Protein AF-A0A8H3AK31-F1 (afdb_monomer)

pLDDT: mean 82.18, std 13.0, range [32.72, 97.12]

Foldseek 3Di:
DDPPPPPLDPVQLADFLVPVLVVLLPCVPPLDDQPDPVLLLVLLVVLLCQLPVVDQDDSPHGCVSLVSVLSCLFAPVCLVSLLDLSNLSSLLNVQLVLVVVVPGALLRTDSSVSSVLSNLSNLLSVLQVLCVVVVLDDDDQPDRGPVSSLLVSLVSLLSLLPPDDLVPNCVSQQADADPVRHRDHGSYYLVSLVSLLCSCLVCVQSNLSSLLRNPRGRLLSNLSSLLNSLVVCVVPPDPPVSVVSLLSSLSSLLSCCLSYFPSNNSSSVSSCVSPVSSLDDDLVCLPVDADAQSSLLSSLVSLLCQLVVPPPDCVGRPHDDLVSLLSVLVVCQRHRQLRHLDLPSVLSSLLSVLLSLLLLVLDPPRDLLSSLLSLLSSLQSLLSNLVNNLVRDDLVSLVSSLVSCLVSVVVLSLLLSLVSQAQQDDPCNVSSVVSLVSSLVSLLSNLVSNPVSDDLVVLQVSLLVCQLLLLVSLVVLVCCLVDPPDPPVVSSPSSNVSSVSVNVSSVSNCSRNVDDHDPFAFAAFPQSSRSDRHDDFGKWKAQPQQRDTTHRDPVSLVDLQLDDSVHDRVLRVSQVRCVVVVHDRDDSPDRRIDIDHDDD

Nearest PDB structures (foldseek):
  8cwy-assembly1_A  TM=3.053E-01  e=1.109E-04  synthetic construct
  8cws-assembly1_A  TM=2.327E-01  e=4.998E-05  synthetic construct
  2xwu-assembly1_B  TM=1.332E-01  e=2.934E-02  Homo sapiens
  8qah-assembly2_B  TM=1.890E-01  e=5.083E-01  synthetic construct
  5cwq-assembly1_A  TM=2.063E-01  e=3.218E+00  synthetic construct

Mean predicted aligned error: 9.59 Å

Organism: NCBI:txid456999

Radius of gyration: 28.67 Å; Cα contacts (8 Å, |Δi|>4): 812; chains: 1; bounding box: 71×56×85 Å

Sequence (600 aa):
MDRSENVFSFSRLGMPLKQYILIYQTKLNEALDPPNTESIKACIAKVSELGRAGRRISNEISISTIRPILLYSYSPLSYQDLSSPALISGCLKIMSSLELLDVVSPFSHELGYACFRIILLSLGLCLARRAHFLGFIDSNFDGDDPDTVWRSIAHLIKSVVLRTGDQLDDCALGWFNCPNHKLCSAIISLAEAKTLLRLIFNDRKRFIRAIRSTYVPGLPTLVYFMWKYVPTQRFSNDRALAKELDTSLKEVFWRSWIVSTDDDRVALEAMANRDQRLLQINKEDKGDCPIDNEDGNELIEILIDRLTQQTLDPVRYKSFSLGDFSVFIDFMAYRIFPTLCHARRSARCFGAIIEWLWGVLSNPDTCDAQFNMVLGRATTWFSEAISENSKQTGQELDMRIIDEIINTDYFNLVGRSMLRLVPPFGDSHTSDRKINAMVFMGTRRVVRRISKLAPVEALRQRFQIYVGDWWKVYVRLAFLSSEPLSTIPALAMAQKELYEVCCNVWVLVADVIQEPPDDREYPDCHNLRCSNPTISSGVYYSCSSCHRGEYCSVRCQVKDWLNDYGSISHCVLCTAILIKYGAEMPTQFGARVAVVSKGW

InterPro domains:
  IPR002893 Zinc finger, MYND-type [PS50865] (527-574)

Structure (mmCIF, N/CA/C/O backbone):
data_AF-A0A8H3AK31-F1
#
_entry.id   AF-A0A8H3AK31-F1
#
loop_
_atom_site.group_PDB
_atom_site.id
_atom_site.type_symbol
_atom_site.label_atom_id
_atom_site.label_alt_id
_atom_site.label_comp_id
_atom_site.label_asym_id
_atom_site.label_entity_id
_atom_site.label_seq_id
_atom_site.pdbx_PDB_ins_code
_atom_site.Cartn_x
_atom_site.Cartn_y
_atom_site.Cartn_z
_atom_site.occupancy
_atom_site.B_iso_or_equiv
_atom_site.auth_seq_id
_atom_site.auth_comp_id
_atom_site.auth_asym_id
_atom_site.auth_atom_id
_atom_site.pdbx_PDB_model_num
ATOM 1 N N . MET A 1 1 ? -25.987 -32.286 37.078 1.00 35.25 1 MET A N 1
ATOM 2 C CA . MET A 1 1 ? -25.241 -31.135 36.526 1.00 35.25 1 MET A CA 1
ATOM 3 C C . MET A 1 1 ? -25.637 -31.016 35.068 1.00 35.25 1 MET A C 1
ATOM 5 O O . MET A 1 1 ? -25.065 -31.703 34.232 1.00 35.25 1 MET A O 1
ATOM 9 N N . ASP A 1 2 ? -26.679 -30.231 34.803 1.00 32.72 2 ASP A N 1
ATOM 10 C CA . ASP A 1 2 ? -27.191 -29.982 33.456 1.00 32.72 2 ASP A CA 1
ATOM 11 C C . ASP A 1 2 ? -26.219 -29.098 32.675 1.00 32.72 2 ASP A C 1
ATOM 13 O O . ASP A 1 2 ? -25.975 -27.945 33.035 1.00 32.72 2 ASP A O 1
ATOM 17 N N . ARG A 1 3 ? -25.675 -29.642 31.584 1.00 36.12 3 ARG A N 1
ATOM 18 C CA . ARG A 1 3 ? -25.155 -28.843 30.476 1.00 36.12 3 ARG A CA 1
ATOM 19 C C . ARG A 1 3 ? -26.363 -28.384 29.665 1.00 36.12 3 ARG A C 1
ATOM 21 O O . ARG A 1 3 ? -26.735 -29.035 28.697 1.00 36.12 3 ARG A O 1
ATOM 28 N N . SER A 1 4 ? -26.993 -27.286 30.075 1.00 34.59 4 SER A N 1
ATOM 29 C CA . SER A 1 4 ? -27.858 -26.556 29.156 1.00 34.59 4 SER A CA 1
ATOM 30 C C . SER A 1 4 ? -26.977 -26.006 28.035 1.00 34.59 4 SER A C 1
ATOM 32 O O . SER A 1 4 ? -26.111 -25.153 28.241 1.00 34.59 4 SER A O 1
ATOM 34 N N . GLU A 1 5 ? -27.146 -26.569 26.844 1.00 39.59 5 GLU A N 1
ATOM 35 C CA . GLU A 1 5 ? -26.567 -26.058 25.613 1.00 39.59 5 GLU A CA 1
ATOM 36 C C . GLU A 1 5 ? -27.065 -24.621 25.412 1.00 39.59 5 GLU A C 1
ATOM 38 O O . GLU A 1 5 ? -28.212 -24.375 25.042 1.00 39.59 5 GLU A O 1
ATOM 43 N N . ASN A 1 6 ? -26.200 -23.642 25.689 1.00 44.16 6 ASN A N 1
ATOM 44 C CA . ASN A 1 6 ? -26.363 -22.276 25.206 1.00 44.16 6 ASN A CA 1
ATOM 45 C C . ASN A 1 6 ? -26.212 -22.314 23.678 1.00 44.16 6 ASN A C 1
ATOM 47 O O . ASN A 1 6 ? -25.136 -22.051 23.144 1.00 44.16 6 ASN A O 1
ATOM 51 N N . VAL A 1 7 ? -27.282 -22.678 22.970 1.00 49.59 7 VAL A N 1
ATOM 52 C CA . VAL A 1 7 ? -27.345 -22.585 21.511 1.00 49.59 7 VAL A CA 1
ATOM 53 C C . VAL A 1 7 ? -27.301 -21.100 21.151 1.00 49.59 7 VAL A C 1
ATOM 55 O O . VAL A 1 7 ? -28.295 -20.375 21.226 1.00 49.59 7 VAL A O 1
ATOM 58 N N . PHE A 1 8 ? -26.108 -20.613 20.818 1.00 56.75 8 PHE A N 1
ATOM 59 C CA . PHE A 1 8 ? -25.905 -19.257 20.330 1.00 56.75 8 PHE A CA 1
ATOM 60 C C . PHE A 1 8 ? -26.581 -19.143 18.955 1.00 56.75 8 PHE A C 1
ATOM 62 O O . PHE A 1 8 ? -26.110 -19.708 17.972 1.00 56.75 8 PHE A O 1
ATOM 69 N N . SER A 1 9 ? -27.721 -18.452 18.873 1.00 70.06 9 SER A N 1
ATOM 70 C CA . SER A 1 9 ? -28.422 -18.279 17.594 1.00 70.06 9 SER A CA 1
ATOM 71 C C . SER A 1 9 ? -27.613 -17.383 16.650 1.00 70.06 9 SER A C 1
ATOM 73 O O . SER A 1 9 ? -27.419 -16.199 16.940 1.00 70.06 9 SER A O 1
ATOM 75 N N . PHE A 1 10 ? -27.205 -17.914 15.490 1.00 75.50 10 PHE A N 1
ATOM 76 C CA . PHE A 1 10 ? -26.475 -17.177 14.445 1.00 75.50 10 PHE A CA 1
ATOM 77 C C . PHE A 1 10 ? -27.195 -15.899 13.986 1.00 75.50 10 PHE A C 1
ATOM 79 O O . PHE A 1 10 ? -26.540 -14.926 13.620 1.00 75.50 10 PHE A O 1
ATOM 86 N N . SER A 1 11 ? -28.528 -15.838 14.097 1.00 79.25 11 SER A N 1
ATOM 87 C CA . SER A 1 11 ? -29.307 -14.632 13.780 1.00 79.25 11 SER A CA 1
ATOM 88 C C . SER A 1 11 ? -28.902 -13.400 14.603 1.00 79.25 11 SER A C 1
ATOM 90 O O . SER A 1 11 ? -29.067 -12.271 14.144 1.00 79.25 11 SER A O 1
ATOM 92 N N . ARG A 1 12 ? -28.326 -13.590 15.800 1.00 86.62 12 ARG A N 1
ATOM 93 C CA . ARG A 1 12 ? -27.869 -12.498 16.676 1.00 86.62 12 ARG A CA 1
ATOM 94 C C . ARG A 1 12 ? -26.541 -11.884 16.240 1.00 86.62 12 ARG A C 1
ATOM 96 O O . ARG A 1 12 ? -26.272 -10.735 16.589 1.00 86.62 12 ARG A O 1
ATOM 103 N N . LEU A 1 13 ? -25.722 -12.637 15.509 1.00 88.06 13 LEU A N 1
ATOM 104 C CA . LEU A 1 13 ? -24.394 -12.216 15.053 1.00 88.06 13 LEU A CA 1
ATOM 105 C C . LEU A 1 13 ? -24.463 -11.332 13.801 1.00 88.06 13 LEU A C 1
ATOM 107 O O . LEU A 1 13 ? -23.484 -10.672 13.456 1.00 88.06 13 LEU A O 1
ATOM 111 N N . GLY A 1 14 ? -25.626 -11.297 13.149 1.00 90.62 14 GLY A N 1
ATOM 112 C CA . GLY A 1 14 ? -25.810 -10.632 11.870 1.00 90.62 14 GLY A CA 1
ATOM 113 C C . GLY A 1 14 ? -25.218 -11.439 10.726 1.00 90.62 14 GLY A C 1
ATOM 114 O O . GLY A 1 14 ? -25.134 -12.666 10.776 1.00 90.62 14 GLY A O 1
ATOM 115 N N . MET A 1 15 ? -24.857 -10.740 9.660 1.00 93.62 15 MET A N 1
ATOM 116 C CA . MET A 1 15 ? -24.450 -11.380 8.413 1.00 93.62 15 MET A CA 1
ATOM 117 C C . MET A 1 15 ? -23.010 -11.912 8.484 1.00 93.62 15 MET A C 1
ATOM 119 O O . MET A 1 15 ? -22.177 -11.317 9.170 1.00 93.62 15 MET A O 1
ATOM 123 N N . PRO A 1 16 ? -22.673 -13.000 7.771 1.00 94.12 16 PRO A N 1
ATOM 124 C CA . PRO A 1 16 ? -21.294 -13.459 7.631 1.00 94.12 16 PRO A CA 1
ATOM 125 C C . PRO A 1 16 ? -20.464 -12.500 6.762 1.00 94.12 16 PRO A C 1
ATOM 127 O O . PRO A 1 16 ? -21.011 -11.760 5.942 1.00 94.12 16 PRO A O 1
ATOM 130 N N . LEU A 1 17 ? -19.132 -12.578 6.880 1.00 93.12 17 LEU A N 1
ATOM 131 C CA . LEU A 1 17 ? -18.153 -11.732 6.176 1.00 93.12 17 LEU A CA 1
ATOM 132 C C . LEU A 1 17 ? -18.478 -11.489 4.702 1.00 93.12 17 LEU A C 1
ATOM 134 O O . LEU A 1 17 ? -18.576 -10.344 4.278 1.00 93.12 17 LEU A O 1
ATOM 138 N N . LYS A 1 18 ? -18.715 -12.551 3.925 1.00 92.38 18 LYS A N 1
ATOM 139 C CA . LYS A 1 18 ? -18.995 -12.439 2.482 1.00 92.38 18 LYS A CA 1
ATOM 140 C C . LYS A 1 18 ? -20.247 -11.615 2.158 1.00 92.38 18 LYS A C 1
ATOM 142 O O . LYS A 1 18 ? -20.334 -11.080 1.063 1.00 92.38 18 LYS A O 1
ATOM 147 N N . GLN A 1 19 ? -21.210 -11.547 3.075 1.00 92.44 19 GLN A N 1
ATOM 148 C CA . GLN A 1 19 ? -22.465 -10.824 2.878 1.00 92.44 19 GLN A CA 1
ATOM 149 C C . GLN A 1 19 ? -22.373 -9.394 3.403 1.00 92.44 19 GLN A C 1
ATOM 151 O O . GLN A 1 19 ? -22.764 -8.466 2.697 1.00 92.44 19 GLN A O 1
ATOM 156 N N . TYR A 1 20 ? -21.831 -9.189 4.611 1.00 92.75 20 TYR A N 1
ATOM 157 C CA . TYR A 1 20 ? -21.805 -7.838 5.169 1.00 92.75 20 TYR A CA 1
ATOM 158 C C . TYR A 1 20 ? -20.875 -6.915 4.382 1.00 92.75 20 TYR A C 1
ATOM 160 O O . TYR A 1 20 ? -21.204 -5.742 4.235 1.00 92.75 20 TYR A O 1
ATOM 168 N N . ILE A 1 21 ? -19.757 -7.413 3.834 1.00 90.62 21 ILE A N 1
ATOM 169 C CA . ILE A 1 21 ? -18.842 -6.555 3.066 1.00 90.62 21 ILE A CA 1
ATOM 170 C C . ILE A 1 21 ? -19.542 -5.917 1.865 1.00 90.62 21 ILE A C 1
ATOM 172 O O . ILE A 1 21 ? -19.393 -4.722 1.652 1.00 90.62 21 ILE A O 1
ATOM 176 N N . LEU A 1 22 ? -20.395 -6.672 1.165 1.00 87.81 22 LEU A N 1
ATOM 177 C CA . LEU A 1 22 ? -21.162 -6.180 0.018 1.00 87.81 22 LEU A CA 1
ATOM 178 C C . LEU A 1 22 ? -22.149 -5.080 0.427 1.00 87.81 22 LEU A C 1
ATOM 180 O O . LEU A 1 22 ? -22.362 -4.113 -0.301 1.00 87.81 22 LEU A O 1
ATOM 184 N N . ILE A 1 23 ? -22.744 -5.215 1.612 1.00 85.44 23 ILE A N 1
ATOM 185 C CA . ILE A 1 23 ? -23.732 -4.264 2.124 1.00 85.44 23 ILE A CA 1
ATOM 186 C C . ILE A 1 23 ? -23.067 -2.979 2.602 1.00 85.44 23 ILE A C 1
ATOM 188 O O . ILE A 1 23 ? -23.537 -1.900 2.265 1.00 85.44 23 ILE A O 1
ATOM 192 N N . TYR A 1 24 ? -21.967 -3.063 3.350 1.00 84.25 24 TYR A N 1
ATOM 193 C CA . TYR A 1 24 ? -21.259 -1.859 3.794 1.00 84.25 24 TYR A CA 1
ATOM 194 C C . TYR A 1 24 ? -20.517 -1.158 2.649 1.00 84.25 24 TYR A C 1
ATOM 196 O O . TYR A 1 24 ? -20.341 0.052 2.715 1.00 84.25 24 TYR A O 1
ATOM 204 N N . GLN A 1 25 ? -20.147 -1.878 1.585 1.00 76.06 25 GLN A N 1
ATOM 205 C CA . GLN A 1 25 ? -19.599 -1.282 0.365 1.00 76.06 25 GLN A CA 1
ATOM 206 C C . GLN A 1 25 ? -20.642 -0.446 -0.397 1.00 76.06 25 GLN A C 1
ATOM 208 O O . GLN A 1 25 ? -20.310 0.604 -0.935 1.00 76.06 25 GLN A O 1
ATOM 213 N N . THR A 1 26 ? -21.902 -0.894 -0.435 1.00 60.66 26 THR A N 1
ATOM 214 C CA . THR A 1 26 ? -22.990 -0.249 -1.199 1.00 60.66 26 THR A CA 1
ATOM 215 C C . THR A 1 26 ? -23.742 0.819 -0.403 1.00 60.66 26 THR A C 1
ATOM 217 O O . THR A 1 26 ? -24.049 1.881 -0.934 1.00 60.66 26 THR A O 1
ATOM 220 N N . LYS A 1 27 ? -24.010 0.571 0.885 1.00 58.97 27 LYS A N 1
ATOM 221 C CA . LYS A 1 27 ? -24.875 1.420 1.724 1.00 58.97 27 LYS A CA 1
ATOM 222 C C . LYS A 1 27 ? -24.187 2.610 2.386 1.00 58.97 27 LYS A C 1
ATOM 224 O O . LYS A 1 27 ? -24.863 3.390 3.041 1.00 58.97 27 LYS A O 1
ATOM 229 N N . LEU A 1 28 ? -22.874 2.785 2.229 1.00 54.28 28 LEU A N 1
ATOM 230 C CA . LEU A 1 28 ? -22.187 3.968 2.766 1.00 54.28 28 LEU A CA 1
ATOM 231 C C . LEU A 1 28 ? -22.610 5.275 2.059 1.00 54.28 28 LEU A C 1
ATOM 233 O O . LEU A 1 28 ? -22.366 6.350 2.594 1.00 54.28 28 LEU A O 1
ATOM 237 N N . ASN A 1 29 ? -23.244 5.173 0.883 1.00 46.12 29 ASN A N 1
ATOM 238 C CA . ASN A 1 29 ? -23.675 6.311 0.064 1.00 46.12 29 ASN A CA 1
ATOM 239 C C . ASN A 1 29 ? -25.161 6.670 0.231 1.00 46.12 29 ASN A C 1
ATOM 241 O O . ASN A 1 29 ? -25.577 7.754 -0.167 1.00 46.12 29 ASN A O 1
ATOM 245 N N . GLU A 1 30 ? -25.963 5.786 0.822 1.00 49.97 30 GLU A N 1
ATOM 246 C CA . GLU A 1 30 ? -27.368 6.053 1.116 1.00 49.97 30 GLU A CA 1
ATOM 247 C C . GLU A 1 30 ? -27.461 6.401 2.599 1.00 49.97 30 GLU A C 1
ATOM 249 O O . GLU A 1 30 ? -27.486 5.517 3.456 1.00 49.97 30 GLU A O 1
ATOM 254 N N . ALA A 1 31 ? -27.446 7.699 2.908 1.00 51.41 31 ALA A N 1
ATOM 255 C CA . ALA A 1 31 ? -27.724 8.194 4.249 1.00 51.41 31 ALA A CA 1
ATOM 256 C C . ALA A 1 31 ? -29.121 7.709 4.664 1.00 51.41 31 ALA A C 1
ATOM 258 O O . ALA A 1 31 ? -30.138 8.265 4.261 1.00 51.41 31 ALA A O 1
ATOM 259 N N . LEU A 1 32 ? -29.171 6.613 5.419 1.00 55.25 32 LEU A N 1
ATOM 260 C CA . LEU A 1 32 ? -30.394 6.166 6.065 1.00 55.25 32 LEU A CA 1
ATOM 261 C C . LEU A 1 32 ? -30.734 7.196 7.139 1.00 55.25 32 LEU A C 1
ATOM 263 O O . LEU A 1 32 ? -29.867 7.524 7.953 1.00 55.25 32 LEU A O 1
ATOM 267 N N . ASP A 1 33 ? -31.979 7.676 7.147 1.00 57.00 33 ASP A N 1
ATOM 268 C CA . ASP A 1 33 ? -32.480 8.536 8.216 1.00 57.00 33 ASP A CA 1
ATOM 269 C C . ASP A 1 33 ? -32.107 7.917 9.571 1.00 57.00 33 ASP A C 1
ATOM 271 O O . ASP A 1 33 ? -32.409 6.735 9.811 1.00 57.00 33 ASP A O 1
ATOM 275 N N . PRO A 1 34 ? -31.407 8.658 10.451 1.00 56.16 34 PRO A N 1
ATOM 276 C CA . PRO A 1 34 ? -31.009 8.111 11.729 1.00 56.16 34 PRO A CA 1
ATOM 277 C C . PRO A 1 34 ? -32.278 7.700 12.491 1.00 56.16 34 PRO A C 1
ATOM 279 O O . PRO A 1 34 ? -33.229 8.483 12.580 1.00 56.16 34 PRO A O 1
ATOM 282 N N . PRO A 1 35 ? -32.333 6.472 13.039 1.00 63.09 35 PRO A N 1
ATOM 283 C CA . PRO A 1 35 ? -33.460 6.061 13.862 1.00 63.09 35 PRO A CA 1
ATOM 284 C C . PRO A 1 35 ? -33.617 7.004 15.064 1.00 63.09 35 PRO A C 1
ATOM 286 O O . PRO A 1 35 ? -32.695 7.732 15.421 1.00 63.09 35 PRO A O 1
ATOM 289 N N . ASN A 1 36 ? -34.784 6.976 15.713 1.00 82.25 36 ASN A N 1
ATOM 290 C CA . ASN A 1 36 ? -35.089 7.784 16.900 1.00 82.25 36 ASN A CA 1
ATOM 291 C C . ASN A 1 36 ? -33.892 7.858 17.880 1.00 82.25 36 ASN A C 1
ATOM 293 O O . ASN A 1 36 ? -33.539 6.854 18.506 1.00 82.25 36 ASN A O 1
ATOM 297 N N . THR A 1 37 ? -33.300 9.051 18.023 1.00 85.62 37 THR A N 1
ATOM 298 C CA . THR A 1 37 ? -32.069 9.317 18.787 1.00 85.62 37 THR A CA 1
ATOM 299 C C . THR A 1 37 ? -32.118 8.777 20.216 1.00 85.62 37 THR A C 1
ATOM 301 O O . THR A 1 37 ? -31.127 8.240 20.709 1.00 85.62 37 THR A O 1
ATOM 304 N N . GLU A 1 38 ? -33.275 8.840 20.880 1.00 88.62 38 GLU A N 1
ATOM 305 C CA . GLU A 1 38 ? -33.434 8.336 22.250 1.00 88.62 38 GLU A CA 1
ATOM 306 C C . GLU A 1 38 ? -33.298 6.808 22.327 1.00 88.62 38 GLU A C 1
ATOM 308 O O . GLU A 1 38 ? -32.672 6.269 23.243 1.00 88.62 38 GLU A O 1
ATOM 313 N N . SER A 1 39 ? -33.795 6.090 21.317 1.00 91.06 39 SER A N 1
ATOM 314 C CA . SER A 1 39 ? -33.619 4.637 21.218 1.00 91.06 39 SER A CA 1
ATOM 315 C C . SER A 1 39 ? -32.145 4.260 21.024 1.00 91.06 39 SER A C 1
ATOM 317 O O . SER A 1 39 ? -31.660 3.291 21.618 1.00 91.06 39 SER A O 1
ATOM 319 N N . ILE A 1 40 ? -31.402 5.054 20.249 1.00 91.81 40 ILE A N 1
ATOM 320 C CA . ILE A 1 40 ? -29.968 4.837 20.026 1.00 91.81 40 ILE A CA 1
ATOM 321 C C . ILE A 1 40 ? -29.176 5.111 21.304 1.00 91.81 40 ILE A C 1
ATOM 323 O O . ILE A 1 40 ? -28.334 4.296 21.684 1.00 91.81 40 ILE A O 1
ATOM 327 N N . LYS A 1 41 ? -29.474 6.203 22.017 1.00 93.31 41 LYS A N 1
ATOM 328 C CA . LYS A 1 41 ? -28.854 6.507 23.316 1.00 93.31 41 LYS A CA 1
ATOM 329 C C . LYS A 1 41 ? -29.088 5.391 24.332 1.00 93.31 41 LYS A C 1
ATOM 331 O O . LYS A 1 41 ? -28.155 5.017 25.043 1.00 93.31 41 LYS A O 1
ATOM 336 N N . ALA A 1 42 ? -30.277 4.785 24.348 1.00 93.94 42 ALA A N 1
ATOM 337 C CA . ALA A 1 42 ? -30.546 3.604 25.168 1.00 93.94 42 ALA A CA 1
ATOM 338 C C . ALA A 1 42 ? -29.668 2.400 24.767 1.00 93.94 42 ALA A C 1
ATOM 340 O O . ALA A 1 42 ? -29.135 1.704 25.635 1.00 93.94 42 ALA A O 1
ATOM 341 N N . CYS A 1 43 ? -29.444 2.180 23.466 1.00 94.81 43 CYS A N 1
ATOM 342 C CA . CYS A 1 43 ? -28.516 1.152 22.983 1.00 94.81 43 CYS A CA 1
ATOM 343 C C . CYS A 1 43 ? -27.066 1.438 23.419 1.00 94.81 43 CYS A C 1
ATOM 345 O O . CYS A 1 43 ? -26.395 0.537 23.927 1.00 94.81 43 CYS A O 1
ATOM 347 N N . ILE A 1 44 ? -26.596 2.686 23.294 1.00 95.62 44 ILE A N 1
ATOM 348 C CA . ILE A 1 44 ? -25.263 3.119 23.753 1.00 95.62 44 ILE A CA 1
ATOM 349 C C . ILE A 1 44 ? -25.111 2.894 25.260 1.00 95.62 44 ILE A C 1
ATOM 351 O O . ILE A 1 44 ? -24.088 2.361 25.703 1.00 95.62 44 ILE A O 1
ATOM 355 N N . ALA A 1 45 ? -26.122 3.260 26.050 1.00 94.81 45 ALA A N 1
ATOM 356 C CA . ALA A 1 45 ? -26.127 3.068 27.496 1.00 94.81 45 ALA A CA 1
ATOM 357 C C . ALA A 1 45 ? -26.016 1.583 27.861 1.00 94.81 45 ALA A C 1
ATOM 359 O O . ALA A 1 45 ? -25.176 1.224 28.686 1.00 94.81 45 ALA A O 1
ATOM 360 N N . LYS A 1 46 ? -26.779 0.717 27.182 1.00 94.06 46 LYS A N 1
ATOM 361 C CA . LYS A 1 46 ? -26.749 -0.738 27.383 1.00 94.06 46 LYS A CA 1
ATOM 362 C C . LYS A 1 46 ? -25.366 -1.338 27.113 1.00 94.06 46 LYS A C 1
ATOM 364 O O . LYS A 1 46 ? -24.857 -2.118 27.917 1.00 94.06 46 LYS A O 1
ATOM 369 N N . VAL A 1 47 ? -24.723 -0.962 26.004 1.00 94.94 47 VAL A N 1
ATOM 370 C CA . VAL A 1 47 ? -23.362 -1.435 25.681 1.00 94.94 47 VAL A CA 1
ATOM 371 C C . VAL A 1 47 ? -22.335 -0.858 26.661 1.00 94.94 47 VAL A C 1
ATOM 373 O O . VAL A 1 47 ? -21.444 -1.569 27.123 1.00 94.94 47 VAL A O 1
ATOM 376 N N . SER A 1 48 ? -22.481 0.410 27.044 1.00 95.19 48 SER A N 1
ATOM 377 C CA . SER A 1 48 ? -21.597 1.060 28.017 1.00 95.19 48 SER A CA 1
ATOM 378 C C . SER A 1 48 ? -21.688 0.424 29.408 1.00 95.19 48 SER A C 1
ATOM 380 O O . SER A 1 48 ? -20.680 0.309 30.104 1.00 95.19 48 SER A O 1
ATOM 382 N N . GLU A 1 49 ? -22.875 -0.018 29.826 1.00 93.06 49 GLU A N 1
ATOM 383 C CA . GLU A 1 49 ? -23.069 -0.727 31.092 1.00 93.06 49 GLU A CA 1
ATOM 384 C C . GLU A 1 49 ? -22.305 -2.056 31.114 1.00 93.06 49 GLU A C 1
ATOM 386 O O . GLU A 1 49 ? -21.630 -2.346 32.103 1.00 93.06 49 GLU A O 1
ATOM 391 N N . LEU A 1 50 ? -22.298 -2.812 30.007 1.00 91.12 50 LEU A N 1
ATOM 392 C CA . LEU A 1 50 ? -21.451 -4.004 29.869 1.00 91.12 50 LEU A CA 1
ATOM 393 C C . LEU A 1 50 ? -19.961 -3.663 30.064 1.00 91.12 50 LEU A C 1
ATOM 395 O O . LEU A 1 50 ? -19.224 -4.407 30.724 1.00 91.12 50 LEU A O 1
ATOM 399 N N . GLY A 1 51 ? -19.525 -2.520 29.530 1.00 88.06 51 GLY A N 1
ATOM 400 C CA . GLY A 1 51 ? -18.186 -1.970 29.740 1.00 88.06 51 GLY A CA 1
ATOM 401 C C . GLY A 1 51 ? -17.865 -1.741 31.220 1.00 88.06 51 GLY A C 1
ATOM 402 O O . GLY A 1 51 ? -16.821 -2.186 31.695 1.00 88.06 51 GLY A O 1
ATOM 403 N N . ARG A 1 52 ? -18.794 -1.160 31.989 1.00 86.62 52 ARG A N 1
ATOM 404 C CA . ARG A 1 52 ? -18.599 -0.850 33.421 1.00 86.62 52 ARG A CA 1
ATOM 405 C C . ARG A 1 52 ? -18.728 -2.061 34.345 1.00 86.62 52 ARG A C 1
ATOM 407 O O . ARG A 1 52 ? -17.952 -2.200 35.282 1.00 86.62 52 ARG A O 1
ATOM 414 N N . ALA A 1 53 ? -19.708 -2.931 34.109 1.00 76.50 53 ALA A N 1
ATOM 415 C CA . ALA A 1 53 ? -20.217 -3.839 35.139 1.00 76.50 53 ALA A CA 1
ATOM 416 C C . ALA A 1 53 ? -19.325 -5.054 35.456 1.00 76.50 53 ALA A C 1
ATOM 418 O O . ALA A 1 53 ? -19.674 -5.839 36.331 1.00 76.50 53 ALA A O 1
ATOM 419 N N . GLY A 1 54 ? -18.217 -5.284 34.742 1.00 63.34 54 GLY A N 1
ATOM 420 C CA . GLY A 1 54 ? -17.383 -6.492 34.911 1.00 63.34 54 GLY A CA 1
ATOM 421 C C . GLY A 1 54 ? -18.120 -7.835 34.717 1.00 63.34 54 GLY A C 1
ATOM 422 O O . GLY A 1 54 ? -17.531 -8.892 34.930 1.00 63.34 54 GLY A O 1
ATOM 423 N N . ARG A 1 55 ? -19.405 -7.815 34.335 1.00 61.03 55 ARG A N 1
ATOM 424 C CA . ARG A 1 55 ? -20.278 -8.991 34.218 1.00 61.03 55 ARG A CA 1
ATOM 425 C C . ARG A 1 55 ? -19.953 -9.808 32.965 1.00 61.03 55 ARG A C 1
ATOM 427 O O . ARG A 1 55 ? -19.455 -9.275 31.973 1.00 61.03 55 ARG A O 1
ATOM 434 N N . ARG A 1 56 ? -20.298 -11.104 33.006 1.00 63.22 56 ARG A N 1
ATOM 435 C CA . ARG A 1 56 ? -20.346 -11.968 31.814 1.00 63.22 56 ARG A CA 1
ATOM 436 C C . ARG A 1 56 ? -21.350 -11.401 30.812 1.00 63.22 56 ARG A C 1
ATOM 438 O O . ARG A 1 56 ? -22.360 -10.819 31.199 1.00 63.22 56 ARG A O 1
ATOM 445 N N . ILE A 1 57 ? -21.049 -11.576 29.533 1.00 63.44 57 ILE A N 1
ATOM 446 C CA . ILE A 1 57 ? -21.847 -11.031 28.436 1.00 63.44 57 ILE A CA 1
ATOM 447 C C . ILE A 1 57 ? -23.244 -11.620 28.484 1.00 63.44 57 ILE A C 1
ATOM 449 O O . ILE A 1 57 ? -23.423 -12.835 28.428 1.00 63.44 57 ILE A O 1
ATOM 453 N N . SER A 1 58 ? -24.226 -10.734 28.633 1.00 59.75 58 SER A N 1
ATOM 454 C CA . SER A 1 58 ? -25.623 -11.124 28.552 1.00 59.75 58 SER A CA 1
ATOM 455 C C . SER A 1 58 ? -25.947 -11.505 27.107 1.00 59.75 58 SER A C 1
ATOM 457 O O . SER A 1 58 ? -25.537 -10.825 26.161 1.00 59.75 58 SER A O 1
ATOM 459 N N . ASN A 1 59 ? -26.757 -12.552 26.935 1.00 67.19 59 ASN A N 1
ATOM 460 C CA . ASN A 1 59 ? -27.371 -12.936 25.660 1.00 67.19 59 ASN A CA 1
ATOM 461 C C . ASN A 1 59 ? -28.326 -11.861 25.088 1.00 67.19 59 ASN A C 1
ATOM 463 O O . ASN A 1 59 ? -29.036 -12.085 24.113 1.00 67.19 59 ASN A O 1
ATOM 467 N N . GLU A 1 60 ? -28.346 -10.677 25.679 1.00 75.06 60 GLU A N 1
ATOM 468 C CA . GLU A 1 60 ? -29.212 -9.577 25.305 1.00 75.06 60 GLU A CA 1
ATOM 469 C C . GLU A 1 60 ? -28.628 -8.607 24.276 1.00 75.06 60 GLU A C 1
ATOM 471 O O . GLU A 1 60 ? -29.395 -7.849 23.682 1.00 75.06 60 GLU A O 1
ATOM 476 N N . ILE A 1 61 ? -27.304 -8.570 24.077 1.00 88.75 61 ILE A N 1
ATOM 477 C CA . ILE A 1 61 ? -26.705 -7.704 23.050 1.00 88.75 61 ILE A CA 1
ATOM 478 C C . ILE A 1 61 ? -26.570 -8.505 21.757 1.00 88.75 61 ILE A C 1
ATOM 480 O O . ILE A 1 61 ? -26.027 -9.611 21.741 1.00 88.75 61 ILE A O 1
ATOM 484 N N . SER A 1 62 ? -27.113 -7.967 20.672 1.00 92.06 62 SER A N 1
ATOM 485 C CA . SER A 1 62 ? -27.060 -8.572 19.341 1.00 92.06 62 SER A CA 1
ATOM 486 C C . SER A 1 62 ? -26.824 -7.500 18.283 1.00 92.06 62 SER A C 1
ATOM 488 O O . SER A 1 62 ? -26.768 -6.307 18.595 1.00 92.06 62 SER A O 1
ATOM 490 N N . ILE A 1 63 ? -26.723 -7.906 17.018 1.00 92.75 63 ILE A N 1
ATOM 491 C CA . ILE A 1 63 ? -26.556 -6.967 15.910 1.00 92.75 63 ILE A CA 1
ATOM 492 C C . ILE A 1 63 ? -27.676 -5.916 15.839 1.00 92.75 63 ILE A C 1
ATOM 494 O O . ILE A 1 63 ? -27.416 -4.790 15.428 1.00 92.75 63 ILE A O 1
ATOM 498 N N . SER A 1 64 ? -28.896 -6.220 16.304 1.00 91.88 64 SER A N 1
ATOM 499 C CA . SER A 1 64 ? -29.991 -5.238 16.347 1.00 91.88 64 SER A CA 1
ATOM 500 C C . SER A 1 64 ? -29.741 -4.094 17.333 1.00 91.88 64 SER A C 1
ATOM 502 O O . SER A 1 64 ? -30.306 -3.021 17.163 1.00 91.88 64 SER A O 1
ATOM 504 N N . THR A 1 65 ? -28.878 -4.296 18.334 1.00 94.19 65 THR A N 1
ATOM 505 C CA . THR A 1 65 ? -28.439 -3.254 19.274 1.00 94.19 65 THR A CA 1
ATOM 506 C C . THR A 1 65 ? -27.272 -2.447 18.712 1.00 94.19 65 THR A C 1
ATOM 508 O O . THR A 1 65 ? -27.218 -1.236 18.893 1.00 94.19 65 THR A O 1
ATOM 511 N N . ILE A 1 66 ? -26.328 -3.109 18.035 1.00 94.94 66 ILE A N 1
ATOM 512 C CA . ILE A 1 66 ? -25.079 -2.484 17.575 1.00 94.94 66 ILE A CA 1
ATOM 513 C C . ILE A 1 66 ? -25.258 -1.730 16.253 1.00 94.94 66 ILE A C 1
ATOM 515 O O . ILE A 1 66 ? -24.703 -0.646 16.088 1.00 94.94 66 ILE A O 1
ATOM 519 N N . ARG A 1 67 ? -26.059 -2.255 15.318 1.00 92.81 67 ARG A N 1
ATOM 520 C CA . ARG A 1 67 ? -26.255 -1.640 13.997 1.00 92.81 67 ARG A CA 1
ATOM 521 C C . ARG A 1 67 ? -26.819 -0.210 14.071 1.00 92.81 67 ARG A C 1
ATOM 523 O O . ARG A 1 67 ? -26.276 0.639 13.370 1.00 92.81 67 ARG A O 1
ATOM 530 N N . PRO A 1 68 ? -27.817 0.114 14.922 1.00 92.00 68 PRO A N 1
ATOM 531 C CA . PRO A 1 68 ? -28.273 1.496 15.088 1.00 92.00 68 PRO A CA 1
ATOM 532 C C . PRO A 1 68 ? -27.176 2.444 15.586 1.00 92.00 68 PRO A C 1
ATOM 534 O O . PRO A 1 68 ? -27.106 3.574 15.122 1.00 92.00 68 PRO A O 1
ATOM 537 N N . ILE A 1 69 ? -26.293 1.983 16.482 1.00 94.25 69 ILE A N 1
ATOM 538 C CA . ILE A 1 69 ? -25.163 2.784 16.986 1.00 94.25 69 ILE A CA 1
ATOM 539 C C . ILE A 1 69 ? -24.165 3.063 15.857 1.00 94.25 69 ILE A C 1
ATOM 541 O O . ILE A 1 69 ? -23.708 4.192 15.706 1.00 94.25 69 ILE A O 1
ATOM 545 N N . LEU A 1 70 ? -23.852 2.052 15.040 1.00 91.50 70 LEU A N 1
ATOM 546 C CA . LEU A 1 70 ? -22.975 2.226 13.882 1.00 91.50 70 LEU A CA 1
ATOM 547 C C . LEU A 1 70 ? -23.574 3.197 12.854 1.00 91.50 70 LEU A C 1
ATOM 549 O O . LEU A 1 70 ? -22.856 4.031 12.327 1.00 91.50 70 LEU A O 1
ATOM 553 N N . LEU A 1 71 ? -24.880 3.127 12.584 1.00 88.50 71 LEU A N 1
ATOM 554 C CA . LEU A 1 71 ? -25.544 4.079 11.683 1.00 88.50 71 LEU A CA 1
ATOM 555 C C . LEU A 1 71 ? -25.557 5.502 12.260 1.00 88.50 71 LEU A C 1
ATOM 557 O O . LEU A 1 71 ? -25.314 6.462 11.536 1.00 88.50 71 LEU A O 1
ATOM 561 N N . TYR A 1 72 ? -25.763 5.641 13.571 1.00 88.62 72 TYR A N 1
ATOM 562 C CA . TYR A 1 72 ? -25.684 6.931 14.259 1.00 88.62 72 TYR A CA 1
ATOM 563 C C . TYR A 1 72 ? -24.307 7.578 14.119 1.00 88.62 72 TYR A C 1
ATOM 565 O O . TYR A 1 72 ? -24.214 8.794 14.010 1.00 88.62 72 TYR A O 1
ATOM 573 N N . SER A 1 73 ? -23.255 6.760 14.037 1.00 87.56 73 SER A N 1
ATOM 574 C CA . SER A 1 73 ? -21.861 7.185 13.916 1.00 87.56 73 SER A CA 1
ATOM 575 C C . SER A 1 73 ? -21.534 7.975 12.645 1.00 87.56 73 SER A C 1
ATOM 577 O O . SER A 1 73 ? -20.428 8.497 12.537 1.00 87.56 73 SER A O 1
ATOM 579 N N . TYR A 1 74 ? -22.448 8.028 11.675 1.00 83.56 74 TYR A N 1
ATOM 580 C CA . TYR A 1 74 ? -22.320 8.849 10.470 1.00 83.56 74 TYR A CA 1
ATOM 581 C C . TYR A 1 74 ? -22.912 10.255 10.641 1.00 83.56 74 TYR A C 1
ATOM 583 O O . TYR A 1 74 ? -22.738 11.099 9.769 1.00 83.56 74 TYR A O 1
ATOM 591 N N . SER A 1 75 ? -23.605 10.521 11.751 1.00 83.62 75 SER A N 1
ATOM 592 C CA . SER A 1 75 ? -24.131 11.843 12.079 1.00 83.62 75 SER A CA 1
ATOM 593 C C . SER A 1 75 ? -23.155 12.597 12.986 1.00 83.62 75 SER A C 1
ATOM 595 O O . SER A 1 75 ? -22.786 12.057 14.034 1.00 83.62 75 SER A O 1
ATOM 597 N N . PRO A 1 76 ? -22.804 13.860 12.684 1.00 81.31 76 PRO A N 1
ATOM 598 C CA . PRO A 1 76 ? -21.976 14.678 13.571 1.00 81.31 76 PRO A CA 1
ATOM 599 C C . PRO A 1 76 ? -22.538 14.843 14.988 1.00 81.31 76 PRO A C 1
ATOM 601 O O . PRO A 1 76 ? -21.788 14.888 15.964 1.00 81.31 76 PRO A O 1
ATOM 604 N N . LEU A 1 77 ? -23.869 14.830 15.128 1.00 82.50 77 LEU A N 1
ATOM 605 C CA . LEU A 1 77 ? -24.556 14.916 16.422 1.00 82.50 77 LEU A CA 1
ATOM 606 C C . LEU A 1 77 ? -24.220 13.739 17.352 1.00 82.50 77 LEU A C 1
ATOM 608 O O . LEU A 1 77 ? -24.326 13.859 18.571 1.00 82.50 77 LEU A O 1
ATOM 612 N N . SER A 1 78 ? -23.785 12.607 16.793 1.00 84.75 78 SER A N 1
ATOM 613 C CA . SER A 1 78 ? -23.452 11.409 17.562 1.00 84.75 78 SER A CA 1
ATOM 614 C C . SER A 1 78 ? -22.122 11.491 18.302 1.00 84.75 78 SER A C 1
ATOM 616 O O . SER A 1 78 ? -21.915 10.757 19.269 1.00 84.75 78 SER A O 1
ATOM 618 N N . TYR A 1 79 ? -21.200 12.358 17.880 1.00 88.44 79 TYR A N 1
ATOM 619 C CA . TYR A 1 79 ? -19.807 12.282 18.325 1.00 88.44 79 TYR A CA 1
ATOM 620 C C . TYR A 1 79 ? -19.643 12.535 19.825 1.00 88.44 79 TYR A C 1
ATOM 622 O O . TYR A 1 79 ? -18.796 11.918 20.478 1.00 88.44 79 TYR A O 1
ATOM 630 N N . GLN A 1 80 ? -20.500 13.374 20.407 1.00 88.69 80 GLN A N 1
ATOM 631 C CA . GLN A 1 80 ? -20.516 13.586 21.850 1.00 88.69 80 GLN A CA 1
ATOM 632 C C . GLN A 1 80 ? -20.933 12.318 22.611 1.00 88.69 80 GLN A C 1
ATOM 634 O O . GLN A 1 80 ? -20.301 11.979 23.615 1.00 88.69 80 GLN A O 1
ATOM 639 N N . ASP A 1 81 ? -21.949 11.608 22.117 1.00 90.00 81 ASP A N 1
ATOM 640 C CA . ASP A 1 81 ? -22.467 10.375 22.720 1.00 90.00 81 ASP A CA 1
ATOM 641 C C . ASP A 1 81 ? -21.493 9.195 22.532 1.00 90.00 81 ASP A C 1
ATOM 643 O O . ASP A 1 81 ? -21.363 8.332 23.405 1.00 90.00 81 ASP A O 1
ATOM 647 N N . LEU A 1 82 ? -20.779 9.164 21.401 1.00 92.88 82 LEU A N 1
ATOM 648 C CA . LEU A 1 82 ? -19.844 8.094 21.041 1.00 92.88 82 LEU A CA 1
ATOM 649 C C . LEU A 1 82 ? -18.445 8.270 21.645 1.00 92.88 82 LEU A C 1
ATOM 651 O O . LEU A 1 82 ? -17.699 7.293 21.728 1.00 92.88 82 LEU A O 1
ATOM 655 N N . SER A 1 83 ? -18.085 9.460 22.133 1.00 92.38 83 SER A N 1
ATOM 656 C CA . SER A 1 83 ? -16.830 9.728 22.855 1.00 92.38 83 SER A CA 1
ATOM 657 C C . SER A 1 83 ? -16.852 9.169 24.296 1.00 92.38 83 SER A C 1
ATOM 659 O O . SER A 1 83 ? -16.640 9.903 25.269 1.00 92.38 83 SER A O 1
ATOM 661 N N . SER A 1 84 ? -17.098 7.865 24.455 1.00 94.06 84 SER A N 1
ATOM 662 C CA . SER A 1 84 ? -17.256 7.188 25.749 1.00 94.06 84 SER A CA 1
ATOM 663 C C . SER A 1 84 ? -16.283 6.006 25.919 1.00 94.06 84 SER A C 1
ATOM 665 O O . SER A 1 84 ? -16.441 4.985 25.245 1.00 94.06 84 SER A O 1
ATOM 667 N N . PRO A 1 85 ? -15.347 6.059 26.893 1.00 95.19 85 PRO A N 1
ATOM 668 C CA . PRO A 1 85 ? -14.504 4.915 27.269 1.00 95.19 85 PRO A CA 1
ATOM 669 C C . PRO A 1 85 ? -15.298 3.649 27.620 1.00 95.19 85 PRO A C 1
ATOM 671 O O . PRO A 1 85 ? -14.910 2.531 27.283 1.00 95.19 85 PRO A O 1
ATOM 674 N N . ALA A 1 86 ? -16.462 3.814 28.257 1.00 95.44 86 ALA A N 1
ATOM 675 C CA . ALA A 1 86 ? -17.321 2.693 28.627 1.00 95.44 86 ALA A CA 1
ATOM 676 C C . ALA A 1 86 ? -17.913 1.986 27.395 1.00 95.44 86 ALA A C 1
ATOM 678 O O . ALA A 1 86 ? -18.048 0.762 27.406 1.00 95.44 86 ALA A O 1
ATOM 679 N N . LEU A 1 87 ? -18.225 2.735 26.331 1.00 96.75 87 LEU A N 1
ATOM 680 C CA . LEU A 1 87 ? -18.704 2.172 25.068 1.00 96.75 87 LEU A CA 1
ATOM 681 C C . LEU A 1 87 ? -17.607 1.345 24.386 1.00 96.75 87 LEU A C 1
ATOM 683 O O . LEU A 1 87 ? -17.882 0.229 23.942 1.00 96.75 87 LEU A O 1
ATOM 687 N N . ILE A 1 88 ? -16.366 1.852 24.372 1.00 97.12 88 ILE A N 1
ATOM 688 C CA . ILE A 1 88 ? -15.194 1.133 23.846 1.00 97.12 88 ILE A CA 1
ATOM 689 C C . ILE A 1 88 ? -15.018 -0.194 24.589 1.00 97.12 88 ILE A C 1
ATOM 691 O O . ILE A 1 88 ? -14.967 -1.253 23.962 1.00 97.12 88 ILE A O 1
ATOM 695 N N . SER A 1 89 ? -15.005 -0.148 25.925 1.00 96.06 89 SER A N 1
ATOM 696 C CA . SER A 1 89 ? -14.876 -1.336 26.777 1.00 96.06 89 SER A CA 1
ATOM 697 C C . SER A 1 89 ? -15.995 -2.356 26.529 1.00 96.06 89 SER A C 1
ATOM 699 O O . SER A 1 89 ? -15.744 -3.557 26.410 1.00 96.06 89 SER A O 1
ATOM 701 N N . GLY A 1 90 ? -17.241 -1.889 26.391 1.00 95.56 90 GLY A N 1
ATOM 702 C CA . GLY A 1 90 ? -18.393 -2.734 26.076 1.00 95.56 90 GLY A CA 1
ATOM 703 C C . GLY A 1 90 ? -18.262 -3.435 24.723 1.00 95.56 90 GLY A C 1
ATOM 704 O O . GLY A 1 90 ? -18.421 -4.653 24.641 1.00 95.56 90 GLY A O 1
ATOM 705 N N . CYS A 1 91 ? -17.903 -2.692 23.673 1.00 96.50 91 CYS A N 1
ATOM 706 C CA . CYS A 1 91 ? -17.678 -3.245 22.336 1.00 96.50 91 CYS A CA 1
ATOM 707 C C . CYS A 1 91 ? -16.518 -4.251 22.321 1.00 96.50 91 CYS A C 1
ATOM 709 O O . CYS A 1 91 ? -16.632 -5.320 21.717 1.00 96.50 91 CYS A O 1
ATOM 711 N N . LEU A 1 92 ? -15.427 -3.950 23.031 1.00 95.31 92 LEU A N 1
ATOM 712 C CA . LEU A 1 92 ? -14.262 -4.826 23.114 1.00 95.31 92 LEU A CA 1
ATOM 713 C C . LEU A 1 92 ? -14.589 -6.140 23.832 1.00 95.31 92 LEU A C 1
ATOM 715 O O . LEU A 1 92 ? -14.155 -7.205 23.392 1.00 95.31 92 LEU A O 1
ATOM 719 N N . LYS A 1 93 ? -15.400 -6.093 24.896 1.00 93.50 93 LYS A N 1
ATOM 720 C CA . LYS A 1 93 ? -15.913 -7.295 25.571 1.00 93.50 93 LYS A CA 1
ATOM 721 C C . LYS A 1 93 ? -16.747 -8.155 24.629 1.00 93.50 93 LYS A C 1
ATOM 723 O O . LYS A 1 93 ? -16.532 -9.364 24.577 1.00 93.50 93 LYS A O 1
ATOM 728 N N . ILE A 1 94 ? -17.647 -7.544 23.853 1.00 92.75 94 ILE A N 1
ATOM 729 C CA . ILE A 1 94 ? -18.448 -8.261 22.848 1.00 92.75 94 ILE A CA 1
ATOM 730 C C . ILE A 1 94 ? -17.522 -8.965 21.852 1.00 92.75 94 ILE A C 1
ATOM 732 O O . ILE A 1 94 ? -17.632 -10.178 21.691 1.00 92.75 94 ILE A O 1
ATOM 736 N N . MET A 1 95 ? -16.562 -8.253 21.252 1.00 93.25 95 MET A N 1
ATOM 737 C CA . MET A 1 95 ? -15.599 -8.855 20.318 1.00 93.25 95 MET A CA 1
ATOM 738 C C . MET A 1 95 ? -14.791 -9.992 20.956 1.00 93.25 95 MET A C 1
ATOM 740 O O . MET A 1 95 ? -14.654 -11.055 20.358 1.00 93.25 95 MET A O 1
ATOM 744 N N . SER A 1 96 ? -14.313 -9.798 22.187 1.00 91.62 96 SER A N 1
ATOM 745 C CA . SER A 1 96 ? -13.541 -10.808 22.927 1.00 91.62 96 SER A CA 1
ATOM 746 C C . SER A 1 96 ? -14.344 -12.082 23.189 1.00 91.62 96 SER A C 1
ATOM 748 O O . SER A 1 96 ? -13.788 -13.173 23.228 1.00 91.62 96 SER A O 1
ATOM 750 N N . SER A 1 97 ? -15.661 -11.972 23.361 1.00 88.81 97 SER A N 1
ATOM 751 C CA . SER A 1 97 ? -16.511 -13.148 23.570 1.00 88.81 97 SER A CA 1
ATOM 752 C C . SER A 1 97 ? -16.786 -13.963 22.332 1.00 88.81 97 SER A C 1
ATOM 754 O O . SER A 1 97 ? -17.066 -15.148 22.462 1.00 88.81 97 SER A O 1
ATOM 756 N N . LEU A 1 98 ? -16.692 -13.347 21.154 1.00 86.62 98 LEU A N 1
ATOM 757 C CA . LEU A 1 98 ? -16.775 -14.085 19.903 1.00 86.62 98 LEU A CA 1
ATOM 758 C C . LEU A 1 98 ? -15.567 -15.024 19.800 1.00 86.62 98 LEU A C 1
ATOM 760 O O . LEU A 1 98 ? -15.753 -16.213 19.567 1.00 86.62 98 LEU A O 1
ATOM 764 N N . GLU A 1 99 ? -14.366 -14.524 20.124 1.00 80.62 99 GLU A N 1
ATOM 765 C CA . GLU A 1 99 ? -13.132 -15.325 20.166 1.00 80.62 99 GLU A CA 1
ATOM 766 C C . GLU A 1 99 ? -13.255 -16.535 21.114 1.00 80.62 99 GLU A C 1
ATOM 768 O O . GLU A 1 99 ? -12.897 -17.642 20.734 1.00 80.62 99 GLU A O 1
ATOM 773 N N . LEU A 1 100 ? -13.830 -16.357 22.312 1.00 74.38 100 LEU A N 1
ATOM 774 C CA . LEU A 1 100 ? -13.978 -17.429 23.314 1.00 74.38 100 LEU A CA 1
ATOM 775 C C . LEU A 1 100 ? -14.938 -18.559 22.918 1.00 74.38 100 LEU A C 1
ATOM 777 O O . LEU A 1 100 ? -14.931 -19.607 23.562 1.00 74.38 100 LEU A O 1
ATOM 781 N N . LEU A 1 101 ? -15.801 -18.346 21.925 1.00 68.88 101 LEU A N 1
ATOM 782 C CA . LEU A 1 101 ? -16.749 -19.367 21.486 1.00 68.88 101 LEU A CA 1
ATOM 783 C C . LEU A 1 101 ? -16.117 -20.384 20.525 1.00 68.88 101 LEU A C 1
ATOM 785 O O . LEU A 1 101 ? -16.838 -21.281 20.103 1.00 68.88 101 LEU A O 1
ATOM 789 N N . ASP A 1 102 ? -14.835 -20.239 20.149 1.00 62.81 102 ASP A N 1
ATOM 790 C CA . ASP A 1 102 ? -14.048 -21.089 19.222 1.00 62.81 102 ASP A CA 1
ATOM 791 C C . ASP A 1 102 ? -14.680 -21.353 17.834 1.00 62.81 102 ASP A C 1
ATOM 793 O O . ASP A 1 102 ? -14.085 -21.990 16.967 1.00 62.81 102 ASP A O 1
ATOM 797 N N . VAL A 1 103 ? -15.876 -20.819 17.580 1.00 62.91 103 VAL A N 1
ATOM 798 C CA . VAL A 1 103 ? -16.665 -21.015 16.356 1.00 62.91 103 VAL A CA 1
ATOM 799 C C . VAL A 1 103 ? -16.724 -19.731 15.520 1.00 62.91 103 VAL A C 1
ATOM 801 O O . VAL A 1 103 ? -16.924 -19.786 14.307 1.00 62.91 103 VAL A O 1
ATOM 804 N N . VAL A 1 104 ? -16.544 -18.557 16.140 1.00 77.38 104 VAL A N 1
ATOM 805 C CA . VAL A 1 104 ? -16.827 -17.252 15.520 1.00 77.38 104 VAL A CA 1
ATOM 806 C C . VAL A 1 104 ? -15.684 -16.273 15.770 1.00 77.38 104 VAL A C 1
ATOM 808 O O . VAL A 1 104 ? -15.545 -15.728 16.854 1.00 77.38 104 VAL A O 1
ATOM 811 N N . SER A 1 105 ? -14.880 -15.970 14.754 1.00 86.62 105 SER A N 1
ATOM 812 C CA . SER A 1 105 ? -13.862 -14.920 14.890 1.00 86.62 105 SER A CA 1
ATOM 813 C C . SER A 1 105 ? -14.497 -13.511 14.869 1.00 86.62 105 SER A C 1
ATOM 815 O O . SER A 1 105 ? -15.566 -13.345 14.265 1.00 86.62 105 SER A O 1
ATOM 817 N N . PRO A 1 106 ? -13.870 -12.475 15.460 1.00 89.12 106 PRO A N 1
ATOM 818 C CA . PRO A 1 106 ? -14.439 -11.123 15.521 1.00 89.12 106 PRO A CA 1
ATOM 819 C C . PRO A 1 106 ? -14.870 -10.536 14.165 1.00 89.12 106 PRO A C 1
ATOM 821 O O . PRO A 1 106 ? -15.901 -9.877 14.089 1.00 89.12 106 PRO A O 1
ATOM 824 N N . PHE A 1 107 ? -14.139 -10.807 13.083 1.00 94.31 107 PHE A N 1
ATOM 825 C CA . PHE A 1 107 ? -14.459 -10.326 11.731 1.00 94.31 107 PHE A CA 1
ATOM 826 C C . PHE A 1 107 ? -15.155 -11.379 10.858 1.00 94.31 107 PHE A C 1
ATOM 828 O O . PHE A 1 107 ? -15.356 -11.175 9.664 1.00 94.31 107 PHE A O 1
ATOM 835 N N . SER A 1 108 ? -15.530 -12.534 11.411 1.00 93.25 108 SER A N 1
ATOM 836 C CA . SER A 1 108 ? -16.300 -13.531 10.655 1.00 93.25 108 SER A CA 1
ATOM 837 C C . SER A 1 108 ? -17.760 -13.119 10.449 1.00 93.25 108 SER A C 1
ATOM 839 O O . SER A 1 108 ? -18.378 -13.561 9.478 1.00 93.25 108 SER A O 1
ATOM 841 N N . HIS A 1 109 ? -18.295 -12.271 11.334 1.00 93.25 109 HIS A N 1
ATOM 842 C CA . HIS A 1 109 ? -19.687 -11.830 11.336 1.00 93.25 109 HIS A CA 1
ATOM 843 C C . HIS A 1 109 ? -19.810 -10.331 11.622 1.00 93.25 109 HIS A C 1
ATOM 845 O O . HIS A 1 109 ? -18.938 -9.704 12.224 1.00 93.25 109 HIS A O 1
ATOM 851 N N . GLU A 1 110 ? -20.943 -9.776 11.210 1.00 94.00 110 GLU A N 1
ATOM 852 C CA . GLU A 1 110 ? -21.247 -8.352 11.255 1.00 94.00 110 GLU A CA 1
ATOM 853 C C . GLU A 1 110 ? -21.147 -7.747 12.660 1.00 94.00 110 GLU A C 1
ATOM 855 O O . GLU A 1 110 ? -20.668 -6.627 12.797 1.00 94.00 110 GLU A O 1
ATOM 860 N N . LEU A 1 111 ? -21.564 -8.471 13.705 1.00 94.44 111 LEU A N 1
ATOM 861 C CA . LEU A 1 111 ? -21.556 -7.968 15.081 1.00 94.44 111 LEU A CA 1
ATOM 862 C C . LEU A 1 111 ? -20.162 -7.515 15.531 1.00 94.44 111 LEU A C 1
ATOM 864 O O . LEU A 1 111 ? -20.016 -6.407 16.044 1.00 94.44 111 LEU A O 1
ATOM 868 N N . GLY A 1 112 ? -19.142 -8.353 15.340 1.00 94.75 112 GLY A N 1
ATOM 869 C CA . GLY A 1 112 ? -17.786 -8.010 15.764 1.00 94.75 112 GLY A CA 1
ATOM 870 C C . GLY A 1 112 ? -17.160 -6.929 14.881 1.00 94.75 112 GLY A C 1
ATOM 871 O O . GLY A 1 112 ? -16.523 -6.018 15.407 1.00 94.75 112 GLY A O 1
ATOM 872 N N . TYR A 1 113 ? -17.433 -6.944 13.573 1.00 95.31 113 TYR A N 1
ATOM 873 C CA . TYR A 1 113 ? -17.029 -5.870 12.661 1.00 95.31 113 TYR A CA 1
ATOM 874 C C . TYR A 1 113 ? -17.662 -4.512 13.024 1.00 95.31 113 TYR A C 1
ATOM 876 O O . TYR A 1 113 ? -16.975 -3.491 13.051 1.00 95.31 113 TYR A O 1
ATOM 884 N N . ALA A 1 114 ? -18.953 -4.481 13.358 1.00 95.00 114 ALA A N 1
ATOM 885 C CA . ALA A 1 114 ? -19.645 -3.257 13.748 1.00 95.00 114 ALA A CA 1
ATOM 886 C C . ALA A 1 114 ? -19.138 -2.722 15.099 1.00 95.00 114 ALA A C 1
ATOM 888 O O . ALA A 1 114 ? -18.889 -1.523 15.227 1.00 95.00 114 ALA A O 1
ATOM 889 N N . CYS A 1 115 ? -18.892 -3.605 16.076 1.00 96.31 115 CYS A N 1
ATOM 890 C CA . CYS A 1 115 ? -18.210 -3.240 17.321 1.00 96.31 115 CYS A CA 1
ATOM 891 C C . CYS A 1 115 ? -16.824 -2.642 17.050 1.00 96.31 115 CYS A C 1
ATOM 893 O O . CYS A 1 115 ? -16.484 -1.617 17.633 1.00 96.31 115 CYS A O 1
ATOM 895 N N . PHE A 1 116 ? -16.042 -3.234 16.144 1.00 96.50 116 PHE A N 1
ATOM 896 C CA . PHE A 1 116 ? -14.730 -2.715 15.760 1.00 96.50 116 PHE A CA 1
ATOM 897 C C . PHE A 1 116 ? -14.811 -1.295 15.177 1.00 96.50 116 PHE A C 1
ATOM 899 O O . PHE A 1 116 ? -14.058 -0.417 15.593 1.00 96.50 116 PHE A O 1
ATOM 906 N N . ARG A 1 117 ? -15.759 -1.043 14.265 1.00 94.19 117 ARG A N 1
ATOM 907 C CA . ARG A 1 117 ? -15.999 0.292 13.687 1.00 94.19 117 ARG A CA 1
ATOM 908 C C . ARG A 1 117 ? -16.327 1.333 14.762 1.00 94.19 117 ARG A C 1
ATOM 910 O O . ARG A 1 117 ? -15.769 2.427 14.736 1.00 94.19 117 ARG A O 1
ATOM 917 N N . ILE A 1 118 ? -17.188 0.980 15.718 1.00 95.81 118 ILE A N 1
ATOM 918 C CA . ILE A 1 118 ? -17.539 1.858 16.844 1.00 95.81 118 ILE A CA 1
ATOM 919 C C . ILE A 1 118 ? -16.312 2.112 17.727 1.00 95.81 118 ILE A C 1
ATOM 921 O O . ILE A 1 118 ? -16.057 3.256 18.082 1.00 95.81 118 ILE A O 1
ATOM 925 N N . ILE A 1 119 ? -15.515 1.079 18.032 1.00 96.94 119 ILE A N 1
ATOM 926 C CA . ILE A 1 119 ? -14.271 1.220 18.807 1.00 96.94 119 ILE A CA 1
ATOM 927 C C . ILE A 1 119 ? -13.323 2.218 18.142 1.00 96.94 119 ILE A C 1
ATOM 929 O O . ILE A 1 119 ? -12.834 3.109 18.830 1.00 96.94 119 ILE A O 1
ATOM 933 N N . LEU A 1 120 ? -13.076 2.098 16.832 1.00 95.12 120 LEU A N 1
ATOM 934 C CA . LEU A 1 120 ? -12.201 3.025 16.109 1.00 95.12 120 LEU A CA 1
ATOM 935 C C . LEU A 1 120 ? -12.653 4.476 16.276 1.00 95.12 120 LEU A C 1
ATOM 937 O O . LEU A 1 120 ? -11.848 5.336 16.636 1.00 95.12 120 LEU A O 1
ATOM 941 N N . LEU A 1 121 ? -13.944 4.737 16.051 1.00 93.12 121 LEU A N 1
ATOM 942 C CA . LEU A 1 121 ? -14.487 6.091 16.122 1.00 93.12 121 LEU A CA 1
ATOM 943 C C . LEU A 1 121 ? -14.439 6.627 17.543 1.00 93.12 121 LEU A C 1
ATOM 945 O O . LEU A 1 121 ? -13.918 7.713 17.776 1.00 93.12 121 LEU A O 1
ATOM 949 N N . SER A 1 122 ? -14.919 5.848 18.507 1.00 95.44 122 SER A N 1
ATOM 950 C CA . SER A 1 122 ? -14.896 6.234 19.912 1.00 95.44 122 SER A CA 1
ATOM 951 C C . SER A 1 122 ? -13.473 6.495 20.414 1.00 95.44 122 SER A C 1
ATOM 953 O O . SER A 1 122 ? -13.268 7.468 21.136 1.00 95.44 122 SER A O 1
ATOM 955 N N . LEU A 1 123 ? -12.479 5.690 20.014 1.00 95.69 123 LEU A N 1
ATOM 956 C CA . LEU A 1 123 ? -11.070 5.933 20.347 1.00 95.69 123 LEU A CA 1
ATOM 957 C C . LEU A 1 123 ? -10.589 7.272 19.780 1.00 95.69 123 LEU A C 1
ATOM 959 O O . LEU A 1 123 ? -9.967 8.052 20.504 1.00 95.69 123 LEU A O 1
ATOM 963 N N . GLY A 1 124 ? -10.892 7.542 18.508 1.00 93.50 124 GLY A N 1
ATOM 964 C CA . GLY A 1 124 ? -10.475 8.762 17.822 1.00 93.50 124 GLY A CA 1
ATOM 965 C C . GLY A 1 124 ? -11.098 10.005 18.450 1.00 93.50 124 GLY A C 1
ATOM 966 O O . GLY A 1 124 ? -10.387 10.954 18.771 1.00 93.50 124 GLY A O 1
ATOM 967 N N . LEU A 1 125 ? -12.403 9.955 18.731 1.00 92.25 125 LEU A N 1
ATOM 968 C CA . LEU A 1 125 ? -13.152 11.030 19.384 1.00 92.25 125 LEU A CA 1
ATOM 969 C C . LEU A 1 125 ? -12.704 11.270 20.834 1.00 92.25 125 LEU A C 1
ATOM 971 O O . LEU A 1 125 ? -12.549 12.418 21.253 1.00 92.25 125 LEU A O 1
ATOM 975 N N . CYS A 1 126 ? -12.445 10.210 21.608 1.00 92.81 126 CYS A N 1
ATOM 976 C CA . CYS A 1 126 ? -11.906 10.353 22.961 1.00 92.81 126 CYS A CA 1
ATOM 977 C C . CYS A 1 126 ? -10.514 10.997 22.954 1.00 92.81 126 CYS A C 1
ATOM 979 O O . CYS A 1 126 ? -10.241 11.864 23.789 1.00 92.81 126 CYS A O 1
ATOM 981 N N . LEU A 1 127 ? -9.646 10.597 22.018 1.00 90.81 127 LEU A N 1
ATOM 982 C CA . LEU A 1 127 ? -8.314 11.179 21.864 1.00 90.81 127 LEU A CA 1
ATOM 983 C C . LEU A 1 127 ? -8.405 12.655 21.461 1.00 90.81 127 LEU A C 1
ATOM 985 O O . LEU A 1 127 ? -7.761 13.496 22.079 1.00 90.81 127 LEU A O 1
ATOM 989 N N . ALA A 1 128 ? -9.260 12.967 20.491 1.00 88.62 128 ALA A N 1
ATOM 990 C CA . ALA A 1 128 ? -9.591 14.314 20.045 1.00 88.62 128 ALA A CA 1
ATOM 991 C C . ALA A 1 128 ? -10.027 15.241 21.177 1.00 88.62 128 ALA A C 1
ATOM 993 O O . ALA A 1 128 ? -9.399 16.271 21.431 1.00 88.62 128 ALA A O 1
ATOM 994 N N . ARG A 1 129 ? -11.067 14.841 21.911 1.00 87.50 129 ARG A N 1
ATOM 995 C CA . ARG A 1 129 ? -11.601 15.615 23.032 1.00 87.50 129 ARG A CA 1
ATOM 996 C C . ARG A 1 129 ? -10.545 15.865 24.101 1.00 87.50 129 ARG A C 1
ATOM 998 O O . ARG A 1 129 ? -10.493 16.942 24.695 1.00 87.50 129 ARG A O 1
ATOM 1005 N N . ARG A 1 130 ? -9.699 14.869 24.357 1.00 86.00 130 ARG A N 1
ATOM 1006 C CA . ARG A 1 130 ? -8.625 15.000 25.335 1.00 86.00 130 ARG A CA 1
ATOM 1007 C C . ARG A 1 130 ? -7.500 15.892 24.843 1.00 86.00 130 ARG A C 1
ATOM 1009 O O . ARG A 1 130 ? -7.014 16.701 25.619 1.00 86.00 130 ARG A O 1
ATOM 1016 N N . ALA A 1 131 ? -7.119 15.787 23.579 1.00 83.00 131 ALA A N 1
ATOM 1017 C CA . ALA A 1 131 ? -6.114 16.658 22.998 1.00 83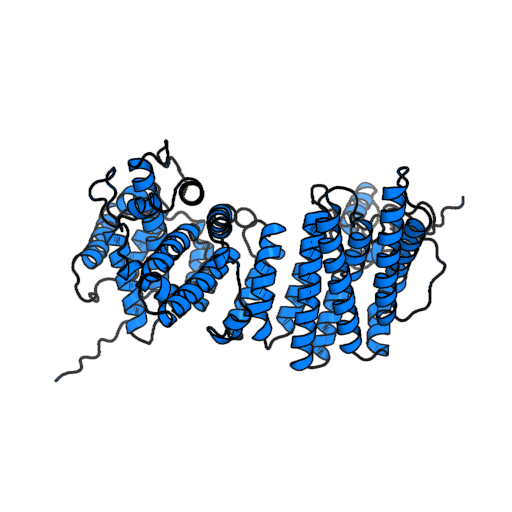.00 131 ALA A CA 1
ATOM 1018 C C . ALA A 1 131 ? -6.541 18.129 23.043 1.00 83.00 131 ALA A C 1
ATOM 1020 O O . ALA A 1 131 ? -5.731 18.976 23.406 1.00 83.00 131 ALA A O 1
ATOM 1021 N N . HIS A 1 132 ? -7.817 18.416 22.776 1.00 82.06 132 HIS A N 1
ATOM 1022 C CA . HIS A 1 132 ? -8.384 19.752 22.952 1.00 82.06 132 HIS A CA 1
ATOM 1023 C C . HIS A 1 132 ? -8.318 20.212 24.416 1.00 82.06 132 HIS A C 1
ATOM 1025 O O . HIS A 1 132 ? -7.832 21.299 24.706 1.00 82.06 132 HIS A O 1
ATOM 1031 N N . PHE A 1 133 ? -8.744 19.368 25.365 1.00 79.12 133 PHE A N 1
ATOM 1032 C CA . PHE A 1 133 ? -8.672 19.695 26.797 1.00 79.12 133 PHE A CA 1
ATOM 1033 C C . PHE A 1 133 ? -7.239 19.982 27.277 1.00 79.12 133 PHE A C 1
ATOM 1035 O O . PHE A 1 133 ? -7.037 20.829 28.141 1.00 79.12 133 PHE A O 1
ATOM 1042 N N . LEU A 1 134 ? -6.251 19.286 26.712 1.00 73.50 134 LEU A N 1
ATOM 1043 C CA . LEU A 1 134 ? -4.832 19.469 27.018 1.00 73.50 134 LEU A CA 1
ATOM 1044 C C . LEU A 1 134 ? -4.182 20.619 26.221 1.00 73.50 134 LEU A C 1
ATOM 1046 O O . LEU A 1 134 ? -2.982 20.839 26.361 1.00 73.50 134 LEU A O 1
ATOM 1050 N N . GLY A 1 135 ? -4.943 21.344 25.392 1.00 73.75 135 GLY A N 1
ATOM 1051 C CA . GLY A 1 135 ? -4.442 22.468 24.595 1.00 73.75 135 GLY A CA 1
ATOM 1052 C C . GLY A 1 135 ? -3.515 22.061 23.446 1.00 73.75 135 GLY A C 1
ATOM 1053 O O . GLY A 1 135 ? -2.705 22.862 22.993 1.00 73.75 135 GLY A O 1
ATOM 1054 N N . PHE A 1 136 ? -3.588 20.813 22.971 1.00 68.62 136 PHE A N 1
ATOM 1055 C CA . PHE A 1 136 ? -2.809 20.365 21.809 1.00 68.62 136 PHE A CA 1
ATOM 1056 C C . PHE A 1 136 ? -3.410 20.821 20.471 1.00 68.62 136 PHE A C 1
ATOM 1058 O O . PHE A 1 136 ? -2.717 20.785 19.449 1.00 68.62 136 PHE A O 1
ATOM 1065 N N . ILE A 1 137 ? -4.684 21.226 20.473 1.00 68.44 137 ILE A N 1
ATOM 1066 C CA . ILE A 1 137 ? -5.417 21.756 19.319 1.00 68.44 137 ILE A CA 1
ATOM 1067 C C . ILE A 1 137 ? -6.292 22.940 19.748 1.00 68.44 137 ILE A C 1
ATOM 1069 O O . ILE A 1 137 ? -6.912 22.888 20.807 1.00 68.44 137 ILE A O 1
ATOM 1073 N N . ASP A 1 138 ? -6.343 23.974 18.904 1.00 57.03 138 ASP A N 1
ATOM 1074 C CA . ASP A 1 138 ? -7.040 25.241 19.185 1.00 57.03 138 ASP A CA 1
ATOM 1075 C C . ASP A 1 138 ? -8.503 25.268 18.700 1.00 57.03 138 ASP A C 1
ATOM 1077 O O . ASP A 1 138 ? -9.238 26.203 19.008 1.00 57.03 138 ASP A O 1
ATOM 1081 N N . SER A 1 139 ? -8.938 24.272 17.920 1.00 57.91 139 SER A N 1
ATOM 1082 C CA . SER A 1 139 ? -10.276 24.225 17.309 1.00 57.91 139 SER A CA 1
ATOM 1083 C C . SER A 1 139 ? -11.062 22.978 17.712 1.00 57.91 139 SER A C 1
ATOM 1085 O O . SER A 1 139 ? -10.508 21.885 17.862 1.00 57.91 139 SER A O 1
ATOM 1087 N N . ASN A 1 140 ? -12.377 23.157 17.868 1.00 60.81 140 ASN A N 1
ATOM 1088 C CA . ASN A 1 140 ? -13.331 22.055 17.914 1.00 60.81 140 ASN A CA 1
ATOM 1089 C C . ASN A 1 140 ? -13.448 21.407 16.525 1.00 60.81 140 ASN A C 1
ATOM 1091 O O . ASN A 1 140 ? -13.163 22.028 15.502 1.00 60.81 140 ASN A O 1
ATOM 1095 N N . PHE A 1 141 ? -13.859 20.139 16.496 1.00 64.38 141 PHE A N 1
ATOM 1096 C CA . PHE A 1 141 ? -14.125 19.412 15.257 1.00 64.38 141 PHE A CA 1
ATOM 1097 C C . PHE A 1 141 ? -15.404 19.954 14.599 1.00 64.38 141 PHE A C 1
ATOM 1099 O O . PHE A 1 141 ? -16.479 19.409 14.825 1.00 64.38 141 PHE A O 1
ATOM 1106 N N . ASP A 1 142 ? -15.284 20.997 13.780 1.00 58.56 142 ASP A N 1
ATOM 1107 C CA . ASP A 1 142 ? -16.393 21.559 12.990 1.00 58.56 142 ASP A CA 1
ATOM 1108 C C . ASP A 1 142 ? -16.506 20.856 11.624 1.00 58.56 142 ASP A C 1
ATOM 1110 O O . ASP A 1 142 ? -16.416 21.469 10.562 1.00 58.56 142 ASP A O 1
ATOM 1114 N N . GLY A 1 143 ? -16.625 19.526 11.651 1.00 63.03 143 GLY A N 1
ATOM 1115 C CA . GLY A 1 143 ? -16.844 18.716 10.453 1.00 63.03 143 GLY A CA 1
ATOM 1116 C C . GLY A 1 143 ? -18.314 18.338 10.302 1.00 63.03 143 GLY A C 1
ATOM 1117 O O . GLY A 1 143 ? -18.815 17.535 11.091 1.00 63.03 143 GLY A O 1
ATOM 1118 N N . ASP A 1 144 ? -18.971 18.855 9.263 1.00 68.88 144 ASP A N 1
ATOM 1119 C CA . ASP A 1 144 ? -20.351 18.482 8.913 1.00 68.88 144 ASP A CA 1
ATOM 1120 C C . ASP A 1 144 ? -20.445 17.068 8.306 1.00 68.88 144 ASP A C 1
ATOM 1122 O O . ASP A 1 144 ? -21.529 16.486 8.246 1.00 68.88 144 ASP A O 1
ATOM 1126 N N . ASP A 1 145 ? -19.312 16.483 7.896 1.00 79.31 145 ASP A N 1
ATOM 1127 C CA . ASP A 1 145 ? -19.233 15.143 7.318 1.00 79.31 145 ASP A CA 1
ATOM 1128 C C . ASP A 1 145 ? -18.231 14.215 8.053 1.00 79.31 145 ASP A C 1
ATOM 1130 O O . ASP A 1 145 ? -17.225 14.676 8.611 1.00 79.31 145 ASP A O 1
ATOM 1134 N N . PRO A 1 146 ? -18.468 12.887 8.055 1.00 78.81 146 PRO A N 1
ATOM 1135 C CA . PRO A 1 146 ? -17.575 11.918 8.693 1.00 78.81 146 PRO A CA 1
ATOM 1136 C C . PRO A 1 146 ? -16.141 11.894 8.152 1.00 78.81 146 PRO A C 1
ATOM 1138 O O . PRO A 1 146 ? -15.212 11.693 8.936 1.00 78.81 146 PRO A O 1
ATOM 1141 N N . ASP A 1 147 ? -15.931 12.094 6.848 1.00 81.81 147 ASP A N 1
ATOM 1142 C CA . ASP A 1 147 ? -14.597 12.015 6.239 1.00 81.81 147 ASP A CA 1
ATOM 1143 C C . ASP A 1 147 ? -13.704 13.167 6.746 1.00 81.81 147 ASP A C 1
ATOM 1145 O O . ASP A 1 147 ? -12.531 12.957 7.071 1.00 81.81 147 ASP A O 1
ATOM 1149 N N . THR A 1 148 ? -14.266 14.366 6.927 1.00 84.56 148 THR A N 1
ATOM 1150 C CA . THR A 1 148 ? -13.571 15.516 7.531 1.00 84.56 148 THR A CA 1
ATOM 1151 C C . THR A 1 148 ? -13.186 15.278 8.992 1.00 84.56 148 THR A C 1
ATOM 1153 O O . THR A 1 148 ? -12.082 15.652 9.413 1.00 84.56 148 THR A O 1
ATOM 1156 N N . VAL A 1 149 ? -14.041 14.610 9.770 1.00 85.19 149 VAL A N 1
ATOM 1157 C CA . VAL A 1 149 ? -13.718 14.254 11.162 1.00 85.19 149 VAL A CA 1
ATOM 1158 C C . VAL A 1 149 ? -12.561 13.266 11.222 1.00 85.19 149 VAL A C 1
ATOM 1160 O O . VAL A 1 149 ? -11.623 13.468 11.996 1.00 85.19 149 VAL A O 1
ATOM 1163 N N . TRP A 1 150 ? -12.563 12.245 10.367 1.00 87.69 150 TRP A N 1
ATOM 1164 C CA . TRP A 1 150 ? -11.472 11.275 10.323 1.00 87.69 150 TRP A CA 1
ATOM 1165 C C . TRP A 1 150 ? -10.143 11.882 9.897 1.00 87.69 150 TRP A C 1
ATOM 1167 O O . TRP A 1 150 ? -9.128 11.648 10.556 1.00 87.69 150 TRP A O 1
ATOM 1177 N N . ARG A 1 151 ? -10.152 12.731 8.865 1.00 88.44 151 ARG A N 1
ATOM 1178 C CA . ARG A 1 151 ? -8.971 13.496 8.446 1.00 88.44 151 ARG A CA 1
ATOM 1179 C C . ARG A 1 151 ? -8.411 14.337 9.592 1.00 88.44 151 ARG A C 1
ATOM 1181 O O . ARG A 1 151 ? -7.205 14.341 9.840 1.00 88.44 151 ARG A O 1
ATOM 1188 N N . SER A 1 152 ? -9.289 14.997 10.343 1.00 88.25 152 SER A N 1
ATOM 1189 C CA . SER A 1 152 ? -8.905 15.793 11.511 1.00 88.25 152 SER A CA 1
ATOM 1190 C C . SER A 1 152 ? -8.301 14.927 12.627 1.00 88.25 152 SER A C 1
ATOM 1192 O O . SER A 1 152 ? -7.288 15.305 13.216 1.00 88.25 152 SER A O 1
ATOM 1194 N N . ILE A 1 153 ? -8.844 13.727 12.879 1.00 89.81 153 ILE A N 1
ATOM 1195 C CA . ILE A 1 153 ? -8.278 12.765 13.842 1.00 89.81 153 ILE A CA 1
ATOM 1196 C C . ILE A 1 153 ? -6.890 12.288 13.387 1.00 89.81 153 ILE A C 1
ATOM 1198 O O . ILE A 1 153 ? -5.966 12.228 14.201 1.00 89.81 153 ILE A O 1
ATOM 1202 N N . ALA A 1 154 ? -6.704 11.982 12.102 1.00 91.94 154 ALA A N 1
ATOM 1203 C CA . ALA A 1 154 ? -5.407 11.573 11.568 1.00 91.94 154 ALA A CA 1
ATOM 1204 C C . ALA A 1 154 ? -4.356 12.693 11.713 1.00 91.94 154 ALA A C 1
ATOM 1206 O O . ALA A 1 154 ? -3.260 12.464 12.233 1.00 91.94 154 ALA A O 1
ATOM 1207 N N . HIS A 1 155 ? -4.698 13.936 11.358 1.00 90.00 155 HIS A N 1
ATOM 1208 C CA . HIS A 1 155 ? -3.811 15.088 11.556 1.00 90.00 155 HIS A CA 1
ATOM 1209 C C . HIS A 1 155 ? -3.512 15.378 13.025 1.00 90.00 155 HIS A C 1
ATOM 1211 O O . HIS A 1 155 ? -2.385 15.768 13.358 1.00 90.00 155 HIS A O 1
ATOM 1217 N N . LEU A 1 156 ? -4.485 15.165 13.910 1.00 88.94 156 LEU A N 1
ATOM 1218 C CA . LEU A 1 156 ? -4.261 15.235 15.343 1.00 88.94 156 LEU A CA 1
ATOM 1219 C C . LEU A 1 156 ? -3.222 14.199 15.774 1.00 88.94 156 LEU A C 1
ATOM 1221 O O . LEU A 1 156 ? -2.262 14.565 16.444 1.00 88.94 156 LEU A O 1
ATOM 1225 N N . ILE A 1 157 ? -3.371 12.935 15.375 1.00 90.81 157 ILE A N 1
ATOM 1226 C CA . ILE A 1 157 ? -2.414 11.877 15.729 1.00 90.81 157 ILE A CA 1
ATOM 1227 C C . ILE A 1 157 ? -1.025 12.234 15.218 1.00 90.81 157 ILE A C 1
ATOM 1229 O O . ILE A 1 157 ? -0.078 12.213 15.997 1.00 90.81 157 ILE A O 1
ATOM 1233 N N . LYS A 1 158 ? -0.903 12.649 13.951 1.00 91.19 158 LYS A N 1
ATOM 1234 C CA . LYS A 1 158 ? 0.361 13.149 13.393 1.00 91.19 158 LYS A CA 1
ATOM 1235 C C . LYS A 1 158 ? 0.962 14.236 14.286 1.00 91.19 158 LYS A C 1
ATOM 1237 O O . LYS A 1 158 ? 2.135 14.186 14.635 1.00 91.19 158 LYS A O 1
ATOM 1242 N N . SER A 1 159 ? 0.149 15.215 14.671 1.00 87.19 159 SER A N 1
ATOM 1243 C CA . SER A 1 159 ? 0.577 16.337 15.501 1.00 87.19 159 SER A CA 1
ATOM 1244 C C . SER A 1 159 ? 1.027 15.906 16.891 1.00 87.19 159 SER A C 1
ATOM 1246 O O . SER A 1 159 ? 2.039 16.405 17.370 1.00 87.19 159 SER A O 1
ATOM 1248 N N . VAL A 1 160 ? 0.292 14.998 17.535 1.00 85.25 160 VAL A N 1
ATOM 1249 C CA . VAL A 1 160 ? 0.651 14.437 18.842 1.00 85.25 160 VAL A CA 1
ATOM 1250 C C . VAL A 1 160 ? 1.977 13.692 18.717 1.00 85.25 160 VAL A C 1
ATOM 1252 O O . VAL A 1 160 ? 2.920 14.025 19.420 1.00 85.25 160 VAL A O 1
ATOM 1255 N N . VAL A 1 161 ? 2.101 12.798 17.733 1.00 88.31 161 VAL A N 1
ATOM 1256 C CA . VAL A 1 161 ? 3.322 12.027 17.453 1.00 88.31 161 VAL A CA 1
ATOM 1257 C C . VAL A 1 161 ? 4.532 12.922 17.164 1.00 88.31 161 VAL A C 1
ATOM 1259 O O . VAL A 1 161 ? 5.649 12.534 17.490 1.00 88.31 161 VAL A O 1
ATOM 1262 N N . LEU A 1 162 ? 4.357 14.105 16.570 1.00 85.25 162 LEU A N 1
ATOM 1263 C CA . LEU A 1 162 ? 5.470 15.012 16.263 1.00 85.25 162 LEU A CA 1
ATOM 1264 C C . LEU A 1 162 ? 5.813 15.993 17.397 1.00 85.25 162 LEU A C 1
ATOM 1266 O O . LEU A 1 162 ? 6.964 16.409 17.493 1.00 85.25 162 LEU A O 1
ATOM 1270 N N . ARG A 1 163 ? 4.844 16.402 18.230 1.00 77.06 163 ARG A N 1
ATOM 1271 C CA . ARG A 1 163 ? 5.031 17.484 19.220 1.00 77.06 163 ARG A CA 1
ATOM 1272 C C . ARG A 1 163 ? 5.507 17.021 20.593 1.00 77.06 163 ARG A C 1
ATOM 1274 O O . ARG A 1 163 ? 6.075 17.815 21.339 1.00 77.06 163 ARG A O 1
ATOM 1281 N N . THR A 1 164 ? 5.248 15.783 20.976 1.00 61.91 164 THR A N 1
ATOM 1282 C CA . THR A 1 164 ? 5.479 15.323 22.349 1.00 61.91 164 THR A CA 1
ATOM 1283 C C . THR A 1 164 ? 6.881 14.742 22.535 1.00 61.91 164 THR A C 1
ATOM 1285 O O . THR A 1 164 ? 7.304 13.853 21.805 1.00 61.91 164 THR A O 1
ATOM 1288 N N . GLY A 1 165 ? 7.600 15.157 23.582 1.00 60.72 165 GLY A N 1
ATOM 1289 C CA . GLY A 1 165 ? 8.599 14.271 24.197 1.00 60.72 165 GLY A CA 1
ATOM 1290 C C . GLY A 1 165 ? 7.897 13.053 24.819 1.00 60.72 165 GLY A C 1
ATOM 1291 O O . GLY A 1 165 ? 6.715 13.148 25.149 1.00 60.72 165 GLY A O 1
ATOM 1292 N N . ASP A 1 166 ? 8.590 11.921 24.991 1.00 58.84 166 ASP A N 1
ATOM 1293 C CA . ASP A 1 166 ? 7.989 10.620 25.367 1.00 58.84 166 ASP A CA 1
ATOM 1294 C C . ASP A 1 166 ? 7.033 10.656 26.584 1.00 58.84 166 ASP A C 1
ATOM 1296 O O . ASP A 1 166 ? 6.122 9.837 26.670 1.00 58.84 166 ASP A O 1
ATOM 1300 N N . GLN A 1 167 ? 7.181 11.629 27.492 1.00 54.59 167 GLN A N 1
ATOM 1301 C CA . GLN A 1 167 ? 6.363 11.779 28.706 1.00 54.59 167 GLN A CA 1
ATOM 1302 C C . GLN A 1 167 ? 5.002 12.485 28.508 1.00 54.59 167 GLN A C 1
ATOM 1304 O O . GLN A 1 167 ? 4.130 12.362 29.367 1.00 54.59 167 GLN A O 1
ATOM 1309 N N . LEU A 1 168 ? 4.791 13.234 27.417 1.00 55.25 168 LEU A N 1
ATOM 1310 C CA . LEU A 1 168 ? 3.553 14.010 27.202 1.00 55.25 168 LEU A CA 1
ATOM 1311 C C . LEU A 1 168 ? 2.430 13.189 26.539 1.00 55.25 168 LEU A C 1
ATOM 1313 O O . LEU A 1 168 ? 1.255 13.437 26.809 1.00 55.25 168 LEU A O 1
ATOM 1317 N N . ASP A 1 169 ? 2.777 12.178 25.737 1.00 65.88 169 ASP A N 1
ATOM 1318 C CA . ASP A 1 169 ? 1.815 11.285 25.062 1.00 65.88 169 ASP A CA 1
ATOM 1319 C C . ASP A 1 169 ? 0.997 10.437 26.039 1.00 65.88 169 ASP A C 1
ATOM 1321 O O . ASP A 1 169 ? -0.212 10.252 25.919 1.00 65.88 169 ASP A O 1
ATOM 1325 N N . ASP A 1 170 ? 1.694 9.902 27.029 1.00 71.81 170 ASP A N 1
ATOM 1326 C CA . ASP A 1 170 ? 1.209 8.862 27.926 1.00 71.81 170 ASP A CA 1
ATOM 1327 C C . ASP A 1 170 ? 0.133 9.392 28.891 1.00 71.81 170 ASP A C 1
ATOM 1329 O O . ASP A 1 170 ? -0.788 8.677 29.307 1.00 71.81 170 ASP A O 1
ATOM 1333 N N . CYS A 1 171 ? 0.196 10.695 29.169 1.00 76.06 171 CYS A N 1
ATOM 1334 C CA . CYS A 1 171 ? -0.831 11.431 29.887 1.00 76.06 171 CYS A CA 1
ATOM 1335 C C . CYS A 1 171 ? -2.108 11.619 29.054 1.00 76.06 171 CYS A C 1
ATOM 1337 O O . CYS A 1 171 ? -3.211 11.523 29.597 1.00 76.06 171 CYS A O 1
ATOM 1339 N N . ALA A 1 172 ? -1.986 11.865 27.744 1.00 77.31 172 ALA A N 1
ATOM 1340 C CA . ALA A 1 172 ? -3.145 11.974 26.858 1.00 77.31 172 ALA A CA 1
ATOM 1341 C C . ALA A 1 172 ? -3.901 10.639 26.771 1.00 77.31 172 ALA A C 1
ATOM 1343 O O . ALA A 1 172 ? -5.120 10.608 26.654 1.00 77.31 172 ALA A O 1
ATOM 1344 N N . LEU A 1 173 ? -3.219 9.509 26.934 1.00 86.12 173 LEU A N 1
ATOM 1345 C CA . LEU A 1 173 ? -3.883 8.206 27.015 1.00 86.12 173 LEU A CA 1
ATOM 1346 C C . LEU A 1 173 ? -4.534 7.942 28.382 1.00 86.12 173 LEU A C 1
ATOM 1348 O O . LEU A 1 173 ? -5.479 7.155 28.472 1.00 86.12 173 LEU A O 1
ATOM 1352 N N . GLY A 1 174 ? -4.083 8.640 29.430 1.00 85.38 174 GLY A N 1
ATOM 1353 C CA . GLY A 1 174 ? -4.484 8.420 30.822 1.00 85.38 174 GLY A CA 1
ATOM 1354 C C . GLY A 1 174 ? -3.857 7.164 31.436 1.00 85.38 174 GLY A C 1
ATOM 1355 O O . GLY A 1 174 ? -4.419 6.590 32.365 1.00 85.38 174 GLY A O 1
ATOM 1356 N N . TRP A 1 175 ? -2.722 6.701 30.900 1.00 86.62 175 TRP A N 1
ATOM 1357 C CA . TRP A 1 175 ? -1.979 5.554 31.443 1.00 86.62 175 TRP A CA 1
ATOM 1358 C C . TRP A 1 175 ? -0.999 5.950 32.543 1.00 86.62 175 TRP A C 1
ATOM 1360 O O . TRP A 1 175 ? -0.675 5.129 33.397 1.00 86.62 175 TRP A O 1
ATOM 1370 N N . PHE A 1 176 ? -0.560 7.209 32.544 1.00 81.31 176 PHE A N 1
ATOM 1371 C CA . PHE A 1 176 ? 0.397 7.732 33.507 1.00 81.31 176 PHE A CA 1
ATOM 1372 C C . PHE A 1 176 ? -0.064 9.079 34.055 1.00 81.31 176 PHE A C 1
ATOM 1374 O O . PHE A 1 176 ? -0.684 9.883 33.358 1.00 81.31 176 PHE A O 1
ATOM 1381 N N . ASN A 1 177 ? 0.263 9.327 35.322 1.00 75.62 177 ASN A N 1
ATOM 1382 C CA . ASN A 1 177 ? -0.007 10.605 35.966 1.00 75.62 177 ASN A CA 1
ATOM 1383 C C . ASN A 1 177 ? 1.039 11.634 35.526 1.00 75.62 177 ASN A C 1
ATOM 1385 O O . ASN A 1 177 ? 2.238 11.385 35.636 1.00 75.62 177 ASN A O 1
ATOM 1389 N N . CYS A 1 178 ? 0.588 12.807 35.086 1.00 73.69 178 CYS A N 1
ATOM 1390 C CA . CYS A 1 178 ? 1.454 13.946 34.796 1.00 73.69 178 CYS A CA 1
ATOM 1391 C C . CYS A 1 178 ? 1.254 15.030 35.869 1.00 73.69 178 CYS A C 1
ATOM 1393 O O . CYS A 1 178 ? 0.106 15.287 36.245 1.00 73.69 178 CYS A O 1
ATOM 1395 N N . PRO A 1 179 ? 2.319 15.715 36.335 1.00 73.25 179 PRO A N 1
ATOM 1396 C CA . PRO A 1 179 ? 2.198 16.816 37.296 1.00 73.25 179 PRO A CA 1
ATOM 1397 C C . PRO A 1 179 ? 1.220 17.915 36.856 1.00 73.25 179 PRO A C 1
ATOM 1399 O O . PRO A 1 179 ? 0.504 18.470 37.688 1.00 73.25 179 PRO A O 1
ATOM 1402 N N . ASN A 1 180 ? 1.156 18.176 35.546 1.00 73.19 180 ASN A N 1
ATOM 1403 C CA . ASN A 1 180 ? 0.335 19.234 34.952 1.00 73.19 180 ASN A CA 1
ATOM 1404 C C . ASN A 1 180 ? -1.115 18.802 34.686 1.00 73.19 180 ASN A C 1
ATOM 1406 O O . ASN A 1 180 ? -1.980 19.648 34.481 1.00 73.19 180 ASN A O 1
ATOM 1410 N N . HIS A 1 181 ? -1.405 17.499 34.714 1.00 72.44 181 HIS A N 1
ATOM 1411 C CA . HIS A 1 181 ? -2.707 16.949 34.341 1.00 72.44 181 HIS A CA 1
ATOM 1412 C C . HIS A 1 181 ? -3.132 15.903 35.378 1.00 72.44 181 HIS A C 1
ATOM 1414 O O . HIS A 1 181 ? -2.936 14.695 35.214 1.00 72.44 181 HIS A O 1
ATOM 1420 N N . LYS A 1 182 ? -3.692 16.373 36.496 1.00 60.69 182 LYS A N 1
ATOM 1421 C CA . LYS A 1 182 ? -4.168 15.491 37.567 1.00 60.69 182 LYS A CA 1
ATOM 1422 C C . LYS A 1 182 ? -5.336 14.627 37.061 1.00 60.69 182 LYS A C 1
ATOM 1424 O O . LYS A 1 182 ? -6.390 15.155 36.730 1.00 60.69 182 LYS A O 1
ATOM 1429 N N . LEU A 1 183 ? -5.134 13.303 37.062 1.00 59.91 183 LEU A N 1
ATOM 1430 C CA . LEU A 1 183 ? -6.153 12.248 36.915 1.00 59.91 183 LEU A CA 1
ATOM 1431 C C . LEU A 1 183 ? -7.008 12.312 35.633 1.00 59.91 183 LEU A C 1
ATOM 1433 O O . LEU A 1 183 ? -8.238 12.324 35.686 1.00 59.91 183 LEU A O 1
ATOM 1437 N N . CYS A 1 184 ? -6.373 12.257 34.460 1.00 70.31 184 CYS A N 1
ATOM 1438 C CA . CYS A 1 184 ? -7.100 11.848 33.256 1.00 70.31 184 CYS A CA 1
ATOM 1439 C C . CYS A 1 184 ? -7.428 10.350 33.349 1.00 70.31 184 CYS A C 1
ATOM 1441 O O . CYS A 1 184 ? -6.524 9.520 33.386 1.00 70.31 184 CYS A O 1
ATOM 1443 N N . SER A 1 185 ? -8.715 9.991 33.368 1.00 84.19 185 SER A N 1
ATOM 1444 C CA . SER A 1 185 ? -9.131 8.587 33.273 1.00 84.19 185 SER A CA 1
ATOM 1445 C C . SER A 1 185 ? -8.626 7.970 31.967 1.00 84.19 185 SER A C 1
ATOM 1447 O O . SER A 1 185 ? -8.689 8.610 30.917 1.00 84.19 185 SER A O 1
ATOM 1449 N N . ALA A 1 186 ? -8.126 6.737 31.996 1.00 90.25 186 ALA A N 1
ATOM 1450 C CA . ALA A 1 186 ? -7.638 6.081 30.786 1.00 90.25 186 ALA A CA 1
ATOM 1451 C C . ALA A 1 186 ? -8.739 6.001 29.706 1.00 90.25 186 ALA A C 1
ATOM 1453 O O . ALA A 1 186 ? -9.884 5.682 30.028 1.00 90.25 186 ALA A O 1
ATOM 1454 N N . ILE A 1 187 ? -8.409 6.299 28.439 1.00 93.38 187 ILE A N 1
ATOM 1455 C CA . ILE A 1 187 ? -9.365 6.110 27.321 1.00 93.38 187 ILE A CA 1
ATOM 1456 C C . ILE A 1 187 ? -9.697 4.620 27.186 1.00 93.38 187 ILE A C 1
ATOM 1458 O O . ILE A 1 187 ? -10.857 4.237 27.076 1.00 93.38 187 ILE A O 1
ATOM 1462 N N . ILE A 1 188 ? -8.653 3.797 27.239 1.00 94.69 188 ILE A N 1
ATOM 1463 C CA . ILE A 1 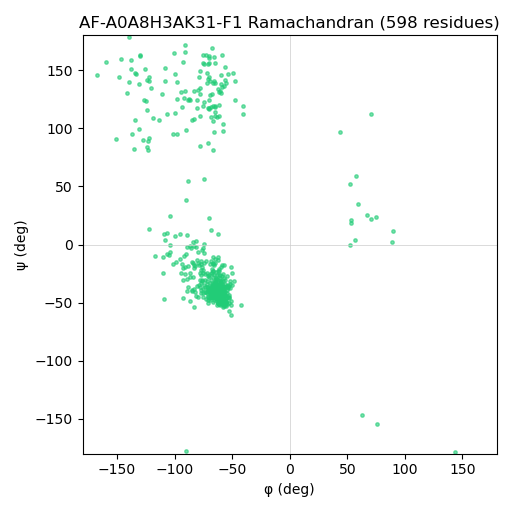188 ? -8.700 2.349 27.431 1.00 94.69 188 ILE A CA 1
ATOM 1464 C C . ILE A 1 188 ? -7.595 1.975 28.410 1.00 94.69 188 ILE A C 1
ATOM 1466 O O . ILE A 1 188 ? -6.564 2.642 28.463 1.00 94.69 188 ILE A O 1
ATOM 1470 N N . SER A 1 189 ? -7.771 0.911 29.176 1.00 93.62 189 SER A N 1
ATOM 1471 C CA . SER A 1 189 ? -6.719 0.360 30.032 1.00 93.62 189 SER A CA 1
ATOM 1472 C C . SER A 1 189 ? -5.625 -0.354 29.222 1.00 93.62 189 SER A C 1
ATOM 1474 O O . SER A 1 189 ? -5.831 -0.759 28.077 1.00 93.62 189 SER A O 1
ATOM 1476 N N . LEU A 1 190 ? -4.461 -0.591 29.840 1.00 92.38 190 LEU A N 1
ATOM 1477 C CA . LEU A 1 190 ? -3.390 -1.401 29.238 1.00 92.38 190 LEU A CA 1
ATOM 1478 C C . LEU A 1 190 ? -3.854 -2.836 28.917 1.00 92.38 190 LEU A C 1
ATOM 1480 O O . LEU A 1 190 ? -3.438 -3.416 27.916 1.00 92.38 190 LEU A O 1
ATOM 1484 N N . ALA A 1 191 ? -4.740 -3.408 29.739 1.00 93.19 191 ALA A N 1
ATOM 1485 C CA . ALA A 1 191 ? -5.313 -4.733 29.500 1.00 93.19 191 ALA A CA 1
ATOM 1486 C C . ALA A 1 191 ? -6.232 -4.749 28.266 1.00 93.19 191 ALA A C 1
ATOM 1488 O O . ALA A 1 191 ? -6.221 -5.703 27.485 1.00 93.19 191 ALA A O 1
ATOM 1489 N N . GLU A 1 192 ? -6.998 -3.680 28.057 1.00 95.50 192 GLU A N 1
ATOM 1490 C CA . GLU A 1 192 ? -7.842 -3.518 26.873 1.00 95.50 192 GLU A CA 1
ATOM 1491 C C . GLU A 1 192 ? -7.002 -3.282 25.615 1.00 95.50 192 GLU A C 1
ATOM 1493 O O . GLU A 1 192 ? -7.270 -3.911 24.596 1.00 95.50 192 GLU A O 1
ATOM 1498 N N . ALA A 1 193 ? -5.932 -2.482 25.693 1.00 95.50 193 ALA A N 1
ATOM 1499 C CA . ALA A 1 193 ? -4.987 -2.308 24.587 1.00 95.50 193 ALA A CA 1
ATOM 1500 C C . ALA A 1 193 ? -4.334 -3.641 24.173 1.00 95.50 193 ALA A C 1
ATOM 1502 O O . ALA A 1 193 ? -4.293 -3.966 22.984 1.00 95.50 193 ALA A O 1
ATOM 1503 N N . LYS A 1 194 ? -3.914 -4.461 25.151 1.00 94.69 194 LYS A N 1
ATOM 1504 C CA . LYS A 1 194 ? -3.425 -5.832 24.914 1.00 94.69 194 LYS A CA 1
ATOM 1505 C C . LYS A 1 194 ? -4.459 -6.688 24.191 1.00 94.69 194 LYS A C 1
ATOM 1507 O O . LYS A 1 194 ? -4.144 -7.365 23.217 1.00 94.69 194 LYS A O 1
ATOM 1512 N N . THR A 1 195 ? -5.690 -6.672 24.699 1.00 94.94 195 THR A N 1
ATOM 1513 C CA . THR A 1 195 ? -6.797 -7.477 24.170 1.00 94.94 195 THR A CA 1
ATOM 1514 C C . THR A 1 195 ? -7.113 -7.074 22.736 1.00 94.94 195 THR A C 1
ATOM 1516 O O . THR A 1 195 ? -7.263 -7.935 21.876 1.00 94.94 195 THR A O 1
ATOM 1519 N N . LEU A 1 196 ? -7.139 -5.772 22.457 1.00 96.00 196 LEU A N 1
ATOM 1520 C CA . LEU A 1 196 ? -7.375 -5.244 21.123 1.00 96.00 196 LEU A CA 1
ATOM 1521 C C . LEU A 1 196 ? -6.268 -5.668 20.150 1.00 96.00 196 LEU A C 1
ATOM 1523 O O . LEU A 1 196 ? -6.584 -6.214 19.099 1.00 96.00 196 LEU A O 1
ATOM 1527 N N . LEU A 1 197 ? -4.987 -5.508 20.510 1.00 96.06 197 LEU A N 1
ATOM 1528 C CA . LEU A 1 197 ? -3.866 -5.977 19.679 1.00 96.06 197 LEU A CA 1
ATOM 1529 C C . LEU A 1 197 ? -3.984 -7.471 19.367 1.00 96.06 197 LEU A C 1
ATOM 1531 O O . LEU A 1 197 ? -3.876 -7.865 18.207 1.00 96.06 197 LEU A O 1
ATOM 1535 N N . ARG A 1 198 ? -4.277 -8.287 20.384 1.00 95.12 198 ARG A N 1
ATOM 1536 C CA . ARG A 1 198 ? -4.451 -9.733 20.227 1.00 95.12 198 ARG A CA 1
ATOM 1537 C C . ARG A 1 198 ? -5.600 -10.074 19.278 1.00 95.12 198 ARG A C 1
ATOM 1539 O O . ARG A 1 198 ? -5.404 -10.877 18.375 1.00 95.12 198 ARG A O 1
ATOM 1546 N N . LEU A 1 199 ? -6.772 -9.459 19.447 1.00 94.75 199 LEU A N 1
ATOM 1547 C CA . LEU A 1 199 ? -7.945 -9.729 18.605 1.00 94.75 199 LEU A CA 1
ATOM 1548 C C . LEU A 1 199 ? -7.675 -9.413 17.131 1.00 94.75 199 LEU A C 1
ATOM 1550 O O . LEU A 1 199 ? -8.010 -10.215 16.259 1.00 94.75 199 LEU A O 1
ATOM 1554 N N . ILE A 1 200 ? -7.054 -8.262 16.853 1.00 95.69 200 ILE A N 1
ATOM 1555 C CA . ILE A 1 200 ? -6.734 -7.862 15.478 1.00 95.69 200 ILE A CA 1
ATOM 1556 C C . ILE A 1 200 ? -5.652 -8.768 14.890 1.00 95.69 200 ILE A C 1
ATOM 1558 O O . ILE A 1 200 ? -5.778 -9.202 13.749 1.00 95.69 200 ILE A O 1
ATOM 1562 N N . PHE A 1 201 ? -4.611 -9.095 15.657 1.00 93.81 201 PHE A N 1
ATOM 1563 C CA . PHE A 1 201 ? -3.535 -9.967 15.192 1.00 93.81 201 PHE A CA 1
ATOM 1564 C C . PHE A 1 201 ? -4.005 -11.408 14.927 1.00 93.81 201 PHE A C 1
ATOM 1566 O O . PHE A 1 201 ? -3.666 -11.994 13.892 1.00 93.81 201 PHE A O 1
ATOM 1573 N N . ASN A 1 202 ? -4.817 -11.974 15.822 1.00 92.06 202 ASN A N 1
ATOM 1574 C CA . ASN A 1 202 ? -5.332 -13.338 15.702 1.00 92.06 202 ASN A CA 1
ATOM 1575 C C . ASN A 1 202 ? -6.286 -13.488 14.512 1.00 92.06 202 ASN A C 1
ATOM 1577 O O . ASN A 1 202 ? -6.234 -14.496 13.809 1.00 92.06 202 ASN A O 1
ATOM 1581 N N . ASP A 1 203 ? -7.108 -12.473 14.234 1.00 92.88 203 ASP A N 1
ATOM 1582 C CA . ASP A 1 203 ? -8.051 -12.480 13.109 1.00 92.88 203 ASP A CA 1
ATOM 1583 C C . ASP A 1 203 ? -7.587 -11.608 11.927 1.00 92.88 203 ASP A C 1
ATOM 1585 O O . ASP A 1 203 ? -8.394 -11.169 11.103 1.00 92.88 203 ASP A O 1
ATOM 1589 N N . ARG A 1 204 ? -6.268 -11.379 11.809 1.00 92.06 204 ARG A N 1
ATOM 1590 C CA . ARG A 1 204 ? -5.639 -10.450 10.846 1.00 92.06 204 ARG A CA 1
ATOM 1591 C C . ARG A 1 204 ? -6.058 -10.650 9.388 1.00 92.06 204 ARG A C 1
ATOM 1593 O O . ARG A 1 204 ? -6.144 -9.677 8.643 1.00 92.06 204 ARG A O 1
ATOM 1600 N N . LYS A 1 205 ? -6.362 -11.889 8.987 1.00 91.12 205 LYS A N 1
ATOM 1601 C CA . LYS A 1 205 ? -6.791 -12.240 7.620 1.00 91.12 205 LYS A CA 1
ATOM 1602 C C . LYS A 1 205 ? -8.202 -11.745 7.310 1.00 91.12 205 LYS A C 1
ATOM 1604 O O . LYS A 1 205 ? -8.466 -11.176 6.255 1.00 91.12 205 LYS A O 1
ATOM 1609 N N . ARG A 1 206 ? -9.139 -11.954 8.238 1.00 92.75 206 ARG A N 1
ATOM 1610 C CA . ARG A 1 206 ? -10.514 -11.469 8.066 1.00 92.75 206 ARG A CA 1
ATOM 1611 C C . ARG A 1 206 ? -10.605 -9.981 8.339 1.00 92.75 206 ARG A C 1
ATOM 1613 O O . ARG A 1 206 ? -11.365 -9.311 7.650 1.00 92.75 206 ARG A O 1
ATOM 1620 N N . PHE A 1 207 ? -9.793 -9.476 9.268 1.00 94.50 207 PHE A N 1
ATOM 1621 C CA . PHE A 1 207 ? -9.576 -8.049 9.463 1.00 94.50 207 PHE A CA 1
ATOM 1622 C C . PHE A 1 207 ? -9.216 -7.384 8.133 1.00 94.50 207 PHE A C 1
ATOM 1624 O O . PHE A 1 207 ? -9.999 -6.574 7.646 1.00 94.50 207 PHE A O 1
ATOM 1631 N N . ILE A 1 208 ? -8.112 -7.778 7.485 1.00 92.88 208 ILE A N 1
ATOM 1632 C CA . ILE A 1 208 ? -7.667 -7.099 6.262 1.00 92.88 208 ILE A CA 1
ATOM 1633 C C . ILE A 1 208 ? -8.706 -7.184 5.136 1.00 92.88 208 ILE A C 1
ATOM 1635 O O . ILE A 1 208 ? -8.986 -6.184 4.477 1.00 92.88 208 ILE A O 1
ATOM 1639 N N . ARG A 1 209 ? -9.366 -8.338 4.985 1.00 92.19 209 ARG A N 1
ATOM 1640 C CA . ARG A 1 209 ? -10.435 -8.537 4.000 1.00 92.19 209 ARG A CA 1
ATOM 1641 C C . ARG A 1 209 ? -11.654 -7.653 4.261 1.00 92.19 209 ARG A C 1
ATOM 1643 O O . ARG A 1 209 ? -12.228 -7.108 3.318 1.00 92.19 209 ARG A O 1
ATOM 1650 N N . ALA A 1 210 ? -12.062 -7.518 5.523 1.00 92.62 210 ALA A N 1
ATOM 1651 C CA . ALA A 1 210 ? -13.158 -6.638 5.903 1.00 92.62 210 ALA A CA 1
ATOM 1652 C C . ALA A 1 210 ? -12.795 -5.183 5.588 1.00 92.62 210 ALA A C 1
ATOM 1654 O O . ALA A 1 210 ? -13.528 -4.532 4.854 1.00 92.62 210 ALA A O 1
ATOM 1655 N N . ILE A 1 211 ? -11.636 -4.712 6.058 1.00 91.12 211 ILE A N 1
ATOM 1656 C CA . ILE A 1 211 ? -11.217 -3.313 5.904 1.00 91.12 211 ILE A CA 1
ATOM 1657 C C . ILE A 1 211 ? -11.022 -2.915 4.440 1.00 91.12 211 ILE A C 1
ATOM 1659 O O . ILE A 1 211 ? -11.501 -1.856 4.041 1.00 91.12 211 ILE A O 1
ATOM 1663 N N . ARG A 1 212 ? -10.396 -3.779 3.628 1.00 88.31 212 ARG A N 1
ATOM 1664 C CA . ARG A 1 212 ? -10.263 -3.572 2.177 1.00 88.31 212 ARG A CA 1
ATOM 1665 C C . ARG A 1 212 ? -11.619 -3.324 1.511 1.00 88.31 212 ARG A C 1
ATOM 1667 O O . ARG A 1 212 ? -11.707 -2.530 0.584 1.00 88.31 212 ARG A O 1
ATOM 1674 N N . SER A 1 213 ? -12.664 -4.016 1.968 1.00 86.94 213 SER A N 1
ATOM 1675 C CA . SER A 1 213 ? -13.952 -4.063 1.270 1.00 86.94 213 SER A CA 1
ATOM 1676 C C . SER A 1 213 ? -14.955 -2.999 1.726 1.00 86.94 213 SER A C 1
ATOM 1678 O O . SER A 1 213 ? -15.917 -2.743 1.010 1.00 86.94 213 SER A O 1
ATOM 1680 N N . THR A 1 214 ? -14.799 -2.411 2.916 1.00 86.06 214 THR A N 1
ATOM 1681 C CA . THR A 1 214 ? -15.880 -1.637 3.561 1.00 86.06 214 THR A CA 1
ATOM 1682 C C . THR A 1 214 ? -15.549 -0.186 3.893 1.00 86.06 214 THR A C 1
ATOM 1684 O O . THR A 1 214 ? -16.313 0.423 4.642 1.00 86.06 214 THR A O 1
ATOM 1687 N N . TYR A 1 215 ? -14.447 0.358 3.360 1.00 82.69 215 TYR A N 1
ATOM 1688 C CA . TYR A 1 215 ? -13.924 1.705 3.643 1.00 82.69 215 TYR A CA 1
ATOM 1689 C C . TYR A 1 215 ? -13.952 2.056 5.141 1.00 82.69 215 TYR A C 1
ATOM 1691 O O . TYR A 1 215 ? -14.973 2.470 5.706 1.00 82.69 215 TYR A O 1
ATOM 1699 N N . VAL A 1 216 ? -12.816 1.870 5.813 1.00 82.94 216 VAL A N 1
ATOM 1700 C CA . VAL A 1 216 ? -12.695 2.116 7.256 1.00 82.94 216 VAL A CA 1
ATOM 1701 C C . VAL A 1 216 ? -11.600 3.145 7.529 1.00 82.94 216 VAL A C 1
ATOM 1703 O O . VAL A 1 216 ? -10.443 2.755 7.682 1.00 82.94 216 VAL A O 1
ATOM 1706 N N . PRO A 1 217 ? -11.940 4.441 7.590 1.00 84.75 217 PRO A N 1
ATOM 1707 C CA . PRO A 1 217 ? -10.996 5.462 8.029 1.00 84.75 217 PRO A CA 1
ATOM 1708 C C . PRO A 1 217 ? -10.712 5.350 9.538 1.00 84.75 217 PRO A C 1
ATOM 1710 O O . PRO A 1 217 ? -11.468 4.717 10.284 1.00 84.75 217 PRO A O 1
ATOM 1713 N N . GLY A 1 218 ? -9.616 5.962 9.996 1.00 88.94 218 GLY A N 1
ATOM 1714 C CA . GLY A 1 218 ? -9.270 6.027 11.420 1.00 88.94 218 GLY A CA 1
ATOM 1715 C C . GLY A 1 218 ? -8.417 4.866 11.935 1.00 88.94 218 GLY A C 1
ATOM 1716 O O . GLY A 1 218 ? -8.202 4.735 13.143 1.00 88.94 218 GLY A O 1
ATOM 1717 N N . LEU A 1 219 ? -7.869 4.035 11.044 1.00 94.56 219 LEU A N 1
ATOM 1718 C CA . LEU A 1 219 ? -6.895 3.000 11.415 1.00 94.56 219 LEU A CA 1
ATOM 1719 C C . LEU A 1 219 ? -5.656 3.538 12.156 1.00 94.56 219 LEU A C 1
ATOM 1721 O O . LEU A 1 219 ? -5.174 2.845 13.056 1.00 94.56 219 LEU A O 1
ATOM 1725 N N . PRO A 1 220 ? -5.139 4.754 11.878 1.00 95.31 220 PRO A N 1
ATOM 1726 C CA . PRO A 1 220 ? -4.006 5.284 12.624 1.00 95.31 220 PRO A CA 1
ATOM 1727 C C . PRO A 1 220 ? -4.292 5.437 14.110 1.00 95.31 220 PRO A C 1
ATOM 1729 O O . PRO A 1 220 ? -3.373 5.299 14.909 1.00 95.31 220 PRO A O 1
ATOM 1732 N N . THR A 1 221 ? -5.549 5.669 14.505 1.00 94.69 221 THR A N 1
ATOM 1733 C CA . THR A 1 221 ? -5.928 5.712 15.918 1.00 94.69 221 THR A CA 1
ATOM 1734 C C . THR A 1 221 ? -5.650 4.370 16.577 1.00 94.69 221 THR A C 1
ATOM 1736 O O . THR A 1 221 ? -4.948 4.313 17.581 1.00 94.69 221 THR A O 1
ATOM 1739 N N . LEU A 1 222 ? -6.133 3.278 15.985 1.00 95.62 222 LEU A N 1
ATOM 1740 C CA . LEU A 1 222 ? -5.893 1.923 16.480 1.00 95.62 222 LEU A CA 1
ATOM 1741 C C . LEU A 1 222 ? -4.400 1.636 16.638 1.00 95.62 222 LEU A C 1
ATOM 1743 O O . LEU A 1 222 ? -3.948 1.202 17.699 1.00 95.62 222 LEU A O 1
ATOM 1747 N N . VAL A 1 223 ? -3.647 1.910 15.572 1.00 96.50 223 VAL A N 1
ATOM 1748 C CA . VAL A 1 223 ? -2.206 1.674 15.514 1.00 96.50 223 VAL A CA 1
ATOM 1749 C C . VAL A 1 223 ? -1.476 2.524 16.548 1.00 96.50 223 VAL A C 1
ATOM 1751 O O . VAL A 1 223 ? -0.591 2.002 17.213 1.00 96.50 223 VAL A O 1
ATOM 1754 N N . TYR A 1 224 ? -1.876 3.780 16.757 1.00 95.00 224 TYR A N 1
ATOM 1755 C CA . TYR A 1 224 ? -1.286 4.666 17.761 1.00 95.00 224 TYR A CA 1
ATOM 1756 C C . TYR A 1 224 ? -1.413 4.098 19.179 1.00 95.00 224 TYR A C 1
ATOM 1758 O O . TYR A 1 224 ? -0.414 4.008 19.893 1.00 95.00 224 TYR A O 1
ATOM 1766 N N . PHE A 1 225 ? -2.601 3.626 19.576 1.00 94.44 225 PHE A N 1
ATOM 1767 C CA . PHE A 1 225 ? -2.780 2.995 20.891 1.00 94.44 225 PHE A CA 1
ATOM 1768 C C . PHE A 1 225 ? -1.911 1.737 21.046 1.00 94.44 225 PHE A C 1
ATOM 1770 O O . PHE A 1 225 ? -1.288 1.543 22.089 1.00 94.44 225 PHE A O 1
ATOM 1777 N N . MET A 1 226 ? -1.819 0.890 20.017 1.00 95.06 226 MET A N 1
ATOM 1778 C CA . MET A 1 226 ? -0.974 -0.312 20.062 1.00 95.06 226 MET A CA 1
ATOM 1779 C C . MET A 1 226 ? 0.519 0.036 20.090 1.00 95.06 226 MET A C 1
ATOM 1781 O O . MET A 1 226 ? 1.281 -0.551 20.858 1.00 95.06 226 MET A O 1
ATOM 1785 N N . TRP A 1 227 ? 0.929 1.017 19.287 1.00 93.94 227 TRP A N 1
ATOM 1786 C CA . TRP A 1 227 ? 2.300 1.501 19.201 1.00 93.94 227 TRP A CA 1
ATOM 1787 C C . TRP A 1 227 ? 2.773 2.100 20.521 1.00 93.94 227 TRP A C 1
ATOM 1789 O O . TRP A 1 227 ? 3.904 1.847 20.917 1.00 93.94 227 TRP A O 1
ATOM 1799 N N . LYS A 1 228 ? 1.906 2.808 21.253 1.00 91.25 228 LYS A N 1
ATOM 1800 C CA . LYS A 1 228 ? 2.216 3.291 22.604 1.00 91.25 228 LYS A CA 1
ATOM 1801 C C . LYS A 1 228 ? 2.200 2.166 23.643 1.00 91.25 228 LYS A C 1
ATOM 1803 O O . LYS A 1 228 ? 3.042 2.156 24.533 1.00 91.25 228 LYS A O 1
ATOM 1808 N N . TYR A 1 229 ? 1.296 1.192 23.515 1.00 91.56 229 TYR A N 1
ATOM 1809 C CA . TYR A 1 229 ? 1.182 0.067 24.451 1.00 91.56 229 TYR A CA 1
ATOM 1810 C C . TYR A 1 229 ? 2.430 -0.830 24.474 1.00 91.56 229 TYR A C 1
ATOM 1812 O O . TYR A 1 229 ? 2.907 -1.204 25.549 1.00 91.56 229 TYR A O 1
ATOM 1820 N N . VAL A 1 230 ? 2.960 -1.200 23.303 1.00 90.69 230 VAL A N 1
ATOM 1821 C CA . VAL A 1 230 ? 4.039 -2.198 23.205 1.00 90.69 230 VAL A CA 1
ATOM 1822 C C . VAL A 1 230 ? 5.313 -1.774 23.955 1.00 90.69 230 VAL A C 1
ATOM 1824 O O . VAL A 1 230 ? 5.801 -2.576 24.752 1.00 90.69 230 VAL A O 1
ATOM 1827 N N . PRO A 1 231 ? 5.856 -0.550 23.792 1.00 86.75 231 PRO A N 1
ATOM 1828 C CA . PRO A 1 231 ? 6.993 -0.069 24.573 1.00 86.75 231 PRO A CA 1
ATOM 1829 C C . PRO A 1 231 ? 6.748 -0.079 26.084 1.00 86.75 231 PRO A C 1
ATOM 1831 O O . PRO A 1 231 ? 7.645 -0.477 26.823 1.00 86.75 231 PRO A O 1
ATOM 1834 N N . THR A 1 232 ? 5.540 0.264 26.553 1.00 83.12 232 THR A N 1
ATOM 1835 C CA . THR A 1 232 ? 5.196 0.233 27.987 1.00 83.12 232 THR A CA 1
ATOM 1836 C C . THR A 1 232 ? 5.353 -1.163 28.595 1.00 83.12 232 THR A C 1
ATOM 1838 O O . THR A 1 232 ? 5.714 -1.293 29.761 1.00 83.12 232 THR A O 1
ATOM 1841 N N . GLN A 1 233 ? 5.134 -2.222 27.810 1.00 79.88 233 GLN A N 1
ATOM 1842 C CA . GLN A 1 233 ? 5.307 -3.603 28.270 1.00 79.88 233 GLN A CA 1
ATOM 1843 C C . GLN A 1 233 ? 6.754 -4.101 28.194 1.00 79.88 233 GLN A C 1
ATOM 1845 O O . GLN A 1 233 ? 7.085 -5.083 28.853 1.00 79.88 233 GLN A O 1
ATOM 1850 N N . ARG A 1 234 ? 7.644 -3.447 27.435 1.00 67.44 234 ARG A N 1
ATOM 1851 C CA . ARG A 1 234 ? 9.048 -3.889 27.275 1.00 67.44 234 ARG A CA 1
ATOM 1852 C C . ARG A 1 234 ? 9.893 -3.734 28.532 1.00 67.44 234 ARG A C 1
ATOM 1854 O O . ARG A 1 234 ? 10.951 -4.342 28.619 1.00 67.44 234 ARG A O 1
ATOM 1861 N N . PHE A 1 235 ? 9.430 -2.944 29.495 1.00 65.38 235 PHE A N 1
ATOM 1862 C CA . PHE A 1 235 ? 10.046 -2.869 30.818 1.00 65.38 235 PHE A CA 1
ATOM 1863 C C . PHE A 1 235 ? 9.739 -4.099 31.685 1.00 65.38 235 PHE A C 1
ATOM 1865 O O . PHE A 1 235 ? 10.309 -4.242 32.764 1.00 65.38 235 PHE A O 1
ATOM 1872 N N . SER A 1 236 ? 8.862 -5.002 31.230 1.00 65.38 236 SER A N 1
ATOM 1873 C CA . SER A 1 236 ? 8.767 -6.338 31.814 1.00 65.38 236 SER A CA 1
ATOM 1874 C C . SER A 1 236 ? 9.996 -7.161 31.409 1.00 65.38 236 SER A C 1
ATOM 1876 O O . SER A 1 236 ? 10.438 -7.113 30.265 1.00 65.38 236 SER A O 1
ATOM 1878 N N . ASN A 1 237 ? 10.559 -7.939 32.336 1.00 67.31 237 ASN A N 1
ATOM 1879 C CA . ASN A 1 237 ? 11.754 -8.764 32.093 1.00 67.31 237 ASN A CA 1
ATOM 1880 C C . ASN A 1 237 ? 11.515 -9.953 31.123 1.00 67.31 237 ASN A C 1
ATOM 1882 O O . ASN A 1 237 ? 12.358 -10.844 31.028 1.00 67.31 237 ASN A O 1
ATOM 1886 N N . ASP A 1 238 ? 10.387 -9.993 30.405 1.00 86.19 238 ASP A N 1
ATOM 1887 C CA . ASP A 1 238 ? 10.022 -11.065 29.478 1.00 86.19 238 ASP A CA 1
ATOM 1888 C C . ASP A 1 238 ? 10.353 -10.687 28.025 1.00 86.19 238 ASP A C 1
ATOM 1890 O O . ASP A 1 238 ? 9.584 -10.039 27.306 1.00 86.19 238 ASP A O 1
ATOM 1894 N N . ARG A 1 239 ? 11.533 -11.125 27.572 1.00 84.75 239 ARG A N 1
ATOM 1895 C CA . ARG A 1 239 ? 12.003 -10.904 26.197 1.00 84.75 239 ARG A CA 1
ATOM 1896 C C . ARG A 1 239 ? 11.125 -11.613 25.155 1.00 84.75 239 ARG A C 1
ATOM 1898 O O . ARG A 1 239 ? 11.006 -11.102 24.041 1.00 84.75 239 ARG A O 1
ATOM 1905 N N . ALA A 1 240 ? 10.537 -12.766 25.482 1.00 86.00 240 ALA A N 1
ATOM 1906 C CA . ALA A 1 240 ? 9.720 -13.528 24.540 1.00 86.00 240 ALA A CA 1
ATOM 1907 C C . ALA A 1 240 ? 8.397 -12.804 24.272 1.00 86.00 240 ALA A C 1
ATOM 1909 O O . ALA A 1 240 ? 8.063 -12.542 23.115 1.00 86.00 240 ALA A O 1
ATOM 1910 N N . LEU A 1 241 ? 7.719 -12.367 25.336 1.00 86.00 241 LEU A N 1
ATOM 1911 C CA . LEU A 1 241 ? 6.507 -11.555 25.232 1.00 86.00 241 LEU A CA 1
ATOM 1912 C C . LEU A 1 241 ? 6.768 -10.234 24.494 1.00 86.00 241 LEU A C 1
ATOM 1914 O O . LEU A 1 241 ? 5.978 -9.827 23.644 1.00 86.00 241 LEU A O 1
ATOM 1918 N N . ALA A 1 242 ? 7.892 -9.565 24.771 1.00 85.81 242 ALA A N 1
ATOM 1919 C CA . ALA A 1 242 ? 8.257 -8.331 24.075 1.00 85.81 242 ALA A CA 1
ATOM 1920 C C . ALA A 1 242 ? 8.406 -8.534 22.555 1.00 85.81 242 ALA A C 1
ATOM 1922 O O . ALA A 1 242 ? 7.970 -7.679 21.779 1.00 85.81 242 ALA A O 1
ATOM 1923 N N . LYS A 1 243 ? 8.988 -9.666 22.130 1.00 86.69 243 LYS A N 1
ATOM 1924 C CA . LYS A 1 243 ? 9.130 -10.035 20.714 1.00 86.69 243 LYS A CA 1
ATOM 1925 C C . LYS A 1 243 ? 7.777 -10.353 20.066 1.00 86.69 243 LYS A C 1
ATOM 1927 O O . LYS A 1 243 ? 7.513 -9.898 18.953 1.00 86.69 243 LYS A O 1
ATOM 1932 N N . GLU A 1 244 ? 6.910 -11.090 20.758 1.00 88.19 244 GLU A N 1
ATOM 1933 C CA . GLU A 1 244 ? 5.554 -11.416 20.290 1.00 88.19 244 GLU A CA 1
ATOM 1934 C C . GLU A 1 244 ? 4.716 -10.148 20.064 1.00 88.19 244 GLU A C 1
ATOM 1936 O O . GLU A 1 244 ? 4.089 -9.977 19.014 1.00 88.19 244 GLU A O 1
ATOM 1941 N N . LEU A 1 245 ? 4.751 -9.220 21.025 1.00 90.38 245 LEU A N 1
ATOM 1942 C CA . LEU A 1 245 ? 4.040 -7.946 20.942 1.00 90.38 245 LEU A CA 1
ATOM 1943 C C . LEU A 1 245 ? 4.582 -7.050 19.820 1.00 90.38 245 LEU A C 1
ATOM 1945 O O . LEU A 1 245 ? 3.793 -6.441 19.100 1.00 90.38 245 LEU A O 1
ATOM 1949 N N . ASP A 1 246 ? 5.907 -6.985 19.641 1.00 89.38 246 ASP A N 1
ATOM 1950 C CA . ASP A 1 246 ? 6.535 -6.259 18.526 1.00 89.38 246 ASP A CA 1
ATOM 1951 C C . ASP A 1 246 ? 6.111 -6.832 17.168 1.00 89.38 246 ASP A C 1
ATOM 1953 O O . ASP A 1 246 ? 5.705 -6.087 16.276 1.00 89.38 246 ASP A O 1
ATOM 1957 N N . THR A 1 247 ? 6.119 -8.160 17.040 1.00 88.62 247 THR A N 1
ATOM 1958 C CA . THR A 1 247 ? 5.690 -8.857 15.820 1.00 88.62 247 THR A CA 1
ATOM 1959 C C . THR A 1 247 ? 4.220 -8.583 15.517 1.00 88.62 247 THR A C 1
ATOM 1961 O O . THR A 1 247 ? 3.871 -8.258 14.382 1.00 88.62 247 THR A O 1
ATOM 1964 N N . SER A 1 248 ? 3.362 -8.662 16.538 1.00 91.62 248 SER A N 1
ATOM 1965 C CA . SER A 1 248 ? 1.928 -8.397 16.407 1.00 91.62 248 SER A CA 1
ATOM 1966 C C . SER A 1 248 ? 1.665 -6.959 15.968 1.00 91.62 248 SER A C 1
ATOM 1968 O O . SER A 1 248 ? 0.892 -6.726 15.040 1.00 91.62 248 SER A O 1
ATOM 1970 N N . LEU A 1 249 ? 2.347 -5.991 16.590 1.00 93.81 249 LEU A N 1
ATOM 1971 C CA . LEU A 1 249 ? 2.233 -4.578 16.239 1.00 93.81 249 LEU A CA 1
ATOM 1972 C C . LEU A 1 249 ? 2.661 -4.324 14.795 1.00 93.81 249 LEU A C 1
ATOM 1974 O O . LEU A 1 249 ? 1.920 -3.678 14.062 1.00 93.81 249 LEU A O 1
ATOM 1978 N N . LYS A 1 250 ? 3.815 -4.848 14.368 1.00 91.06 250 LYS A N 1
ATOM 1979 C CA . LYS A 1 250 ? 4.291 -4.710 12.984 1.00 91.06 250 LYS A CA 1
ATOM 1980 C C . LYS A 1 250 ? 3.284 -5.283 11.987 1.00 91.06 250 LYS A C 1
ATOM 1982 O O . LYS A 1 250 ? 2.957 -4.631 11.002 1.00 91.06 250 LYS A O 1
ATOM 1987 N N . GLU A 1 251 ? 2.741 -6.469 12.251 1.00 89.56 251 GLU A N 1
ATOM 1988 C CA . GLU A 1 251 ? 1.764 -7.109 11.362 1.00 89.56 251 GLU A CA 1
ATOM 1989 C C . GLU A 1 251 ? 0.469 -6.300 11.218 1.00 89.56 251 GLU A C 1
ATOM 1991 O O . GLU A 1 251 ? -0.059 -6.193 10.106 1.00 89.56 251 GLU A O 1
ATOM 1996 N N . VAL A 1 252 ? -0.023 -5.709 12.314 1.00 93.50 252 VAL A N 1
ATOM 1997 C CA . VAL A 1 252 ? -1.190 -4.813 12.296 1.00 93.50 252 VAL A CA 1
ATOM 1998 C C . VAL A 1 252 ? -0.855 -3.476 11.636 1.00 93.50 252 VAL A C 1
ATOM 2000 O O . VAL A 1 252 ? -1.658 -2.975 10.849 1.00 93.50 252 VAL A O 1
ATOM 2003 N N . PHE A 1 253 ? 0.328 -2.921 11.901 1.00 94.31 253 PHE A N 1
ATOM 2004 C CA . PHE A 1 253 ? 0.815 -1.676 11.309 1.00 94.31 253 PHE A CA 1
ATOM 2005 C C . PHE A 1 253 ? 0.851 -1.772 9.780 1.00 94.31 253 PHE A C 1
ATOM 2007 O O . PHE A 1 253 ? 0.206 -0.976 9.103 1.00 94.31 253 PHE A O 1
ATOM 2014 N N . TRP A 1 254 ? 1.518 -2.790 9.230 1.00 90.62 254 TRP A N 1
ATOM 2015 C CA . TRP A 1 254 ? 1.654 -2.967 7.781 1.00 90.62 254 TRP A CA 1
ATOM 2016 C C . TRP A 1 254 ? 0.323 -3.253 7.085 1.00 90.62 254 TRP A C 1
ATOM 2018 O O . TRP A 1 254 ? 0.055 -2.720 6.007 1.00 90.62 254 TRP A O 1
ATOM 2028 N N . ARG A 1 255 ? -0.545 -4.049 7.721 1.00 91.69 255 ARG A N 1
ATOM 2029 C CA . ARG A 1 255 ? -1.909 -4.291 7.230 1.00 91.69 255 ARG A CA 1
ATOM 2030 C C . ARG A 1 255 ? -2.768 -3.044 7.259 1.00 91.69 255 ARG A C 1
ATOM 2032 O O . ARG A 1 255 ? -3.551 -2.856 6.344 1.00 91.69 255 ARG A O 1
ATOM 2039 N N . SER A 1 256 ? -2.614 -2.192 8.266 1.00 93.19 256 SER A N 1
ATOM 2040 C CA . SER A 1 256 ? -3.318 -0.911 8.308 1.00 93.19 256 SER A CA 1
ATOM 2041 C C . SER A 1 256 ? -2.787 0.021 7.221 1.00 93.19 256 SER A C 1
ATOM 2043 O O . SER A 1 256 ? -3.568 0.565 6.453 1.00 93.19 256 SER A O 1
ATOM 2045 N N . TRP A 1 257 ? -1.464 0.110 7.066 1.00 91.25 257 TRP A N 1
ATOM 2046 C CA . TRP A 1 257 ? -0.814 0.969 6.076 1.00 91.25 257 TRP A CA 1
ATOM 2047 C C . TRP A 1 257 ? -1.285 0.720 4.642 1.00 91.25 257 TRP A C 1
ATOM 2049 O O . TRP A 1 257 ? -1.561 1.669 3.908 1.00 91.25 257 TRP A O 1
ATOM 2059 N N . ILE A 1 258 ? -1.377 -0.548 4.226 1.00 88.69 258 ILE A N 1
ATOM 2060 C CA . ILE A 1 258 ? -1.709 -0.896 2.837 1.00 88.69 258 ILE A CA 1
ATOM 2061 C C . ILE A 1 258 ? -3.172 -0.578 2.473 1.00 88.69 258 ILE A C 1
ATOM 2063 O O . ILE A 1 258 ? -3.452 -0.274 1.314 1.00 88.69 258 ILE A O 1
ATOM 2067 N N . VAL A 1 259 ? -4.088 -0.593 3.449 1.00 89.50 259 VAL A N 1
ATOM 2068 C CA . VAL A 1 259 ? -5.526 -0.294 3.256 1.00 89.50 259 VAL A CA 1
ATOM 2069 C C . VAL A 1 259 ? -5.948 1.092 3.747 1.00 89.50 259 VAL A C 1
ATOM 2071 O O . VAL A 1 259 ? -7.122 1.441 3.633 1.00 89.50 259 VAL A O 1
ATOM 2074 N N . SER A 1 260 ? -5.027 1.884 4.296 1.00 90.06 260 SER A N 1
ATOM 2075 C CA . SER A 1 260 ? -5.301 3.248 4.748 1.00 90.06 260 SER A CA 1
ATOM 2076 C C . SER A 1 260 ? -5.497 4.215 3.579 1.00 90.06 260 SER A C 1
ATOM 2078 O O . SER A 1 260 ? -4.862 4.094 2.526 1.00 90.06 260 SER A O 1
ATOM 2080 N N . THR A 1 261 ? -6.351 5.213 3.805 1.00 87.00 261 THR A N 1
ATOM 2081 C CA . THR A 1 261 ? -6.467 6.403 2.951 1.00 87.00 261 THR A CA 1
ATOM 2082 C C . THR A 1 261 ? -5.205 7.256 3.049 1.00 87.00 261 THR A C 1
ATOM 2084 O O . THR A 1 261 ? -4.358 7.044 3.922 1.00 87.00 261 THR A O 1
ATOM 2087 N N . ASP A 1 262 ? -5.064 8.245 2.171 1.00 83.56 262 ASP A N 1
ATOM 2088 C CA . ASP A 1 262 ? -3.901 9.137 2.219 1.00 83.56 262 ASP A CA 1
ATOM 2089 C C . ASP A 1 262 ? -3.858 9.974 3.495 1.00 83.56 262 ASP A C 1
ATOM 2091 O O . ASP A 1 262 ? -2.791 10.126 4.086 1.00 83.56 262 ASP A O 1
ATOM 2095 N N . ASP A 1 263 ? -5.017 10.438 3.964 1.00 85.94 263 ASP A N 1
ATOM 2096 C CA . ASP A 1 263 ? -5.127 11.179 5.221 1.00 85.94 263 ASP A CA 1
ATOM 2097 C C . ASP A 1 263 ? -4.660 10.319 6.408 1.00 85.94 263 ASP A C 1
ATOM 2099 O O . ASP A 1 263 ? -3.866 10.768 7.238 1.00 85.94 263 ASP A O 1
ATOM 2103 N N . ASP A 1 264 ? -5.071 9.047 6.446 1.00 90.12 264 ASP A N 1
ATOM 2104 C CA . ASP A 1 264 ? -4.639 8.102 7.475 1.00 90.12 264 ASP A CA 1
ATOM 2105 C C . ASP A 1 264 ? -3.126 7.817 7.393 1.00 90.12 264 ASP A C 1
ATOM 2107 O O . ASP A 1 264 ? -2.428 7.747 8.412 1.00 90.12 264 ASP A O 1
ATOM 2111 N N . ARG A 1 265 ? -2.593 7.681 6.175 1.00 88.88 265 ARG A N 1
ATOM 2112 C CA . ARG A 1 265 ? -1.175 7.381 5.924 1.00 88.88 265 ARG A CA 1
ATOM 2113 C C . ARG A 1 265 ? -0.245 8.435 6.500 1.00 88.88 265 ARG A C 1
ATOM 2115 O O . ARG A 1 265 ? 0.768 8.061 7.079 1.00 88.88 265 ARG A O 1
ATOM 2122 N N . VAL A 1 266 ? -0.616 9.714 6.464 1.00 89.38 266 VAL A N 1
ATOM 2123 C CA . VAL A 1 266 ? 0.193 10.796 7.057 1.00 89.38 266 VAL A CA 1
ATOM 2124 C C . VAL A 1 266 ? 0.448 10.569 8.558 1.00 89.38 266 VAL A C 1
ATOM 2126 O O . VAL A 1 266 ? 1.529 10.879 9.066 1.00 89.38 266 VAL A O 1
ATOM 2129 N N . ALA A 1 267 ? -0.531 10.031 9.287 1.00 92.62 267 ALA A N 1
ATOM 2130 C CA . ALA A 1 267 ? -0.387 9.733 10.710 1.00 92.62 267 ALA A CA 1
ATOM 2131 C C . ALA A 1 267 ? 0.464 8.480 10.957 1.00 92.62 267 ALA A C 1
ATOM 2133 O O . ALA A 1 267 ? 1.313 8.474 11.853 1.00 92.62 267 ALA A O 1
ATOM 2134 N N . LEU A 1 268 ? 0.268 7.432 10.151 1.00 93.81 268 LEU A N 1
ATOM 2135 C CA . LEU A 1 268 ? 1.100 6.229 10.213 1.00 93.81 268 LEU A CA 1
ATOM 2136 C C . LEU A 1 268 ? 2.565 6.545 9.889 1.00 93.81 268 LEU A C 1
ATOM 2138 O O . LEU A 1 268 ? 3.467 6.047 10.562 1.00 93.81 268 LEU A O 1
ATOM 2142 N N . GLU A 1 269 ? 2.803 7.398 8.895 1.00 91.62 269 GLU A N 1
ATOM 2143 C CA . GLU A 1 269 ? 4.133 7.840 8.482 1.00 91.62 269 GLU A CA 1
ATOM 2144 C C . GLU A 1 269 ? 4.843 8.594 9.604 1.00 91.62 269 GLU A C 1
ATOM 2146 O O . GLU A 1 269 ? 6.006 8.318 9.890 1.00 91.62 269 GLU A O 1
ATOM 2151 N N . ALA A 1 270 ? 4.139 9.480 10.314 1.00 91.88 270 ALA A N 1
ATOM 2152 C CA . ALA A 1 270 ? 4.702 10.141 11.487 1.00 91.88 270 ALA A CA 1
ATOM 2153 C C . ALA A 1 270 ? 5.140 9.133 12.564 1.00 91.88 270 ALA A C 1
ATOM 2155 O O . ALA A 1 270 ? 6.220 9.288 13.138 1.00 91.88 270 ALA A O 1
ATOM 2156 N N . MET A 1 271 ? 4.349 8.078 12.809 1.00 92.81 271 MET A N 1
ATOM 2157 C CA . MET A 1 271 ? 4.721 7.017 13.756 1.00 92.81 271 MET A CA 1
ATOM 2158 C C . MET A 1 271 ? 5.953 6.242 13.287 1.00 92.81 271 MET A C 1
ATOM 2160 O O . MET A 1 271 ? 6.866 6.021 14.077 1.00 92.81 271 MET A O 1
ATOM 2164 N N . ALA A 1 272 ? 6.021 5.880 12.006 1.00 91.38 272 ALA A N 1
ATOM 2165 C CA . ALA A 1 272 ? 7.167 5.183 11.425 1.00 91.38 272 ALA A CA 1
ATOM 2166 C C . ALA A 1 272 ? 8.455 6.016 11.429 1.00 91.38 272 ALA A C 1
ATOM 2168 O O . ALA A 1 272 ? 9.533 5.494 11.710 1.00 91.38 272 ALA A O 1
ATOM 2169 N N . ASN A 1 273 ? 8.349 7.315 11.151 1.00 89.56 273 ASN A N 1
ATOM 2170 C CA . ASN A 1 273 ? 9.486 8.230 11.181 1.00 89.56 273 ASN A CA 1
ATOM 2171 C C . ASN A 1 273 ? 10.020 8.415 12.606 1.00 89.56 273 ASN A C 1
ATOM 2173 O O . ASN A 1 273 ? 11.232 8.509 12.797 1.00 89.56 273 ASN A O 1
ATOM 2177 N N . ARG A 1 274 ? 9.130 8.428 13.607 1.00 89.06 274 ARG A N 1
ATOM 2178 C CA . ARG A 1 274 ? 9.513 8.497 15.022 1.00 89.06 274 ARG A CA 1
ATOM 2179 C C . ARG A 1 274 ? 10.059 7.170 15.552 1.00 89.06 274 ARG A C 1
ATOM 2181 O O . ARG A 1 274 ? 11.002 7.173 16.337 1.00 89.06 274 ARG A O 1
ATOM 2188 N N . ASP A 1 275 ? 9.492 6.047 15.126 1.00 89.50 275 ASP A N 1
ATOM 2189 C CA . ASP A 1 275 ? 9.921 4.70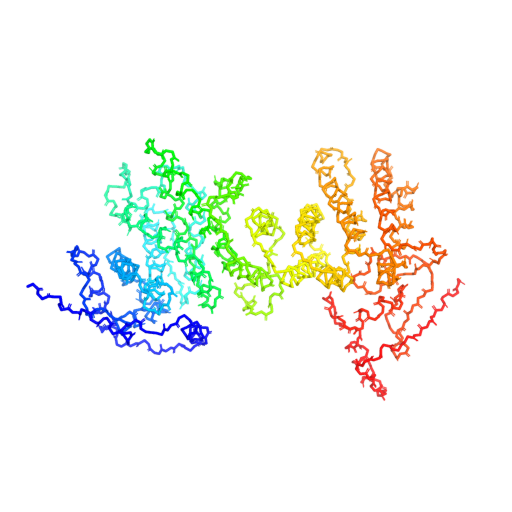5 15.511 1.00 89.50 275 ASP A CA 1
ATOM 2190 C C . ASP A 1 275 ? 10.244 3.860 14.277 1.00 89.50 275 ASP A C 1
ATOM 2192 O O . ASP A 1 275 ? 9.443 3.044 13.814 1.00 89.50 275 ASP A O 1
ATOM 2196 N N . GLN A 1 276 ? 11.474 4.015 13.775 1.00 86.94 276 GLN A N 1
ATOM 2197 C CA . GLN A 1 276 ? 11.954 3.284 12.599 1.00 86.94 276 GLN A CA 1
ATOM 2198 C C . GLN A 1 276 ? 11.879 1.759 12.759 1.00 86.94 276 GLN A C 1
ATOM 2200 O O . GLN A 1 276 ? 11.899 1.042 11.758 1.00 86.94 276 GLN A O 1
ATOM 2205 N N . ARG A 1 277 ? 11.754 1.233 13.988 1.00 86.44 277 ARG A N 1
ATOM 2206 C CA . ARG A 1 277 ? 11.586 -0.210 14.218 1.00 86.44 277 ARG A CA 1
ATOM 2207 C C . ARG A 1 277 ? 10.289 -0.737 13.615 1.00 86.44 277 ARG A C 1
ATOM 2209 O O . ARG A 1 277 ? 10.254 -1.908 13.264 1.00 86.44 277 ARG A O 1
ATOM 2216 N N . LEU A 1 278 ? 9.260 0.101 13.455 1.00 86.56 278 LEU A N 1
ATOM 2217 C CA . LEU A 1 278 ? 8.022 -0.273 12.760 1.00 86.56 278 LEU A CA 1
ATOM 2218 C C . LEU A 1 278 ? 8.286 -0.662 11.299 1.00 86.56 278 LEU A C 1
ATOM 2220 O O . LEU A 1 278 ? 7.638 -1.568 10.775 1.00 86.56 278 LEU A O 1
ATOM 2224 N N . LEU A 1 279 ? 9.270 -0.015 10.668 1.00 83.31 279 LEU A N 1
ATOM 2225 C CA . LEU A 1 279 ? 9.672 -0.282 9.287 1.00 83.31 279 LEU A CA 1
ATOM 2226 C C . LEU A 1 279 ? 10.736 -1.381 9.173 1.00 83.31 279 LEU A C 1
ATOM 2228 O O . LEU A 1 279 ? 10.931 -1.944 8.098 1.00 83.31 279 LEU A O 1
ATOM 2232 N N . GLN A 1 280 ? 11.436 -1.695 10.265 1.00 81.00 280 GLN A N 1
ATOM 2233 C CA . GLN A 1 280 ? 12.468 -2.727 10.276 1.00 81.00 280 GLN A CA 1
ATOM 2234 C C . GLN A 1 280 ? 11.844 -4.120 10.277 1.00 81.00 280 GLN A C 1
ATOM 2236 O O . GLN A 1 280 ? 11.159 -4.523 11.221 1.00 81.00 280 GLN A O 1
ATOM 2241 N N . ILE A 1 281 ? 12.152 -4.877 9.229 1.00 71.94 281 ILE A N 1
ATOM 2242 C CA . ILE A 1 281 ? 11.777 -6.280 9.100 1.00 71.94 281 ILE A CA 1
ATOM 2243 C C . ILE A 1 281 ? 13.063 -7.084 9.133 1.00 71.94 281 ILE A C 1
ATOM 2245 O O . ILE A 1 281 ? 13.859 -7.046 8.191 1.00 71.94 281 ILE A O 1
ATOM 2249 N N . ASN A 1 282 ? 13.298 -7.785 10.239 1.00 67.25 282 ASN A N 1
ATOM 2250 C CA . ASN A 1 282 ? 14.512 -8.567 10.378 1.00 67.25 282 ASN A CA 1
ATOM 2251 C C . ASN A 1 282 ? 14.358 -9.872 9.600 1.00 67.25 282 ASN A C 1
ATOM 2253 O O . ASN A 1 282 ? 13.293 -10.488 9.578 1.00 67.25 282 ASN A O 1
ATOM 2257 N N . LYS A 1 283 ? 15.447 -10.343 8.985 1.00 63.59 283 LYS A N 1
ATOM 2258 C CA . LYS A 1 283 ? 15.463 -11.659 8.320 1.00 63.59 283 LYS A CA 1
ATOM 2259 C C . LYS A 1 283 ? 15.130 -12.802 9.285 1.00 63.59 283 LYS A C 1
ATOM 2261 O O . LYS A 1 283 ? 14.619 -13.826 8.844 1.00 63.59 283 LYS A O 1
ATOM 2266 N N . GLU A 1 284 ? 15.409 -12.607 10.571 1.00 60.31 284 GLU A N 1
ATOM 2267 C CA . GLU A 1 284 ? 15.083 -13.531 11.662 1.00 60.31 284 GLU A CA 1
ATOM 2268 C C . GLU A 1 284 ? 13.572 -13.621 11.923 1.00 60.31 284 GLU A C 1
ATOM 2270 O O . GLU A 1 284 ? 13.095 -14.669 12.348 1.00 60.31 284 GLU A O 1
ATOM 2275 N N . ASP A 1 285 ? 12.801 -12.588 11.561 1.00 60.94 285 ASP A N 1
ATOM 2276 C CA . ASP A 1 285 ? 11.347 -12.553 11.757 1.00 60.94 285 ASP A CA 1
ATOM 2277 C C . ASP A 1 285 ? 10.592 -13.434 10.736 1.00 60.94 285 ASP A C 1
ATOM 2279 O O . ASP A 1 285 ? 9.367 -13.551 10.801 1.00 60.94 285 ASP A O 1
ATOM 2283 N N . LYS A 1 286 ? 11.296 -14.062 9.776 1.00 57.66 286 LYS A N 1
ATOM 2284 C CA . LYS A 1 286 ? 10.707 -14.948 8.752 1.00 57.66 286 LYS A CA 1
ATOM 2285 C C . LYS A 1 286 ? 10.006 -16.182 9.336 1.00 57.66 286 LYS A C 1
ATOM 2287 O O . LYS A 1 286 ? 9.179 -16.771 8.648 1.00 57.66 286 LYS A O 1
ATOM 2292 N N . GLY A 1 287 ? 10.338 -16.583 10.566 1.00 54.88 287 GLY A N 1
ATOM 2293 C CA . GLY A 1 287 ? 9.780 -17.776 11.216 1.00 54.88 287 GLY A CA 1
ATOM 2294 C C . GLY A 1 287 ? 8.679 -17.513 12.247 1.00 54.88 287 GLY A C 1
ATOM 2295 O O . GLY A 1 287 ? 7.962 -18.443 12.599 1.00 54.88 287 GLY A O 1
ATOM 2296 N N . ASP A 1 288 ? 8.524 -16.279 12.735 1.00 57.88 288 ASP A N 1
ATOM 2297 C CA . ASP A 1 288 ? 7.718 -16.018 13.941 1.00 57.88 288 ASP A CA 1
ATOM 2298 C C . ASP A 1 288 ? 6.207 -15.896 13.669 1.00 57.88 288 ASP A C 1
ATOM 2300 O O . ASP A 1 288 ? 5.395 -16.049 14.578 1.00 57.88 288 ASP A O 1
ATOM 2304 N N . CYS A 1 289 ? 5.800 -15.629 12.424 1.00 63.53 289 CYS A N 1
ATOM 2305 C CA . CYS A 1 289 ? 4.392 -15.567 12.027 1.00 63.53 289 CYS A CA 1
ATOM 2306 C C . CYS A 1 289 ? 4.253 -15.963 10.549 1.00 63.53 289 CYS A C 1
ATOM 2308 O O . CYS A 1 289 ? 4.376 -15.097 9.677 1.00 63.53 289 CYS A O 1
ATOM 2310 N N . PRO A 1 290 ? 4.039 -17.253 10.232 1.00 66.56 290 PRO A N 1
ATOM 2311 C CA . PRO A 1 290 ? 3.905 -17.676 8.848 1.00 66.56 290 PRO A CA 1
ATOM 2312 C C . PRO A 1 290 ? 2.644 -17.049 8.242 1.00 66.56 290 PRO A C 1
ATOM 2314 O O . PRO A 1 290 ? 1.522 -17.259 8.716 1.00 66.56 290 PRO A O 1
ATOM 2317 N N . ILE A 1 291 ? 2.846 -16.253 7.195 1.00 76.00 291 ILE A N 1
ATOM 2318 C CA . ILE A 1 291 ? 1.790 -15.876 6.259 1.00 76.00 291 ILE A CA 1
ATOM 2319 C C . ILE A 1 291 ? 1.450 -17.149 5.487 1.00 76.00 291 ILE A C 1
ATOM 2321 O O . ILE A 1 291 ? 2.345 -17.844 5.015 1.00 76.00 291 ILE A O 1
ATOM 2325 N N . ASP A 1 292 ? 0.175 -17.517 5.423 1.00 81.31 292 ASP A N 1
ATOM 2326 C CA . ASP A 1 292 ? -0.226 -18.643 4.587 1.00 81.31 292 ASP A CA 1
ATOM 2327 C C . ASP A 1 292 ? -0.609 -18.171 3.187 1.00 81.31 292 ASP A C 1
ATOM 2329 O O . ASP A 1 292 ? -0.717 -16.976 2.903 1.00 81.31 292 ASP A O 1
ATOM 2333 N N . ASN A 1 293 ? -0.831 -19.137 2.299 1.00 79.19 293 ASN A N 1
ATOM 2334 C CA . ASN A 1 293 ? -1.151 -18.851 0.909 1.00 79.19 293 ASN A CA 1
ATOM 2335 C C . ASN A 1 293 ? -2.385 -17.954 0.755 1.00 79.19 293 ASN A C 1
ATOM 2337 O O . ASN A 1 293 ? -2.401 -17.136 -0.156 1.00 79.19 293 ASN A O 1
ATOM 2341 N N . GLU A 1 294 ? -3.413 -18.091 1.600 1.00 83.12 294 GLU A N 1
ATOM 2342 C CA . GLU A 1 294 ? -4.619 -17.256 1.519 1.00 83.12 294 GLU A CA 1
ATOM 2343 C C . GLU A 1 294 ? -4.328 -15.804 1.924 1.00 83.12 294 GLU A C 1
ATOM 2345 O O . GLU A 1 294 ? -4.710 -14.885 1.201 1.00 83.12 294 GLU A O 1
ATOM 2350 N N . ASP A 1 295 ? -3.607 -15.591 3.027 1.00 84.62 295 ASP A N 1
ATOM 2351 C CA . ASP A 1 295 ? -3.246 -14.254 3.517 1.00 84.62 295 ASP A CA 1
ATOM 2352 C C . ASP A 1 295 ? -2.292 -13.531 2.553 1.00 84.62 295 ASP A C 1
ATOM 2354 O O . ASP A 1 295 ? -2.538 -12.389 2.167 1.00 84.62 295 ASP A O 1
ATOM 2358 N N . GLY A 1 296 ? -1.247 -14.212 2.068 1.00 84.69 296 GLY A N 1
ATOM 2359 C CA . GLY A 1 296 ? -0.312 -13.633 1.095 1.00 84.69 296 GLY A CA 1
ATOM 2360 C C . GLY A 1 296 ? -0.999 -13.249 -0.219 1.00 84.69 296 GLY A C 1
ATOM 2361 O O . GLY A 1 296 ? -0.728 -12.196 -0.799 1.00 84.69 296 GLY A O 1
ATOM 2362 N N . ASN A 1 297 ? -1.949 -14.076 -0.653 1.00 84.31 297 ASN A N 1
ATOM 2363 C CA . ASN A 1 297 ? -2.789 -13.820 -1.814 1.00 84.31 297 ASN A CA 1
ATOM 2364 C C . ASN A 1 297 ? -3.687 -12.592 -1.637 1.00 84.31 297 ASN A C 1
ATOM 2366 O O . ASN A 1 297 ? -3.866 -11.844 -2.595 1.00 84.31 297 ASN A O 1
ATOM 2370 N N . GLU A 1 298 ? -4.268 -12.396 -0.456 1.00 86.88 298 GLU A N 1
ATOM 2371 C CA . GLU A 1 298 ? -5.099 -11.228 -0.160 1.00 86.88 298 GLU A CA 1
ATOM 2372 C C . GLU A 1 298 ? -4.256 -9.946 -0.154 1.00 86.88 298 GLU A C 1
ATOM 2374 O O . GLU A 1 298 ? -4.632 -8.960 -0.785 1.00 86.88 298 GLU A O 1
ATOM 2379 N N . LEU A 1 299 ? -3.072 -9.977 0.468 1.00 88.31 299 LEU A N 1
ATOM 2380 C CA . LEU A 1 299 ? -2.158 -8.831 0.516 1.00 88.31 299 LEU A CA 1
ATOM 2381 C C . LEU A 1 299 ? -1.646 -8.415 -0.871 1.00 88.31 299 LEU A C 1
ATOM 2383 O O . LEU A 1 299 ? -1.575 -7.220 -1.157 1.00 88.31 299 LEU A O 1
ATOM 2387 N N . ILE A 1 300 ? -1.325 -9.375 -1.748 1.00 87.38 300 ILE A N 1
ATOM 2388 C CA . ILE A 1 300 ? -0.950 -9.074 -3.140 1.00 87.38 300 ILE A CA 1
ATOM 2389 C C . ILE A 1 300 ? -2.103 -8.414 -3.887 1.00 87.38 300 ILE A C 1
ATOM 2391 O O . ILE A 1 300 ? -1.891 -7.448 -4.612 1.00 87.38 300 ILE A O 1
ATOM 2395 N N . GLU A 1 301 ? -3.318 -8.934 -3.735 1.00 87.81 301 GLU A N 1
ATOM 2396 C CA . GLU A 1 301 ? -4.480 -8.371 -4.417 1.00 87.81 301 GLU A CA 1
ATOM 2397 C C . GLU A 1 301 ? -4.755 -6.939 -3.943 1.00 87.81 301 GLU A C 1
ATOM 2399 O O . GLU A 1 301 ? -5.011 -6.073 -4.772 1.00 87.81 301 GLU A O 1
ATOM 2404 N N . ILE A 1 302 ? -4.609 -6.656 -2.644 1.00 87.81 302 ILE A N 1
ATOM 2405 C CA . ILE A 1 302 ? -4.703 -5.286 -2.124 1.00 87.81 302 ILE A CA 1
ATOM 2406 C C . ILE A 1 302 ? -3.624 -4.395 -2.735 1.00 87.81 302 ILE A C 1
ATOM 2408 O O . ILE A 1 302 ? -3.925 -3.278 -3.145 1.00 87.81 302 ILE A O 1
ATOM 2412 N N . LEU A 1 303 ? -2.376 -4.864 -2.824 1.00 88.44 303 LEU A N 1
ATOM 2413 C CA . LEU A 1 303 ? -1.328 -4.078 -3.469 1.00 88.44 303 LEU A CA 1
ATOM 2414 C C . LEU A 1 303 ? -1.691 -3.766 -4.925 1.00 88.44 303 LEU A C 1
ATOM 2416 O O . LEU A 1 303 ? -1.575 -2.617 -5.344 1.00 88.44 303 LEU A O 1
ATOM 2420 N N . ILE A 1 304 ? -2.121 -4.768 -5.694 1.00 89.25 304 ILE A N 1
ATOM 2421 C CA . ILE A 1 304 ? -2.490 -4.573 -7.100 1.00 89.25 304 ILE A CA 1
ATOM 2422 C C . ILE A 1 304 ? -3.615 -3.541 -7.210 1.00 89.25 304 ILE A C 1
ATOM 2424 O O . ILE A 1 304 ? -3.516 -2.628 -8.027 1.00 89.25 304 ILE A O 1
ATOM 2428 N N . ASP A 1 305 ? -4.637 -3.630 -6.362 1.00 87.19 305 ASP A N 1
ATOM 2429 C CA . ASP A 1 305 ? -5.726 -2.653 -6.315 1.00 87.19 305 ASP A CA 1
ATOM 2430 C C . ASP A 1 305 ? -5.211 -1.237 -6.017 1.00 87.19 305 ASP A C 1
ATOM 2432 O O . ASP A 1 305 ? -5.640 -0.275 -6.652 1.00 87.19 305 ASP A O 1
ATOM 2436 N N . ARG A 1 306 ? -4.249 -1.093 -5.095 1.00 86.12 306 ARG A N 1
ATOM 2437 C CA . ARG A 1 306 ? -3.644 0.204 -4.739 1.00 86.12 306 ARG A CA 1
ATOM 2438 C C . ARG A 1 306 ? -2.771 0.784 -5.851 1.00 86.12 306 ARG A C 1
ATOM 2440 O O . ARG A 1 306 ? -2.753 1.999 -6.019 1.00 86.12 306 ARG A O 1
ATOM 2447 N N . LEU A 1 307 ? -2.049 -0.057 -6.590 1.00 88.62 307 LEU A N 1
ATOM 2448 C CA . LEU A 1 307 ? -1.177 0.371 -7.690 1.00 88.62 307 LEU A CA 1
ATOM 2449 C C . LEU A 1 307 ? -1.965 0.714 -8.955 1.00 88.62 307 LEU A C 1
ATOM 2451 O O . LEU A 1 307 ? -1.628 1.667 -9.649 1.00 88.62 307 LEU A O 1
ATOM 2455 N N . THR A 1 308 ? -3.000 -0.070 -9.258 1.00 84.38 308 THR A N 1
ATOM 2456 C CA . THR A 1 308 ? -3.778 0.060 -10.500 1.00 84.38 308 THR A CA 1
ATOM 2457 C C . THR A 1 308 ? -5.010 0.948 -10.352 1.00 84.38 308 THR A C 1
ATOM 2459 O O . THR A 1 308 ? -5.573 1.360 -11.360 1.00 84.38 308 THR A O 1
ATOM 2462 N N . GLN A 1 309 ? -5.447 1.217 -9.115 1.00 78.56 309 GLN A N 1
ATOM 2463 C CA . GLN A 1 309 ? -6.664 1.967 -8.775 1.00 78.56 309 GLN A CA 1
ATOM 2464 C C . GLN A 1 309 ? -7.949 1.437 -9.445 1.00 78.56 309 GLN A C 1
ATOM 2466 O O . GLN A 1 309 ? -8.933 2.161 -9.551 1.00 78.56 309 GLN A O 1
ATOM 2471 N N . GLN A 1 310 ? -7.978 0.175 -9.889 1.00 68.56 310 GLN A N 1
ATOM 2472 C CA . GLN A 1 310 ? -9.098 -0.366 -10.675 1.00 68.56 310 GLN A CA 1
ATOM 2473 C C . GLN A 1 310 ? -10.382 -0.586 -9.864 1.00 68.56 310 GLN A C 1
ATOM 2475 O O . GLN A 1 310 ? -11.479 -0.513 -10.411 1.00 68.56 310 GLN A O 1
ATOM 2480 N N . THR A 1 311 ? -10.255 -0.910 -8.578 1.00 61.91 311 THR A N 1
ATOM 2481 C CA . THR A 1 311 ? -11.368 -1.364 -7.721 1.00 61.91 311 THR A CA 1
ATOM 2482 C C . THR A 1 311 ? -11.664 -0.420 -6.560 1.00 61.91 311 THR A C 1
ATOM 2484 O O . THR A 1 311 ? -12.665 -0.597 -5.864 1.00 61.91 311 THR A O 1
ATOM 2487 N N . LEU A 1 312 ? -10.789 0.557 -6.325 1.00 67.31 312 LEU A N 1
ATOM 2488 C CA . LEU A 1 312 ? -10.878 1.484 -5.206 1.00 67.31 312 LEU A CA 1
ATOM 2489 C C . LEU A 1 312 ? -11.474 2.806 -5.672 1.00 67.31 312 LEU A C 1
ATOM 2491 O O . LEU A 1 312 ? -11.229 3.240 -6.792 1.00 67.31 312 LEU A O 1
ATOM 2495 N N . ASP A 1 313 ? -12.221 3.458 -4.785 1.00 71.25 313 ASP A N 1
ATOM 2496 C CA . ASP A 1 313 ? -12.694 4.821 -5.010 1.00 71.25 313 ASP A CA 1
ATOM 2497 C C . ASP A 1 313 ? -11.482 5.766 -5.156 1.00 71.25 313 ASP A C 1
ATOM 2499 O O . ASP A 1 313 ? -10.774 5.996 -4.166 1.00 71.25 313 ASP A O 1
ATOM 2503 N N . PRO A 1 314 ? -11.220 6.318 -6.358 1.00 68.12 314 PRO A N 1
ATOM 2504 C CA . PRO A 1 314 ? -10.037 7.134 -6.609 1.00 68.12 314 PRO A CA 1
ATOM 2505 C C . PRO A 1 314 ? -10.052 8.453 -5.824 1.00 68.12 314 PRO A C 1
ATOM 2507 O O . PRO A 1 314 ? -8.994 9.055 -5.644 1.00 68.12 314 PRO A O 1
ATOM 2510 N N . VAL A 1 315 ? -11.216 8.893 -5.323 1.00 70.69 315 VAL A N 1
ATOM 2511 C CA . VAL A 1 315 ? -11.333 10.084 -4.467 1.00 70.69 315 VAL A CA 1
ATOM 2512 C C . VAL A 1 315 ? -10.729 9.820 -3.087 1.00 70.69 315 VAL A C 1
ATOM 2514 O O . VAL A 1 315 ? -10.062 10.685 -2.522 1.00 70.69 315 VAL A O 1
ATOM 2517 N N . ARG A 1 316 ? -10.941 8.615 -2.549 1.00 71.81 316 ARG A N 1
ATOM 2518 C CA . ARG A 1 316 ? -10.534 8.228 -1.186 1.00 71.81 316 ARG A CA 1
ATOM 2519 C C . ARG A 1 316 ? -9.178 7.529 -1.133 1.00 71.81 316 ARG A C 1
ATOM 2521 O O . ARG A 1 316 ? -8.507 7.548 -0.101 1.00 71.81 316 ARG A O 1
ATOM 2528 N N . TYR A 1 317 ? -8.779 6.909 -2.239 1.00 76.00 317 TYR A N 1
ATOM 2529 C CA . TYR A 1 317 ? -7.595 6.070 -2.339 1.00 76.00 317 TYR A CA 1
ATOM 2530 C C . TYR A 1 317 ? -6.710 6.520 -3.504 1.00 76.00 317 TYR A C 1
ATOM 2532 O O . TYR A 1 317 ? -6.816 5.995 -4.618 1.00 76.00 317 TYR A O 1
ATOM 2540 N N . LYS A 1 318 ? -5.763 7.437 -3.259 1.00 78.81 318 LYS A N 1
ATOM 2541 C CA . LYS A 1 318 ? -4.736 7.723 -4.271 1.00 78.81 318 LYS A CA 1
ATOM 2542 C C . LYS A 1 318 ? -3.763 6.559 -4.388 1.00 78.81 318 LYS A C 1
ATOM 2544 O O . LYS A 1 318 ? -3.594 5.760 -3.460 1.00 78.81 318 LYS A O 1
ATOM 2549 N N . SER A 1 319 ? -3.138 6.474 -5.555 1.00 80.19 319 SER A N 1
ATOM 2550 C CA . SER A 1 319 ? -2.044 5.555 -5.837 1.00 80.19 319 SER A CA 1
ATOM 2551 C C . SER A 1 319 ? -0.907 5.755 -4.829 1.00 80.19 319 SER A C 1
ATOM 2553 O O . SER A 1 319 ? -0.711 6.852 -4.299 1.00 80.19 319 SER A O 1
ATOM 2555 N N . PHE A 1 320 ? -0.134 4.698 -4.576 1.00 84.25 320 PHE A N 1
ATOM 2556 C CA . PHE A 1 320 ? 1.051 4.797 -3.728 1.00 84.25 320 PHE A CA 1
ATOM 2557 C C . PHE A 1 320 ? 2.013 5.881 -4.227 1.00 84.25 320 PHE A C 1
ATOM 2559 O O . PHE A 1 320 ? 2.261 5.999 -5.431 1.00 84.25 320 PHE A O 1
ATOM 2566 N N . SER A 1 321 ? 2.588 6.641 -3.287 1.00 87.62 321 SER A N 1
ATOM 2567 C CA . SER A 1 321 ? 3.754 7.475 -3.577 1.00 87.62 321 SER A CA 1
ATOM 2568 C C . SER A 1 321 ? 5.009 6.602 -3.685 1.00 87.62 321 SER A C 1
ATOM 2570 O O . SER A 1 321 ? 5.048 5.467 -3.198 1.00 87.62 321 SER A O 1
ATOM 2572 N N . LEU A 1 322 ? 6.072 7.153 -4.276 1.00 90.06 322 LEU A N 1
ATOM 2573 C CA . LEU A 1 322 ? 7.381 6.500 -4.328 1.00 90.06 322 LEU A CA 1
ATOM 2574 C C . LEU A 1 322 ? 7.913 6.135 -2.932 1.00 90.06 322 LEU A C 1
ATOM 2576 O O . LEU A 1 322 ? 8.468 5.051 -2.752 1.00 90.06 322 LEU A O 1
ATOM 2580 N N . GLY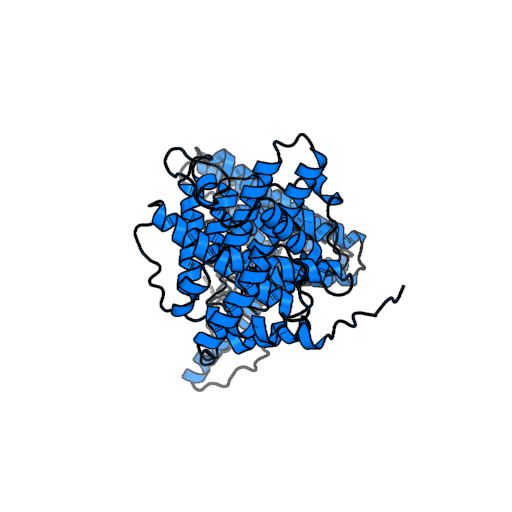 A 1 323 ? 7.732 7.015 -1.941 1.00 85.94 323 GLY A N 1
ATOM 2581 C CA . GLY A 1 323 ? 8.188 6.776 -0.569 1.00 85.94 323 GLY A CA 1
ATOM 2582 C C . GLY A 1 323 ? 7.486 5.577 0.063 1.00 85.94 323 GLY A C 1
ATOM 2583 O O . GLY A 1 323 ? 8.130 4.676 0.597 1.00 85.94 323 GLY A O 1
ATOM 2584 N N . ASP A 1 324 ? 6.168 5.511 -0.091 1.00 84.75 324 ASP A N 1
ATOM 2585 C CA . ASP A 1 324 ? 5.359 4.435 0.479 1.00 84.75 324 ASP A CA 1
ATOM 2586 C C . ASP A 1 324 ? 5.652 3.085 -0.149 1.00 84.75 324 ASP A C 1
ATOM 2588 O O . ASP A 1 324 ? 5.788 2.083 0.551 1.00 84.75 324 ASP A O 1
ATOM 2592 N N . PHE A 1 325 ? 5.780 3.059 -1.473 1.00 89.31 325 PHE A N 1
ATOM 2593 C CA . PHE A 1 325 ? 6.099 1.833 -2.179 1.00 89.31 325 PHE A CA 1
ATOM 2594 C C . PHE A 1 325 ? 7.513 1.342 -1.835 1.00 89.31 325 PHE A C 1
ATOM 2596 O O . PHE A 1 325 ? 7.712 0.144 -1.638 1.00 89.31 325 PHE A O 1
ATOM 2603 N N . SER A 1 326 ? 8.482 2.255 -1.678 1.00 85.88 326 SER A N 1
ATOM 2604 C CA . SER A 1 326 ? 9.842 1.920 -1.226 1.00 85.88 326 SER A CA 1
ATOM 2605 C C . SER A 1 326 ? 9.852 1.195 0.117 1.00 85.88 326 SER A C 1
ATOM 2607 O O . SER A 1 326 ? 10.707 0.344 0.351 1.00 85.88 326 SER A O 1
ATOM 2609 N N . VAL A 1 327 ? 8.950 1.579 1.013 1.00 81.38 327 VAL A N 1
ATOM 2610 C CA . VAL A 1 327 ? 8.815 1.011 2.353 1.00 81.38 327 VAL A CA 1
ATOM 2611 C C . VAL A 1 327 ? 8.059 -0.320 2.265 1.00 81.38 327 VAL A C 1
ATOM 2613 O O . VAL A 1 327 ? 8.511 -1.339 2.783 1.00 81.38 327 VAL A O 1
ATOM 2616 N N . PHE A 1 328 ? 6.967 -0.359 1.502 1.00 84.62 328 PHE A N 1
ATOM 2617 C CA . PHE A 1 328 ? 6.142 -1.553 1.331 1.00 84.62 328 PHE A CA 1
ATOM 2618 C C . PHE A 1 328 ? 6.853 -2.711 0.615 1.00 84.62 328 PHE A C 1
ATOM 2620 O O . PHE A 1 328 ? 6.613 -3.876 0.933 1.00 84.62 328 PHE A O 1
ATOM 2627 N N . ILE A 1 329 ? 7.752 -2.430 -0.330 1.00 85.25 329 ILE A N 1
ATOM 2628 C CA . ILE A 1 329 ? 8.437 -3.493 -1.072 1.00 85.25 329 ILE A CA 1
ATOM 2629 C C . ILE A 1 329 ? 9.356 -4.342 -0.192 1.00 85.25 329 ILE A C 1
ATOM 2631 O O . ILE A 1 329 ? 9.453 -5.551 -0.403 1.00 85.25 329 ILE A O 1
ATOM 2635 N N . ASP A 1 330 ? 9.952 -3.747 0.843 1.00 79.56 330 ASP A N 1
ATOM 2636 C CA . ASP A 1 330 ? 10.731 -4.489 1.833 1.00 79.56 330 ASP A CA 1
ATOM 2637 C C . ASP A 1 330 ? 9.806 -5.442 2.614 1.00 79.56 330 ASP A C 1
ATOM 2639 O O . ASP A 1 330 ? 10.120 -6.623 2.788 1.00 79.56 330 ASP A O 1
ATOM 2643 N N . PHE A 1 331 ? 8.606 -4.982 2.992 1.00 80.75 331 PHE A N 1
ATOM 2644 C CA . PHE A 1 331 ? 7.586 -5.833 3.613 1.00 80.75 331 PHE A CA 1
ATOM 2645 C C . PHE A 1 331 ? 7.179 -7.011 2.733 1.00 80.75 331 PHE A C 1
ATOM 2647 O O . PHE A 1 331 ? 7.146 -8.156 3.200 1.00 80.75 331 PHE A O 1
ATOM 2654 N N . MET A 1 332 ? 6.976 -6.773 1.441 1.00 80.50 332 MET A N 1
ATOM 2655 C CA . MET A 1 332 ? 6.683 -7.850 0.502 1.00 80.50 332 MET A CA 1
ATOM 2656 C C . MET A 1 332 ? 7.814 -8.869 0.384 1.00 80.50 332 MET A C 1
ATOM 2658 O O . MET A 1 332 ? 7.555 -10.074 0.430 1.00 80.50 332 MET A O 1
ATOM 2662 N N . ALA A 1 333 ? 9.051 -8.391 0.219 1.00 78.06 333 ALA A N 1
ATOM 2663 C CA . ALA A 1 333 ? 10.229 -9.226 0.007 1.00 78.06 333 ALA A CA 1
ATOM 2664 C C . ALA A 1 333 ? 10.447 -10.203 1.167 1.00 78.06 333 ALA A C 1
ATOM 2666 O O . ALA A 1 333 ? 10.743 -11.383 0.966 1.00 78.06 333 ALA A O 1
ATOM 2667 N N . TYR A 1 334 ? 10.285 -9.714 2.398 1.00 76.00 334 TYR A N 1
ATOM 2668 C CA . TYR A 1 334 ? 10.644 -10.479 3.584 1.00 76.00 334 TYR A CA 1
ATOM 2669 C C . TYR A 1 334 ? 9.497 -11.289 4.181 1.00 76.00 334 TYR A C 1
ATOM 2671 O O . TYR A 1 334 ? 9.776 -12.340 4.757 1.00 76.00 334 TYR A O 1
ATOM 2679 N N . ARG A 1 335 ? 8.241 -10.838 4.058 1.00 76.19 335 ARG A N 1
ATOM 2680 C CA . ARG A 1 335 ? 7.097 -11.464 4.748 1.00 76.19 335 ARG A CA 1
ATOM 2681 C C . ARG A 1 335 ? 6.169 -12.213 3.810 1.00 76.19 335 ARG A C 1
ATOM 2683 O O . ARG A 1 335 ? 5.804 -13.346 4.093 1.00 76.19 335 ARG A O 1
ATOM 2690 N N . ILE A 1 336 ? 5.798 -11.589 2.698 1.00 75.69 336 ILE A N 1
ATOM 2691 C CA . ILE A 1 336 ? 4.743 -12.105 1.822 1.00 75.69 336 ILE A CA 1
ATOM 2692 C C . ILE A 1 336 ? 5.315 -13.168 0.879 1.00 75.69 336 ILE A C 1
ATOM 2694 O O . ILE A 1 336 ? 4.844 -14.303 0.846 1.00 75.69 336 ILE A O 1
ATOM 2698 N N . PHE A 1 337 ? 6.379 -12.834 0.147 1.00 70.44 337 PHE A N 1
ATOM 2699 C CA . PHE A 1 337 ? 6.861 -13.667 -0.955 1.00 70.44 337 PHE A CA 1
ATOM 2700 C C . PHE A 1 337 ? 7.422 -15.049 -0.578 1.00 70.44 337 PHE A C 1
ATOM 2702 O O . PHE A 1 337 ? 7.118 -16.003 -1.291 1.00 70.44 337 PHE A O 1
ATOM 2709 N N . PRO A 1 338 ? 8.164 -15.228 0.535 1.00 67.25 338 PRO A N 1
ATOM 2710 C CA . PRO A 1 338 ? 8.694 -16.544 0.909 1.00 67.25 338 PRO A CA 1
ATOM 2711 C C . PRO A 1 338 ? 7.622 -17.625 1.115 1.00 67.25 338 PRO A C 1
ATOM 2713 O O . PRO A 1 338 ? 7.944 -18.809 1.140 1.00 67.25 338 PRO A O 1
ATOM 2716 N N . THR A 1 339 ? 6.364 -17.215 1.289 1.00 62.53 339 THR A N 1
ATOM 2717 C CA . THR A 1 339 ? 5.239 -18.093 1.626 1.00 62.53 339 THR A CA 1
ATOM 2718 C C . THR A 1 339 ? 4.297 -18.371 0.454 1.00 62.53 339 THR A C 1
ATOM 2720 O O . THR A 1 339 ? 3.429 -19.231 0.566 1.00 62.53 339 THR A O 1
ATOM 2723 N N . LEU A 1 340 ? 4.463 -17.677 -0.677 1.00 61.09 340 LEU A N 1
ATOM 2724 C CA . LEU A 1 340 ? 3.540 -17.735 -1.809 1.00 61.09 340 LEU A CA 1
ATOM 2725 C C . LEU A 1 340 ? 3.834 -18.914 -2.739 1.00 61.09 340 LEU A C 1
ATOM 2727 O O . LEU A 1 340 ? 4.745 -18.860 -3.555 1.00 61.09 340 LEU A O 1
ATOM 2731 N N . CYS A 1 341 ? 2.971 -19.930 -2.698 1.00 53.25 341 CYS A N 1
ATOM 2732 C CA . CYS A 1 341 ? 3.000 -21.065 -3.630 1.00 53.25 341 CYS A CA 1
ATOM 2733 C C . CYS A 1 341 ? 2.319 -20.786 -4.992 1.00 53.25 341 CYS A C 1
ATOM 2735 O O . CYS A 1 341 ? 2.178 -21.698 -5.808 1.00 53.25 341 CYS A O 1
ATOM 2737 N N . HIS A 1 342 ? 1.818 -19.570 -5.262 1.00 60.78 342 HIS A N 1
ATOM 2738 C CA . HIS A 1 342 ? 0.948 -19.308 -6.422 1.00 60.78 342 HIS A CA 1
ATOM 2739 C C . HIS A 1 342 ? 1.474 -18.217 -7.363 1.00 60.78 342 HIS A C 1
ATOM 2741 O O . HIS A 1 342 ? 1.080 -17.050 -7.296 1.00 60.78 342 HIS A O 1
ATOM 2747 N N . ALA A 1 343 ? 2.280 -18.631 -8.343 1.00 61.22 343 ALA A N 1
ATOM 2748 C CA . ALA A 1 343 ? 2.936 -17.724 -9.284 1.00 61.22 343 ALA A CA 1
ATOM 2749 C C . ALA A 1 343 ? 2.001 -16.935 -10.236 1.00 61.22 343 ALA A C 1
ATOM 2751 O O . ALA A 1 343 ? 2.425 -15.963 -10.861 1.00 61.22 343 ALA A O 1
ATOM 2752 N N . ARG A 1 344 ? 0.704 -17.279 -10.342 1.00 70.62 344 ARG A N 1
ATOM 2753 C CA . ARG A 1 344 ? -0.235 -16.515 -11.195 1.00 70.62 344 ARG A CA 1
ATOM 2754 C C . ARG A 1 344 ? -0.461 -15.094 -10.674 1.00 70.62 344 ARG A C 1
ATOM 2756 O O . ARG A 1 344 ? -0.480 -14.155 -11.464 1.00 70.62 344 ARG A O 1
ATOM 2763 N N . ARG A 1 345 ? -0.653 -14.933 -9.362 1.00 78.38 345 ARG A N 1
ATOM 2764 C CA . ARG A 1 345 ? -0.866 -13.606 -8.761 1.00 78.38 345 ARG A CA 1
ATOM 2765 C C . ARG A 1 345 ? 0.436 -12.829 -8.646 1.00 78.38 345 ARG A C 1
ATOM 2767 O O . ARG A 1 345 ? 0.409 -11.614 -8.799 1.00 78.38 345 ARG A O 1
ATOM 2774 N N . SER A 1 346 ? 1.571 -13.511 -8.469 1.00 78.38 346 SER A N 1
ATOM 2775 C CA . SER A 1 346 ? 2.867 -12.836 -8.519 1.00 78.38 346 SER A CA 1
ATOM 2776 C C . SER A 1 346 ? 3.132 -12.240 -9.898 1.00 78.38 346 SER A C 1
ATOM 2778 O O . SER A 1 346 ? 3.517 -11.085 -9.958 1.00 78.38 346 SER A O 1
ATOM 2780 N N . ALA A 1 347 ? 2.863 -12.960 -10.996 1.00 84.19 347 ALA A N 1
ATOM 2781 C CA . ALA A 1 347 ? 3.040 -12.407 -12.343 1.00 84.19 347 ALA A CA 1
ATOM 2782 C C . ALA A 1 347 ? 2.200 -11.129 -12.540 1.00 84.19 347 ALA A C 1
ATOM 2784 O O . ALA A 1 347 ? 2.736 -10.087 -12.907 1.00 84.19 347 ALA A O 1
ATOM 2785 N N . ARG A 1 348 ? 0.914 -11.159 -12.158 1.00 87.94 348 ARG A N 1
ATOM 2786 C CA . ARG A 1 348 ? 0.044 -9.969 -12.213 1.00 87.94 348 ARG A CA 1
ATOM 2787 C C . ARG A 1 348 ? 0.552 -8.820 -11.332 1.00 87.94 348 ARG A C 1
ATOM 2789 O O . ARG A 1 348 ? 0.442 -7.659 -11.709 1.00 87.94 348 ARG A O 1
ATOM 2796 N N . CYS A 1 349 ? 1.113 -9.139 -10.165 1.00 88.75 349 CYS A N 1
ATOM 2797 C CA . CYS A 1 349 ? 1.724 -8.159 -9.267 1.00 88.75 349 CYS A CA 1
ATOM 2798 C C . CYS A 1 349 ? 2.953 -7.494 -9.900 1.00 88.75 349 CYS A C 1
ATOM 2800 O O . CYS A 1 349 ? 3.092 -6.277 -9.820 1.00 88.75 349 CYS A O 1
ATOM 2802 N N . PHE A 1 350 ? 3.807 -8.264 -10.586 1.00 89.38 350 PHE A N 1
ATOM 2803 C CA . PHE A 1 350 ? 4.934 -7.710 -11.342 1.00 89.38 350 PHE A CA 1
ATOM 2804 C C . PHE A 1 350 ? 4.439 -6.714 -12.383 1.00 89.38 350 PHE A C 1
ATOM 2806 O O . PHE A 1 350 ? 4.911 -5.579 -12.395 1.00 89.38 350 PHE A O 1
ATOM 2813 N N . GLY A 1 351 ? 3.459 -7.122 -13.195 1.00 91.75 351 GLY A N 1
ATOM 2814 C CA . GLY A 1 351 ? 2.872 -6.253 -14.206 1.00 91.75 351 GLY A CA 1
ATOM 2815 C C . GLY A 1 351 ? 2.334 -4.957 -13.595 1.00 91.75 351 GLY A C 1
ATOM 2816 O O . GLY A 1 351 ? 2.730 -3.873 -14.009 1.00 91.75 351 GLY A O 1
ATOM 2817 N N . ALA A 1 352 ? 1.539 -5.051 -12.524 1.00 92.81 352 ALA A N 1
ATOM 2818 C CA . ALA A 1 352 ? 0.993 -3.886 -11.823 1.00 92.81 352 ALA A CA 1
ATOM 2819 C C . ALA A 1 352 ? 2.075 -2.922 -11.296 1.00 92.81 352 ALA A C 1
ATOM 2821 O O . ALA A 1 352 ? 1.914 -1.708 -11.400 1.00 92.81 352 ALA A O 1
ATOM 2822 N N . ILE A 1 353 ? 3.186 -3.441 -10.757 1.00 94.12 353 ILE A N 1
ATOM 2823 C CA . ILE A 1 353 ? 4.309 -2.613 -10.289 1.00 94.12 353 ILE A CA 1
ATOM 2824 C C . ILE A 1 353 ? 4.988 -1.901 -11.461 1.00 94.12 353 ILE A C 1
ATOM 2826 O O . ILE A 1 353 ? 5.297 -0.718 -11.355 1.00 94.12 353 ILE A O 1
ATOM 2830 N N . ILE A 1 354 ? 5.231 -2.601 -12.571 1.00 94.94 354 ILE A N 1
ATOM 2831 C CA . ILE A 1 354 ? 5.907 -2.030 -13.746 1.00 94.94 354 ILE A CA 1
ATOM 2832 C C . ILE A 1 354 ? 5.035 -0.944 -14.389 1.00 94.94 354 ILE A C 1
ATOM 2834 O O . ILE A 1 354 ? 5.529 0.139 -14.698 1.00 94.94 354 ILE 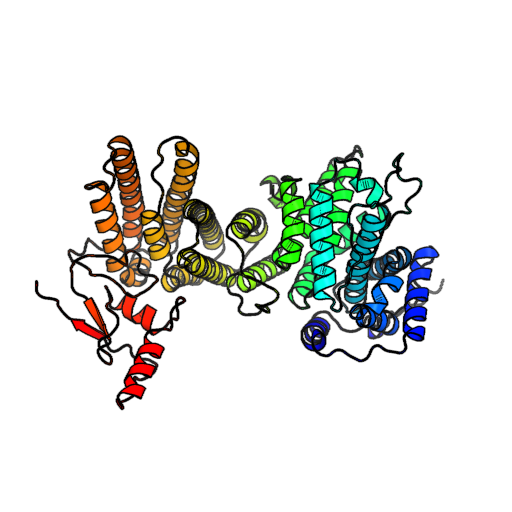A O 1
ATOM 2838 N N . GLU A 1 355 ? 3.735 -1.200 -14.528 1.00 93.12 355 GLU A N 1
ATOM 2839 C CA . GLU A 1 355 ? 2.750 -0.235 -15.023 1.00 93.12 355 GLU A CA 1
ATOM 2840 C C . GLU A 1 355 ? 2.680 1.016 -14.138 1.00 93.12 355 GLU A C 1
ATOM 2842 O O . GLU A 1 355 ? 2.735 2.142 -14.639 1.00 93.12 355 GLU A O 1
ATOM 2847 N N . TRP A 1 356 ? 2.640 0.834 -12.815 1.00 93.81 356 TRP A N 1
ATOM 2848 C CA . TRP A 1 356 ? 2.680 1.944 -11.866 1.00 93.81 356 TRP A CA 1
ATOM 2849 C C . TRP A 1 356 ? 3.980 2.752 -11.984 1.00 93.81 356 TRP A C 1
ATOM 2851 O O . TRP A 1 356 ? 3.933 3.980 -12.056 1.00 93.81 356 TRP A O 1
ATOM 2861 N N . LEU A 1 357 ? 5.139 2.089 -12.087 1.00 94.88 357 LEU A N 1
ATOM 2862 C CA . LEU A 1 357 ? 6.427 2.763 -12.288 1.00 94.88 357 LEU A CA 1
ATOM 2863 C C . LEU A 1 357 ? 6.452 3.574 -13.588 1.00 94.88 357 LEU A C 1
ATOM 2865 O O . LEU A 1 357 ? 6.983 4.682 -13.591 1.00 94.88 357 LEU A O 1
ATOM 2869 N N . TRP A 1 358 ? 5.859 3.073 -14.673 1.00 93.12 358 TRP A N 1
ATOM 2870 C CA . TRP A 1 358 ? 5.689 3.850 -15.902 1.00 93.12 358 TRP A CA 1
ATOM 2871 C C . TRP A 1 358 ? 4.832 5.095 -15.690 1.00 93.12 358 TRP A C 1
ATOM 2873 O O . TRP A 1 358 ? 5.201 6.169 -16.171 1.00 93.12 358 TRP A O 1
ATOM 2883 N N . GLY A 1 359 ? 3.717 4.965 -14.967 1.00 90.56 359 GLY A N 1
ATOM 2884 C CA . GLY A 1 359 ? 2.858 6.094 -14.612 1.00 90.56 359 GLY A CA 1
ATOM 2885 C C . GLY A 1 359 ? 3.623 7.165 -13.833 1.00 90.56 359 GLY A C 1
ATOM 2886 O O . GLY A 1 359 ? 3.566 8.343 -14.178 1.00 90.56 359 GLY A O 1
ATOM 2887 N N . VAL A 1 360 ? 4.427 6.750 -12.850 1.00 91.69 360 VAL A N 1
ATOM 2888 C CA . VAL A 1 360 ? 5.275 7.667 -12.078 1.00 91.69 360 VAL A CA 1
ATOM 2889 C C . VAL A 1 360 ? 6.367 8.295 -12.949 1.00 91.69 360 VAL A C 1
ATOM 2891 O O . VAL A 1 360 ? 6.558 9.506 -12.903 1.00 91.69 360 VAL A O 1
ATOM 2894 N N . LEU A 1 361 ? 7.066 7.517 -13.778 1.00 90.25 361 LEU A N 1
ATOM 2895 C CA . LEU A 1 361 ? 8.145 8.027 -14.634 1.00 90.25 361 LEU A CA 1
ATOM 2896 C C . LEU A 1 361 ? 7.653 9.039 -15.680 1.00 90.25 361 LEU A C 1
ATOM 2898 O O . LEU A 1 361 ? 8.414 9.918 -16.095 1.00 90.25 361 LEU A O 1
ATOM 2902 N N . SER A 1 362 ? 6.400 8.890 -16.114 1.00 87.00 362 SER A N 1
ATOM 2903 C CA . SER A 1 362 ? 5.752 9.766 -17.095 1.00 87.00 362 SER A CA 1
ATOM 2904 C C . SER A 1 362 ? 5.303 11.100 -16.494 1.00 87.00 362 SER A C 1
ATOM 2906 O O . SER A 1 362 ? 5.064 12.044 -17.242 1.00 87.00 362 SER A O 1
ATOM 2908 N N . ASN A 1 363 ? 5.221 11.206 -15.163 1.00 86.44 363 ASN A N 1
ATOM 2909 C CA . ASN A 1 363 ? 4.944 12.469 -14.492 1.00 86.44 363 ASN A CA 1
ATOM 2910 C C . ASN A 1 363 ? 6.200 13.375 -14.531 1.00 86.44 363 ASN A C 1
ATOM 2912 O O . ASN A 1 363 ? 7.257 12.958 -14.043 1.00 86.44 363 ASN A O 1
ATOM 2916 N N . PRO A 1 364 ? 6.115 14.598 -15.096 1.00 82.19 364 PRO A N 1
ATOM 2917 C CA . PRO A 1 364 ? 7.252 15.516 -15.194 1.00 82.19 364 PRO A CA 1
ATOM 2918 C C . PRO A 1 364 ? 7.789 15.982 -13.832 1.00 82.19 364 PRO A C 1
ATOM 2920 O O . PRO A 1 364 ? 8.968 16.313 -13.740 1.00 82.19 364 PRO A O 1
ATOM 2923 N N . ASP A 1 365 ? 6.968 15.953 -12.780 1.00 87.75 365 ASP A N 1
ATOM 2924 C CA . ASP A 1 365 ? 7.347 16.391 -11.429 1.00 87.75 365 ASP A CA 1
ATOM 2925 C C . ASP A 1 365 ? 8.088 15.301 -10.630 1.00 87.75 365 ASP A C 1
ATOM 2927 O O . ASP A 1 365 ? 8.482 15.502 -9.478 1.00 87.75 365 ASP A O 1
ATOM 2931 N N . THR A 1 366 ? 8.276 14.117 -11.216 1.00 88.56 366 THR A N 1
ATOM 2932 C CA . THR A 1 366 ? 8.933 12.992 -10.548 1.00 88.56 366 THR A CA 1
ATOM 2933 C C . THR A 1 366 ? 10.425 13.247 -10.347 1.00 88.56 366 THR A C 1
ATOM 2935 O O . THR A 1 366 ? 11.183 13.432 -11.298 1.00 88.56 366 THR A O 1
ATOM 2938 N N . CYS A 1 367 ? 10.874 13.149 -9.093 1.00 90.94 367 CYS A N 1
ATOM 2939 C CA . CYS A 1 367 ? 12.289 13.196 -8.737 1.00 90.94 367 CYS A CA 1
ATOM 2940 C C . CYS A 1 367 ? 13.031 11.932 -9.206 1.00 90.94 367 CYS A C 1
ATOM 2942 O O . CYS A 1 367 ? 12.781 10.832 -8.703 1.00 90.94 367 CYS A O 1
ATOM 2944 N N . ASP A 1 368 ? 14.001 12.102 -10.110 1.00 89.56 368 ASP A N 1
ATOM 2945 C CA . ASP A 1 368 ? 14.796 11.007 -10.685 1.00 89.56 368 ASP A CA 1
ATOM 2946 C C . ASP A 1 368 ? 15.515 10.169 -9.626 1.00 89.56 368 ASP A C 1
ATOM 2948 O O . ASP A 1 368 ? 15.499 8.940 -9.689 1.00 89.56 368 ASP A O 1
ATOM 2952 N N . ALA A 1 369 ? 16.119 10.801 -8.617 1.00 89.69 369 ALA A N 1
ATOM 2953 C CA . ALA A 1 369 ? 16.839 10.084 -7.566 1.00 89.69 369 ALA A CA 1
ATOM 2954 C C . ALA A 1 369 ? 15.901 9.169 -6.758 1.00 89.69 369 ALA A C 1
ATOM 2956 O O . ALA A 1 369 ? 16.214 8.000 -6.511 1.00 89.69 369 ALA A O 1
ATOM 2957 N N . GLN A 1 370 ? 14.721 9.677 -6.389 1.00 90.88 370 GLN A N 1
ATOM 2958 C CA . GLN A 1 370 ? 13.730 8.909 -5.638 1.00 90.88 370 GLN A CA 1
ATOM 2959 C C . GLN A 1 370 ? 13.137 7.784 -6.492 1.00 90.88 370 GLN A C 1
ATOM 2961 O O . GLN A 1 370 ? 13.020 6.651 -6.021 1.00 90.88 370 GLN A O 1
ATOM 2966 N N . PHE A 1 371 ? 12.811 8.073 -7.752 1.00 94.69 371 PHE A N 1
ATOM 2967 C CA . PHE A 1 371 ? 12.318 7.077 -8.694 1.00 94.69 371 PHE A CA 1
ATOM 2968 C C . PHE A 1 371 ? 13.336 5.946 -8.896 1.00 94.69 371 PHE A C 1
ATOM 2970 O O . PHE A 1 371 ? 12.997 4.773 -8.743 1.00 94.69 371 PHE A O 1
ATOM 2977 N N . ASN A 1 372 ? 14.603 6.278 -9.155 1.00 94.06 372 ASN A N 1
ATOM 2978 C CA . ASN A 1 372 ? 15.658 5.292 -9.386 1.00 94.06 372 ASN A CA 1
ATOM 2979 C C . ASN A 1 372 ? 15.963 4.454 -8.136 1.00 94.06 372 ASN A C 1
ATOM 2981 O O . ASN A 1 372 ? 16.231 3.257 -8.246 1.00 94.06 372 ASN A O 1
ATOM 2985 N N . MET A 1 373 ? 15.861 5.035 -6.935 1.00 92.88 373 MET A N 1
ATOM 2986 C CA . MET A 1 373 ? 15.943 4.274 -5.685 1.00 92.88 373 MET A CA 1
ATOM 2987 C C . MET A 1 373 ? 14.837 3.215 -5.609 1.00 92.88 373 MET A C 1
ATOM 2989 O O . MET A 1 373 ? 15.109 2.050 -5.302 1.00 92.88 373 MET A O 1
ATOM 2993 N N . VAL A 1 374 ? 13.598 3.607 -5.913 1.00 94.25 374 VAL A N 1
ATOM 2994 C CA . VAL A 1 374 ? 12.444 2.704 -5.911 1.00 94.25 374 VAL A CA 1
ATOM 2995 C C . VAL A 1 374 ? 12.575 1.630 -6.986 1.00 94.25 374 VAL A C 1
ATOM 2997 O O . VAL A 1 374 ? 12.378 0.452 -6.689 1.00 94.25 374 VAL A O 1
ATOM 3000 N N . LEU A 1 375 ? 12.979 1.996 -8.203 1.00 95.38 375 LEU A N 1
ATOM 3001 C CA . LEU A 1 375 ? 13.243 1.044 -9.278 1.00 95.38 375 LEU A CA 1
ATOM 3002 C C . LEU A 1 375 ? 14.337 0.042 -8.880 1.00 95.38 375 LEU A C 1
ATOM 3004 O O . LEU A 1 375 ? 14.182 -1.160 -9.084 1.00 95.38 375 LEU A O 1
ATOM 3008 N N . GLY A 1 376 ? 15.432 0.495 -8.266 1.00 93.62 376 GLY A N 1
ATOM 3009 C CA . GLY A 1 376 ? 16.501 -0.382 -7.777 1.00 93.62 376 GLY A CA 1
ATOM 3010 C C . GLY A 1 376 ? 16.009 -1.414 -6.753 1.00 93.62 376 GLY A C 1
ATOM 3011 O O . GLY A 1 376 ? 16.373 -2.594 -6.820 1.00 93.62 376 GLY A O 1
ATOM 3012 N N . ARG A 1 377 ? 15.117 -1.006 -5.842 1.00 92.12 377 ARG A N 1
ATOM 3013 C CA . ARG A 1 377 ? 14.454 -1.921 -4.897 1.00 92.12 377 ARG A CA 1
ATOM 3014 C C . ARG A 1 377 ? 13.488 -2.871 -5.605 1.00 92.12 377 ARG A C 1
ATOM 3016 O O . ARG A 1 377 ? 13.553 -4.074 -5.367 1.00 92.12 377 ARG A O 1
ATOM 3023 N N . ALA A 1 378 ? 12.671 -2.361 -6.527 1.00 93.44 378 ALA A N 1
ATOM 3024 C CA . ALA A 1 378 ? 11.731 -3.152 -7.321 1.00 93.44 378 ALA A CA 1
ATOM 3025 C C . ALA A 1 378 ? 12.420 -4.230 -8.149 1.00 93.44 378 ALA A C 1
ATOM 3027 O O . ALA A 1 378 ? 12.027 -5.389 -8.109 1.00 93.44 378 ALA A O 1
ATOM 3028 N N . THR A 1 379 ? 13.505 -3.883 -8.830 1.00 93.19 379 THR A N 1
ATOM 3029 C CA . THR A 1 379 ? 14.298 -4.840 -9.608 1.00 93.19 379 THR A CA 1
ATOM 3030 C C . THR A 1 379 ? 14.999 -5.873 -8.727 1.00 93.19 379 THR A C 1
ATOM 3032 O O . THR A 1 379 ? 15.038 -7.054 -9.072 1.00 93.19 379 THR A O 1
ATOM 3035 N N . THR A 1 380 ? 15.493 -5.478 -7.552 1.00 89.75 380 THR A N 1
ATOM 3036 C CA . THR A 1 380 ? 16.027 -6.437 -6.575 1.00 89.75 380 THR A CA 1
ATOM 3037 C C . THR A 1 380 ? 14.947 -7.422 -6.128 1.00 89.75 380 THR A C 1
ATOM 3039 O O . THR A 1 380 ? 15.173 -8.632 -6.182 1.00 89.75 380 THR A O 1
ATOM 3042 N N . TRP A 1 381 ? 13.763 -6.913 -5.783 1.00 89.06 381 TRP A N 1
ATOM 3043 C CA . TRP A 1 381 ? 12.608 -7.726 -5.415 1.00 89.06 381 TRP A CA 1
ATOM 3044 C C . TRP A 1 381 ? 12.173 -8.662 -6.546 1.00 89.06 381 TRP A C 1
ATOM 3046 O O . TRP A 1 381 ? 12.050 -9.861 -6.313 1.00 89.06 381 TRP A O 1
ATOM 3056 N N . PHE A 1 382 ? 12.033 -8.164 -7.782 1.00 90.25 382 PHE A N 1
ATOM 3057 C CA . PHE A 1 382 ? 11.698 -8.980 -8.952 1.00 90.25 382 PHE A CA 1
ATOM 3058 C C . PHE A 1 382 ? 12.662 -10.158 -9.093 1.00 90.25 382 PHE A C 1
ATOM 3060 O O . PHE A 1 382 ? 12.230 -11.290 -9.291 1.00 90.25 382 PHE A O 1
ATOM 3067 N N . SER A 1 383 ? 13.970 -9.931 -8.941 1.00 89.50 383 SER A N 1
ATOM 3068 C CA . SER A 1 383 ? 14.941 -11.021 -9.029 1.00 89.50 383 SER A CA 1
ATOM 3069 C C . SER A 1 383 ? 14.764 -12.071 -7.931 1.00 89.50 383 SER A C 1
ATOM 3071 O O . SER A 1 383 ? 14.998 -13.253 -8.199 1.00 89.50 383 SER A O 1
ATOM 3073 N N . GLU A 1 384 ? 14.484 -11.662 -6.697 1.00 84.75 384 GLU A N 1
ATOM 3074 C CA . GLU A 1 384 ? 14.276 -12.597 -5.588 1.00 84.75 384 GLU A CA 1
ATOM 3075 C C . GLU A 1 384 ? 12.992 -13.391 -5.812 1.00 84.75 384 GLU A C 1
ATOM 3077 O O . GLU A 1 384 ? 13.006 -14.620 -5.752 1.00 84.75 384 GLU A O 1
ATOM 3082 N N . ALA A 1 385 ? 11.927 -12.701 -6.207 1.00 81.25 385 ALA A N 1
ATOM 3083 C CA . ALA A 1 385 ? 10.638 -13.298 -6.490 1.00 81.25 385 ALA A CA 1
ATOM 3084 C C . ALA A 1 385 ? 10.687 -14.305 -7.656 1.00 81.25 385 ALA A C 1
ATOM 3086 O O . ALA A 1 385 ? 10.175 -15.417 -7.536 1.00 81.25 385 ALA A O 1
ATOM 3087 N N . ILE A 1 386 ? 11.391 -13.987 -8.749 1.00 85.44 386 ILE A N 1
ATOM 3088 C CA . ILE A 1 386 ? 11.640 -14.936 -9.849 1.00 85.44 386 ILE A CA 1
ATOM 3089 C C . ILE A 1 386 ? 12.415 -16.164 -9.345 1.00 85.44 386 ILE A C 1
ATOM 3091 O O . ILE A 1 386 ? 12.115 -17.305 -9.706 1.00 85.44 386 ILE A O 1
ATOM 3095 N N . SER A 1 387 ? 13.426 -15.949 -8.497 1.00 83.88 387 SER A N 1
ATOM 3096 C CA . SER A 1 387 ? 14.255 -17.040 -7.982 1.00 83.88 387 SER A CA 1
ATOM 3097 C C . SER A 1 387 ? 13.510 -17.978 -7.036 1.00 83.88 387 SER A C 1
ATOM 3099 O O . SER A 1 387 ? 13.908 -19.135 -6.946 1.00 83.88 387 SER A O 1
ATOM 3101 N N . GLU A 1 388 ? 12.519 -17.497 -6.289 1.00 77.38 388 GLU A N 1
ATOM 3102 C CA . GLU A 1 388 ? 11.714 -18.354 -5.415 1.00 77.38 388 GLU A CA 1
ATOM 3103 C C . GLU A 1 388 ? 10.604 -19.065 -6.198 1.00 77.38 388 GLU A C 1
ATOM 3105 O O . GLU A 1 388 ? 10.430 -20.271 -6.035 1.00 77.38 388 GLU A O 1
ATOM 3110 N N . ASN A 1 389 ? 9.941 -18.375 -7.134 1.00 73.19 389 ASN A N 1
ATOM 3111 C CA . ASN A 1 389 ? 8.912 -18.980 -7.986 1.00 73.19 389 ASN A CA 1
ATOM 3112 C C . ASN A 1 389 ? 9.452 -20.131 -8.843 1.00 73.19 389 ASN A C 1
ATOM 3114 O O . ASN A 1 389 ? 8.834 -21.194 -8.901 1.00 73.19 389 ASN A O 1
ATOM 3118 N N . SER A 1 390 ? 10.622 -19.954 -9.461 1.00 75.19 390 SER A N 1
ATOM 3119 C CA . SER A 1 390 ? 11.240 -20.987 -10.312 1.00 75.19 390 SER A CA 1
ATOM 3120 C C . SER A 1 390 ? 11.582 -22.281 -9.562 1.00 75.19 390 SER A C 1
ATOM 3122 O O . SER A 1 390 ? 11.669 -23.339 -10.173 1.00 75.19 390 SER A O 1
ATOM 3124 N N . LYS A 1 391 ? 11.744 -22.244 -8.230 1.00 74.81 391 LYS A N 1
ATOM 3125 C CA . LYS A 1 391 ? 11.949 -23.464 -7.425 1.00 74.81 391 LYS A CA 1
ATOM 3126 C C . LYS A 1 391 ? 10.657 -24.244 -7.185 1.00 74.81 391 LYS A C 1
ATOM 3128 O O . LYS A 1 391 ? 10.717 -25.433 -6.892 1.00 74.81 391 LYS A O 1
ATOM 3133 N N . GLN A 1 392 ? 9.515 -23.562 -7.217 1.00 66.75 392 GLN A N 1
ATOM 3134 C CA . GLN A 1 392 ? 8.237 -24.092 -6.739 1.00 66.75 392 GLN A CA 1
ATOM 3135 C C . GLN A 1 392 ? 7.237 -24.366 -7.867 1.00 66.75 392 GLN A C 1
ATOM 3137 O O . GLN A 1 392 ? 6.192 -24.964 -7.619 1.00 66.75 392 GLN A O 1
ATOM 3142 N N . THR A 1 393 ? 7.513 -23.913 -9.093 1.00 65.06 393 THR A N 1
ATOM 3143 C CA . THR A 1 393 ? 6.516 -23.867 -10.168 1.00 65.06 393 THR A CA 1
ATOM 3144 C C . THR A 1 393 ? 7.003 -24.486 -11.477 1.00 65.06 393 THR A C 1
ATOM 3146 O O . THR A 1 393 ? 8.187 -24.752 -11.650 1.00 65.06 393 THR A O 1
ATOM 3149 N N . GLY A 1 394 ? 6.061 -24.801 -12.374 1.00 72.50 394 GLY A N 1
ATOM 3150 C CA . GLY A 1 394 ? 6.345 -25.374 -13.692 1.00 72.50 394 GLY A CA 1
ATOM 3151 C C . GLY A 1 394 ? 6.523 -24.315 -14.785 1.00 72.50 394 GLY A C 1
ATOM 3152 O O . GLY A 1 394 ? 6.093 -23.172 -14.635 1.00 72.50 394 GLY A O 1
ATOM 3153 N N . GLN A 1 395 ? 7.070 -24.744 -15.926 1.00 78.00 395 GLN A N 1
ATOM 3154 C CA . GLN A 1 395 ? 7.441 -23.918 -17.087 1.00 78.00 395 GLN A CA 1
ATOM 3155 C C . GLN A 1 395 ? 6.350 -22.938 -17.568 1.00 78.00 395 GLN A C 1
ATOM 3157 O O . GLN A 1 395 ? 6.661 -21.853 -18.050 1.00 78.00 395 GLN A O 1
ATOM 3162 N N . GLU A 1 396 ? 5.062 -23.272 -17.428 1.00 78.94 396 GLU A N 1
ATOM 3163 C CA . GLU A 1 396 ? 3.957 -22.377 -17.808 1.00 78.94 396 GLU A CA 1
ATOM 3164 C C . GLU A 1 396 ? 3.962 -21.059 -17.014 1.00 78.94 396 GLU A C 1
ATOM 3166 O O . GLU A 1 396 ? 3.655 -19.996 -17.551 1.00 78.94 396 GLU A O 1
ATOM 3171 N N . LEU A 1 397 ? 4.310 -21.109 -15.728 1.00 75.94 397 LEU A N 1
ATOM 3172 C CA . LEU A 1 397 ? 4.278 -19.946 -14.840 1.00 75.94 397 LEU A CA 1
ATOM 3173 C C . LEU A 1 397 ? 5.478 -19.028 -15.075 1.00 75.94 397 LEU A C 1
ATOM 3175 O O . LEU A 1 397 ? 5.318 -17.807 -15.089 1.00 75.94 397 LEU A O 1
ATOM 3179 N N . ASP A 1 398 ? 6.636 -19.614 -15.358 1.00 84.69 398 ASP A N 1
ATOM 3180 C CA . ASP A 1 398 ? 7.826 -18.893 -15.797 1.00 84.69 398 ASP A CA 1
ATOM 3181 C C . ASP A 1 398 ? 7.554 -18.107 -17.088 1.00 84.69 398 ASP A C 1
ATOM 3183 O O . ASP A 1 398 ? 7.870 -16.918 -17.180 1.00 84.69 398 ASP A O 1
ATOM 3187 N N . MET A 1 399 ? 6.854 -18.727 -18.046 1.00 87.38 399 MET A N 1
ATOM 3188 C CA . MET A 1 399 ? 6.431 -18.056 -19.278 1.00 87.38 399 MET A CA 1
ATOM 3189 C C . MET A 1 399 ? 5.446 -16.911 -19.027 1.00 87.38 399 MET A C 1
ATOM 3191 O O . MET A 1 399 ? 5.521 -15.898 -19.712 1.00 87.38 399 MET A O 1
ATOM 3195 N N . ARG A 1 400 ? 4.569 -17.003 -18.020 1.00 87.12 400 ARG A N 1
ATOM 3196 C CA . ARG A 1 400 ? 3.679 -15.882 -17.662 1.00 87.12 400 ARG A CA 1
ATOM 3197 C C . ARG A 1 400 ? 4.437 -14.696 -17.079 1.00 87.12 400 ARG A C 1
ATOM 3199 O O . ARG A 1 400 ? 4.075 -13.561 -17.359 1.00 87.12 400 ARG A O 1
ATOM 3206 N N . ILE A 1 401 ? 5.475 -14.936 -16.277 1.00 87.38 401 ILE A N 1
ATOM 3207 C CA . ILE A 1 401 ? 6.335 -13.853 -15.778 1.00 87.38 401 ILE A CA 1
ATOM 3208 C C . ILE A 1 401 ? 7.058 -13.182 -16.950 1.00 87.38 401 ILE A C 1
ATOM 3210 O O . ILE A 1 401 ? 7.102 -11.955 -17.017 1.00 87.38 401 ILE A O 1
ATOM 3214 N N . ILE A 1 402 ? 7.584 -13.977 -17.888 1.00 90.19 402 ILE A N 1
ATOM 3215 C CA . ILE A 1 402 ? 8.187 -13.474 -19.129 1.00 90.19 402 ILE A CA 1
ATOM 3216 C C . ILE A 1 402 ? 7.176 -12.624 -19.911 1.00 90.19 402 ILE A C 1
ATOM 3218 O O . ILE A 1 402 ? 7.505 -11.510 -20.315 1.00 90.19 402 ILE A O 1
ATOM 3222 N N . ASP A 1 403 ? 5.942 -13.099 -20.061 1.00 90.62 403 ASP A N 1
ATOM 3223 C CA . ASP A 1 403 ? 4.890 -12.377 -20.776 1.00 90.62 403 ASP A CA 1
ATOM 3224 C C . ASP A 1 403 ? 4.526 -11.056 -20.093 1.00 90.62 403 ASP A C 1
ATOM 3226 O O . ASP A 1 403 ? 4.388 -10.045 -20.774 1.00 90.62 403 ASP A O 1
ATOM 3230 N N . GLU A 1 404 ? 4.455 -11.009 -18.762 1.00 91.25 404 GLU A N 1
ATOM 3231 C CA . GLU A 1 404 ? 4.224 -9.756 -18.031 1.00 91.25 404 GLU A CA 1
ATOM 3232 C C . GLU A 1 404 ? 5.374 -8.761 -18.212 1.00 91.25 404 GLU A C 1
ATOM 3234 O O . GLU A 1 404 ? 5.135 -7.591 -18.506 1.00 91.25 404 GLU A O 1
ATOM 3239 N N . ILE A 1 405 ? 6.628 -9.216 -18.136 1.00 90.69 405 ILE A N 1
ATOM 3240 C CA . ILE A 1 405 ? 7.821 -8.393 -18.413 1.00 90.69 405 ILE A CA 1
ATOM 3241 C C . ILE A 1 405 ? 7.762 -7.809 -19.831 1.00 90.69 405 ILE A C 1
ATOM 3243 O O . ILE A 1 405 ? 8.129 -6.652 -20.058 1.00 90.69 405 ILE A O 1
ATOM 3247 N N . ILE A 1 406 ? 7.297 -8.603 -20.796 1.00 90.00 406 ILE A N 1
ATOM 3248 C CA . ILE A 1 406 ? 7.171 -8.193 -22.191 1.00 90.00 406 ILE A CA 1
ATOM 3249 C C . ILE A 1 406 ? 6.035 -7.183 -22.377 1.00 90.00 406 ILE A C 1
ATOM 3251 O O . ILE A 1 406 ? 6.241 -6.121 -22.975 1.00 90.00 406 ILE A O 1
ATOM 3255 N N . ASN A 1 407 ? 4.852 -7.502 -21.862 1.00 90.19 407 ASN A N 1
ATOM 3256 C CA . ASN A 1 407 ? 3.640 -6.716 -22.057 1.00 90.19 407 ASN A CA 1
ATOM 3257 C C . ASN A 1 407 ? 3.759 -5.334 -21.410 1.00 90.19 407 ASN A C 1
ATOM 3259 O O . ASN A 1 407 ? 3.385 -4.341 -22.036 1.00 90.19 407 ASN A O 1
ATOM 3263 N N . THR A 1 408 ? 4.388 -5.263 -20.236 1.00 91.19 408 THR A N 1
ATOM 3264 C CA . THR A 1 408 ? 4.537 -4.028 -19.448 1.00 91.19 408 THR A CA 1
ATOM 3265 C C . THR A 1 408 ? 5.783 -3.200 -19.775 1.00 91.19 408 THR A C 1
ATOM 3267 O O . THR A 1 408 ? 6.069 -2.206 -19.111 1.00 91.19 408 THR A O 1
ATOM 3270 N N . ASP A 1 409 ? 6.537 -3.549 -20.825 1.00 91.00 409 ASP A N 1
ATOM 3271 C CA . ASP A 1 409 ? 7.717 -2.783 -21.262 1.00 91.00 409 ASP A CA 1
ATOM 3272 C C . ASP A 1 409 ? 8.825 -2.655 -20.205 1.00 91.00 409 ASP A C 1
ATOM 3274 O O . ASP A 1 409 ? 9.522 -1.640 -20.153 1.00 91.00 409 ASP A O 1
ATOM 3278 N N . TYR A 1 410 ? 9.031 -3.680 -19.371 1.00 93.94 410 TYR A N 1
ATOM 3279 C CA . TYR A 1 410 ? 10.001 -3.620 -18.271 1.00 93.94 410 TYR A CA 1
ATOM 3280 C C . TYR A 1 410 ? 11.407 -3.201 -18.720 1.00 93.94 410 TYR A C 1
ATOM 3282 O O . TYR A 1 410 ? 12.027 -2.338 -18.100 1.00 93.94 410 TYR A O 1
ATOM 3290 N N . PHE A 1 411 ? 11.929 -3.782 -19.805 1.00 92.31 411 PHE A N 1
ATOM 3291 C CA . PHE A 1 411 ? 13.264 -3.406 -20.268 1.00 92.31 411 PHE A CA 1
ATOM 3292 C C . PHE A 1 411 ? 13.297 -1.957 -20.749 1.00 92.31 411 PHE A C 1
ATOM 3294 O O . PHE A 1 411 ? 14.207 -1.230 -20.371 1.00 92.31 411 PHE A O 1
ATOM 3301 N N . ASN A 1 412 ? 12.279 -1.487 -21.471 1.00 91.06 412 ASN A N 1
ATOM 3302 C CA . ASN A 1 412 ? 12.226 -0.088 -21.900 1.00 91.06 412 ASN A CA 1
ATOM 3303 C C . ASN A 1 412 ? 12.142 0.873 -20.702 1.00 91.06 412 ASN A C 1
ATOM 3305 O O . ASN A 1 412 ? 12.768 1.933 -20.746 1.00 91.06 412 ASN A O 1
ATOM 3309 N N . LEU A 1 413 ? 11.463 0.477 -19.615 1.00 94.75 413 LEU A N 1
ATOM 3310 C CA . LEU A 1 413 ? 11.435 1.222 -18.354 1.00 94.75 413 LEU A CA 1
ATOM 3311 C C . LEU A 1 413 ? 12.850 1.348 -17.791 1.00 94.75 413 LEU A C 1
ATOM 3313 O O . LEU A 1 413 ? 13.313 2.454 -17.517 1.00 94.75 413 LEU A O 1
ATOM 3317 N N . VAL A 1 414 ? 13.565 0.226 -17.666 1.00 95.06 414 VAL A N 1
ATOM 3318 C CA . VAL A 1 414 ? 14.947 0.205 -17.167 1.00 95.06 414 VAL A CA 1
ATOM 3319 C C . VAL A 1 414 ? 15.874 1.032 -18.060 1.00 95.06 414 VAL A C 1
ATOM 3321 O O . VAL A 1 414 ? 16.644 1.837 -17.544 1.00 95.06 414 VAL A O 1
ATOM 3324 N N . GLY A 1 415 ? 15.776 0.887 -19.383 1.00 93.38 415 GLY A N 1
ATOM 3325 C CA . GLY A 1 415 ? 16.591 1.631 -20.344 1.00 93.38 415 GLY A CA 1
ATOM 3326 C C . GLY A 1 415 ? 16.373 3.140 -20.249 1.00 93.38 415 GLY A C 1
ATOM 3327 O O . GLY A 1 415 ? 17.335 3.898 -20.139 1.00 93.38 415 GLY A O 1
ATOM 3328 N N . ARG A 1 416 ? 15.111 3.583 -20.177 1.00 91.12 416 ARG A N 1
ATOM 3329 C CA . ARG A 1 416 ? 14.778 4.999 -19.964 1.00 91.12 416 ARG A CA 1
ATOM 3330 C C . ARG A 1 416 ? 15.288 5.517 -18.623 1.00 91.12 416 ARG A C 1
ATOM 3332 O O . ARG A 1 416 ? 15.731 6.656 -18.530 1.00 91.12 416 ARG A O 1
ATOM 3339 N N . SER A 1 417 ? 15.237 4.680 -17.594 1.00 93.62 417 SER A N 1
ATOM 3340 C CA . SER A 1 417 ? 15.726 5.024 -16.259 1.00 93.62 417 SER A CA 1
ATOM 3341 C C . SER A 1 417 ? 17.246 5.175 -16.239 1.00 93.62 417 SER A C 1
ATOM 3343 O O . SER A 1 417 ? 17.744 6.127 -15.652 1.00 93.62 417 SER A O 1
ATOM 3345 N N . MET A 1 418 ? 17.984 4.305 -16.946 1.00 94.56 418 MET A N 1
ATOM 3346 C CA . MET A 1 418 ? 19.442 4.416 -17.110 1.00 94.56 418 MET A CA 1
ATOM 3347 C C . MET A 1 418 ? 19.856 5.735 -17.767 1.00 94.56 418 MET A C 1
ATOM 3349 O O . MET A 1 418 ? 20.828 6.348 -17.338 1.00 94.56 418 MET A O 1
ATOM 3353 N N . LEU A 1 419 ? 19.088 6.204 -18.755 1.00 91.00 419 LEU A N 1
ATOM 3354 C CA . LEU A 1 419 ? 19.299 7.503 -19.404 1.00 91.00 419 LEU A CA 1
ATOM 3355 C C . LEU A 1 419 ? 18.999 8.708 -18.490 1.00 91.00 419 LEU A C 1
ATOM 3357 O O . LEU A 1 419 ? 19.379 9.825 -18.826 1.00 91.00 419 LEU A O 1
ATOM 3361 N N . ARG A 1 420 ? 18.324 8.492 -17.353 1.00 91.12 420 ARG A N 1
ATOM 3362 C CA . ARG A 1 420 ? 17.979 9.508 -16.340 1.00 91.12 420 ARG A CA 1
ATOM 3363 C C . ARG A 1 420 ? 18.770 9.346 -15.035 1.00 91.12 420 ARG A C 1
ATOM 3365 O O . ARG A 1 420 ? 18.435 9.972 -14.031 1.00 91.12 420 ARG A O 1
ATOM 3372 N N . LEU A 1 421 ? 19.785 8.480 -14.994 1.00 92.62 421 LEU A N 1
ATOM 3373 C CA . LEU A 1 421 ? 20.620 8.338 -13.799 1.00 92.62 421 LEU A CA 1
ATOM 3374 C C . LEU A 1 421 ? 21.494 9.579 -13.602 1.00 92.62 421 LEU A C 1
ATOM 3376 O O . LEU A 1 421 ? 22.003 10.166 -14.555 1.00 92.62 421 LEU A O 1
ATOM 3380 N N . VAL A 1 422 ? 21.698 9.946 -12.338 1.00 90.19 422 VAL A N 1
ATOM 3381 C CA . VAL A 1 422 ? 22.512 11.106 -11.967 1.00 90.19 422 VAL A CA 1
ATOM 3382 C C . VAL A 1 422 ? 23.976 10.669 -11.824 1.00 90.19 422 VAL A C 1
ATOM 3384 O O . VAL A 1 422 ? 24.258 9.736 -11.064 1.00 90.19 422 VAL A O 1
ATOM 3387 N N . PRO A 1 423 ? 24.927 11.299 -12.536 1.00 88.62 423 PRO A N 1
ATOM 3388 C CA . PRO A 1 423 ? 26.353 11.041 -12.360 1.00 88.62 423 PRO A CA 1
ATOM 3389 C C . PRO A 1 423 ? 26.789 11.384 -10.934 1.00 88.62 423 PRO A C 1
ATOM 3391 O O . PRO A 1 423 ? 26.483 12.479 -10.464 1.00 88.62 423 PRO A O 1
ATOM 3394 N N . PRO A 1 424 ? 27.519 10.496 -10.238 1.00 86.62 424 PRO A N 1
ATOM 3395 C CA . PRO A 1 424 ? 27.997 10.799 -8.900 1.00 86.62 424 PRO A CA 1
ATOM 3396 C C . PRO A 1 424 ? 29.053 11.912 -8.988 1.00 86.62 424 PRO A C 1
ATOM 3398 O O 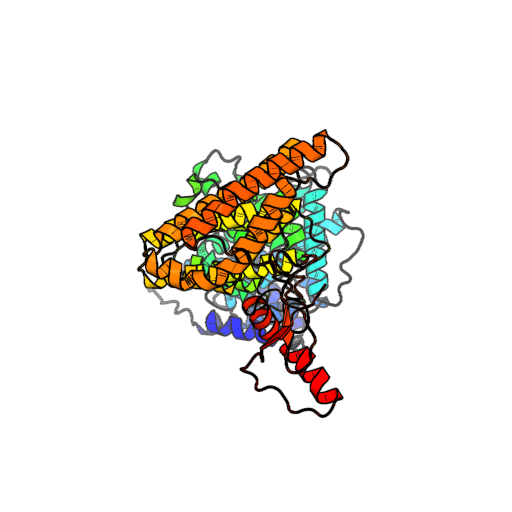. PRO A 1 424 ? 30.153 11.693 -9.489 1.00 86.62 424 PRO A O 1
ATOM 3401 N N . PHE A 1 425 ? 28.722 13.114 -8.517 1.00 84.19 425 PHE A N 1
ATOM 3402 C CA . PHE A 1 425 ? 29.599 14.286 -8.574 1.00 84.19 425 PHE A CA 1
ATOM 3403 C C . PHE A 1 425 ? 29.357 15.215 -7.374 1.00 84.19 425 PHE A C 1
ATOM 3405 O O . PHE A 1 425 ? 28.227 15.366 -6.924 1.00 84.19 425 PHE A O 1
ATOM 3412 N N . GLY A 1 426 ? 30.412 15.850 -6.850 1.00 80.44 426 GLY A N 1
ATOM 3413 C CA . GLY A 1 426 ? 30.308 16.772 -5.709 1.00 80.44 426 GLY A CA 1
ATOM 3414 C C . GLY A 1 426 ? 29.820 16.112 -4.410 1.00 80.44 426 GLY A C 1
ATOM 3415 O O . GLY A 1 426 ? 30.104 14.941 -4.148 1.00 80.44 426 GLY A O 1
ATOM 3416 N N . ASP A 1 427 ? 29.077 16.864 -3.593 1.00 69.81 427 ASP A N 1
ATOM 3417 C CA . ASP A 1 427 ? 28.624 16.437 -2.258 1.00 69.81 427 ASP A CA 1
ATOM 3418 C C . ASP A 1 427 ? 27.594 15.287 -2.286 1.00 69.81 427 ASP A C 1
ATOM 3420 O O . ASP A 1 427 ? 27.465 14.541 -1.313 1.00 69.81 427 ASP A O 1
ATOM 3424 N N . SER A 1 428 ? 26.900 15.073 -3.412 1.00 70.06 428 SER A N 1
ATOM 3425 C CA . SER A 1 428 ? 25.929 13.978 -3.592 1.00 70.06 428 SER A CA 1
ATOM 3426 C C . SER A 1 428 ? 26.562 12.658 -4.056 1.00 70.06 428 SER A C 1
ATOM 3428 O O . SER A 1 428 ? 25.884 11.632 -4.159 1.00 70.06 428 SER A O 1
ATOM 3430 N N . HIS A 1 429 ? 27.883 12.630 -4.273 1.00 74.25 429 HIS A N 1
ATOM 3431 C CA . HIS A 1 429 ? 28.597 11.496 -4.868 1.00 74.25 429 HIS A CA 1
ATOM 3432 C C . HIS A 1 429 ? 28.314 10.148 -4.173 1.00 74.25 429 HIS A C 1
ATOM 3434 O O . HIS A 1 429 ? 28.266 9.100 -4.819 1.00 74.25 429 HIS A O 1
ATOM 3440 N N . THR A 1 430 ? 28.108 10.135 -2.852 1.00 77.75 430 THR A N 1
ATOM 3441 C CA . THR A 1 430 ? 27.874 8.881 -2.114 1.00 77.75 430 THR A CA 1
ATOM 3442 C C . THR A 1 430 ? 26.441 8.354 -2.213 1.00 77.75 430 THR A C 1
ATOM 3444 O O . THR A 1 430 ? 26.263 7.133 -2.266 1.00 77.75 430 THR A O 1
ATOM 3447 N N . SER A 1 431 ? 25.426 9.224 -2.243 1.00 85.06 431 SER A N 1
ATOM 3448 C CA . SER A 1 431 ? 24.021 8.818 -2.372 1.00 85.06 431 SER A CA 1
ATOM 3449 C C . SER A 1 431 ? 23.722 8.347 -3.788 1.00 85.06 431 SER A C 1
ATOM 3451 O O . SER A 1 431 ? 23.185 7.251 -3.964 1.00 85.06 431 SER A O 1
ATOM 3453 N N . ASP A 1 432 ? 24.164 9.107 -4.788 1.00 87.50 432 ASP A N 1
ATOM 3454 C CA . ASP A 1 432 ? 23.870 8.830 -6.196 1.00 87.50 432 ASP A CA 1
ATOM 3455 C C . ASP A 1 432 ? 24.547 7.532 -6.636 1.00 87.50 432 ASP A C 1
ATOM 3457 O O . ASP A 1 432 ? 23.923 6.660 -7.241 1.00 87.50 432 ASP A O 1
ATOM 3461 N N . ARG A 1 433 ? 25.794 7.307 -6.199 1.00 89.44 433 ARG A N 1
ATOM 3462 C CA . ARG A 1 433 ? 26.504 6.046 -6.451 1.00 89.44 433 ARG A CA 1
ATOM 3463 C C . ARG A 1 433 ? 25.770 4.835 -5.873 1.00 89.44 433 ARG A C 1
ATOM 3465 O O . ARG A 1 433 ? 25.736 3.788 -6.520 1.00 89.44 433 ARG A O 1
ATOM 3472 N N . LYS A 1 434 ? 25.188 4.949 -4.672 1.00 91.25 434 LYS A N 1
ATOM 3473 C CA . LYS A 1 434 ? 24.401 3.862 -4.060 1.00 91.25 434 LYS A CA 1
ATOM 3474 C C . LYS A 1 434 ? 23.115 3.601 -4.842 1.00 91.25 434 LYS A C 1
ATOM 3476 O O . LYS A 1 434 ? 22.802 2.440 -5.096 1.00 91.25 434 LYS A O 1
ATOM 3481 N N . ILE A 1 435 ? 22.399 4.655 -5.238 1.00 91.88 435 ILE A N 1
ATOM 3482 C CA . ILE A 1 435 ? 21.162 4.553 -6.025 1.00 91.88 435 ILE A CA 1
ATOM 3483 C C . ILE A 1 435 ? 21.441 3.891 -7.376 1.00 91.88 435 ILE A C 1
ATOM 3485 O O . ILE A 1 435 ? 20.828 2.870 -7.697 1.00 91.88 435 ILE A O 1
ATOM 3489 N N . ASN A 1 436 ? 22.436 4.386 -8.111 1.00 94.19 436 ASN A N 1
ATOM 3490 C CA . ASN A 1 436 ? 22.834 3.835 -9.405 1.00 94.19 436 ASN A CA 1
ATOM 3491 C C . ASN A 1 436 ? 23.249 2.361 -9.270 1.00 94.19 436 ASN A C 1
ATOM 3493 O O . ASN A 1 436 ? 22.794 1.507 -10.031 1.00 94.19 436 ASN A O 1
ATOM 3497 N N . ALA A 1 437 ? 24.040 2.023 -8.244 1.00 93.81 437 ALA A N 1
ATOM 3498 C CA . ALA A 1 437 ? 24.442 0.644 -7.979 1.00 93.81 437 ALA A CA 1
ATOM 3499 C C . ALA A 1 437 ? 23.250 -0.293 -7.715 1.00 93.81 437 ALA A C 1
ATOM 3501 O O . ALA A 1 437 ? 23.289 -1.444 -8.155 1.00 93.81 437 ALA A O 1
ATOM 3502 N N . MET A 1 438 ? 22.190 0.172 -7.040 1.00 92.50 438 MET A N 1
ATOM 3503 C CA . MET A 1 438 ? 20.972 -0.625 -6.842 1.00 92.50 438 MET A CA 1
ATOM 3504 C C . MET A 1 438 ? 20.276 -0.927 -8.170 1.00 92.50 438 MET A C 1
ATOM 3506 O O . MET A 1 438 ? 19.942 -2.086 -8.415 1.00 92.50 438 MET A O 1
ATOM 3510 N N . VAL A 1 439 ? 20.120 0.069 -9.049 1.00 94.94 439 VAL A N 1
ATOM 3511 C CA . VAL A 1 439 ? 19.527 -0.125 -10.385 1.00 94.94 439 VAL A CA 1
ATOM 3512 C C . VAL A 1 439 ? 20.362 -1.104 -11.211 1.00 94.94 439 VAL A C 1
ATOM 3514 O O . VAL A 1 439 ? 19.822 -2.060 -11.773 1.00 94.94 439 VAL A O 1
ATOM 3517 N N . PHE A 1 440 ? 21.688 -0.937 -11.235 1.00 95.50 440 PHE A N 1
ATOM 3518 C CA . PHE A 1 440 ? 22.589 -1.822 -11.976 1.00 95.50 440 PHE A CA 1
ATOM 3519 C C . PHE A 1 440 ? 22.538 -3.259 -11.464 1.00 95.50 440 PHE A C 1
ATOM 3521 O O . PHE A 1 440 ? 22.368 -4.197 -12.244 1.00 95.50 440 PHE A O 1
ATOM 3528 N N . MET A 1 441 ? 22.672 -3.455 -10.152 1.00 94.88 441 MET A N 1
ATOM 3529 C CA . MET A 1 441 ? 22.698 -4.790 -9.560 1.00 94.88 441 MET A CA 1
ATOM 3530 C C . MET A 1 441 ? 21.339 -5.480 -9.641 1.00 94.88 441 MET A C 1
ATOM 3532 O O . MET A 1 441 ? 21.297 -6.669 -9.958 1.00 94.88 441 MET A O 1
ATOM 3536 N N . GLY A 1 442 ? 20.246 -4.753 -9.404 1.00 93.50 442 GLY A N 1
ATOM 3537 C CA . GLY A 1 442 ? 18.889 -5.266 -9.557 1.00 93.50 442 GLY A CA 1
ATOM 3538 C C . GLY A 1 442 ? 18.625 -5.724 -10.991 1.00 93.50 442 GLY A C 1
ATOM 3539 O O . GLY A 1 442 ? 18.274 -6.884 -11.204 1.00 93.50 442 GLY A O 1
ATOM 3540 N N . THR A 1 443 ? 18.929 -4.878 -11.980 1.00 94.75 443 THR A N 1
ATOM 3541 C CA . THR A 1 443 ? 18.787 -5.208 -13.412 1.00 94.75 443 THR A CA 1
ATOM 3542 C C . THR A 1 443 ? 19.605 -6.441 -13.793 1.00 94.75 443 THR A C 1
ATOM 3544 O O . THR A 1 443 ? 19.064 -7.401 -14.341 1.00 94.75 443 THR A O 1
ATOM 3547 N N . ARG A 1 444 ? 20.900 -6.476 -13.437 1.00 95.00 444 ARG A N 1
ATOM 3548 C CA . ARG A 1 444 ? 21.783 -7.629 -13.700 1.00 95.00 444 ARG A CA 1
ATOM 3549 C C . ARG A 1 444 ? 21.216 -8.927 -13.144 1.00 95.00 444 ARG A C 1
ATOM 3551 O O . ARG A 1 444 ? 21.326 -9.978 -13.774 1.00 95.00 444 ARG A O 1
ATOM 3558 N N . ARG A 1 445 ? 20.661 -8.875 -11.933 1.00 94.50 445 ARG A N 1
ATOM 3559 C CA . ARG A 1 445 ? 20.081 -10.046 -11.282 1.00 94.50 445 ARG A CA 1
ATOM 3560 C C . ARG A 1 445 ? 18.809 -10.489 -11.998 1.00 94.50 445 ARG A C 1
ATOM 3562 O O . ARG A 1 445 ? 18.729 -11.665 -12.327 1.00 94.50 445 ARG A O 1
ATOM 3569 N N . VAL A 1 446 ? 17.887 -9.577 -12.311 1.00 93.75 446 VAL A N 1
ATOM 3570 C CA . VAL A 1 446 ? 16.649 -9.892 -13.047 1.00 93.75 446 VAL A CA 1
ATOM 3571 C C . VAL A 1 446 ? 16.958 -10.562 -14.383 1.00 93.75 446 VAL A C 1
ATOM 3573 O O . VAL A 1 446 ? 16.487 -11.670 -14.621 1.00 93.75 446 VAL A O 1
ATOM 3576 N N . VAL A 1 447 ? 17.826 -9.963 -15.202 1.00 92.88 447 VAL A N 1
ATOM 3577 C CA . VAL A 1 447 ? 18.237 -10.505 -16.510 1.00 92.88 447 VAL A CA 1
ATOM 3578 C C . VAL A 1 447 ? 18.785 -11.931 -16.381 1.00 92.88 447 VAL A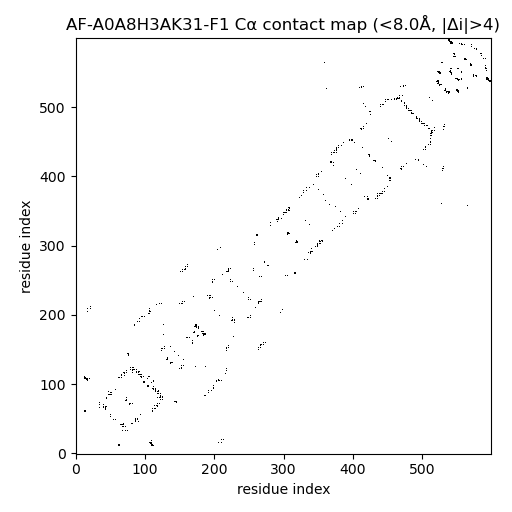 C 1
ATOM 3580 O O . VAL A 1 447 ? 18.329 -12.843 -17.067 1.00 92.88 447 VAL A O 1
ATOM 3583 N N . ARG A 1 448 ? 19.697 -12.164 -15.428 1.00 92.75 448 ARG A N 1
ATOM 3584 C CA . ARG A 1 448 ? 20.270 -13.497 -15.161 1.00 92.75 448 ARG A CA 1
ATOM 3585 C C . ARG A 1 448 ? 19.273 -14.511 -14.610 1.00 92.75 448 ARG A C 1
ATOM 3587 O O . ARG A 1 448 ? 19.556 -15.707 -14.638 1.00 92.75 448 ARG A O 1
ATOM 3594 N N . ARG A 1 449 ? 18.177 -14.061 -13.996 1.00 91.44 449 ARG A N 1
ATOM 3595 C CA . ARG A 1 449 ? 17.106 -14.951 -13.540 1.00 91.44 449 ARG A CA 1
ATOM 3596 C C . ARG A 1 449 ? 16.193 -15.310 -14.700 1.00 91.44 449 ARG A C 1
ATOM 3598 O O . ARG A 1 449 ? 15.938 -16.492 -14.875 1.00 91.44 449 ARG A O 1
ATOM 3605 N N . ILE A 1 450 ? 15.808 -14.334 -15.524 1.00 91.12 450 ILE A N 1
ATOM 3606 C CA . ILE A 1 450 ? 15.014 -14.553 -16.742 1.00 91.12 450 ILE A CA 1
ATOM 3607 C C . ILE A 1 450 ? 15.716 -15.538 -17.679 1.00 91.12 450 ILE A C 1
ATOM 3609 O O . ILE A 1 450 ? 15.078 -16.472 -18.152 1.00 91.12 450 ILE A O 1
ATOM 3613 N N . SER A 1 451 ? 17.033 -15.407 -17.879 1.00 90.12 451 SER A N 1
ATOM 3614 C CA . SER A 1 451 ? 17.792 -16.326 -18.743 1.00 90.12 451 SER A CA 1
ATOM 3615 C C . SER A 1 451 ? 17.794 -17.786 -18.273 1.00 90.12 451 SER A C 1
ATOM 3617 O O . SER A 1 451 ? 18.187 -18.671 -19.027 1.00 90.12 451 SER A O 1
ATOM 3619 N N . LYS A 1 452 ? 17.363 -18.049 -17.033 1.00 90.00 452 LYS A N 1
ATOM 3620 C CA . LYS A 1 452 ? 17.246 -19.390 -16.447 1.00 90.00 452 LYS A CA 1
ATOM 3621 C C . LYS A 1 452 ? 15.806 -19.901 -16.379 1.00 90.00 452 LYS A C 1
ATOM 3623 O O . LYS A 1 452 ? 15.617 -21.042 -15.975 1.00 90.00 452 LYS A O 1
ATOM 3628 N N . LEU A 1 453 ? 14.817 -19.073 -16.721 1.00 88.00 453 LEU A N 1
ATOM 3629 C CA . LEU A 1 453 ? 13.396 -19.417 -16.617 1.00 88.00 453 LEU A CA 1
ATOM 3630 C C . LEU A 1 453 ? 12.904 -20.316 -17.752 1.00 88.00 453 LEU A C 1
ATOM 3632 O O . LEU A 1 453 ? 11.973 -21.092 -17.572 1.00 88.00 453 LEU A O 1
ATOM 3636 N N . ALA A 1 454 ? 13.497 -20.202 -18.935 1.00 87.94 454 ALA A N 1
ATOM 3637 C CA . ALA A 1 454 ? 13.070 -20.955 -20.103 1.00 87.94 454 ALA A CA 1
ATOM 3638 C C . ALA A 1 454 ? 14.266 -21.298 -20.999 1.00 87.94 454 ALA A C 1
ATOM 3640 O O . ALA A 1 454 ? 15.306 -20.639 -20.909 1.00 87.94 454 ALA A O 1
ATOM 3641 N N . PRO A 1 455 ? 14.128 -22.313 -21.876 1.00 89.25 455 PRO A N 1
ATOM 3642 C CA . PRO A 1 455 ? 15.115 -22.584 -22.908 1.00 89.25 455 PRO A CA 1
ATOM 3643 C C . PRO A 1 455 ? 15.401 -21.343 -23.749 1.00 89.25 455 PRO A C 1
ATOM 3645 O O . PRO A 1 455 ? 14.517 -20.523 -24.015 1.00 89.25 455 PRO A O 1
ATOM 3648 N N . VAL A 1 456 ? 16.646 -21.246 -24.193 1.00 87.50 456 VAL A N 1
ATOM 3649 C CA . VAL A 1 456 ? 17.179 -20.119 -24.955 1.00 87.50 456 VAL A CA 1
ATOM 3650 C C . VAL A 1 456 ? 16.318 -19.789 -26.180 1.00 87.50 456 VAL A C 1
ATOM 3652 O O . VAL A 1 456 ? 16.001 -18.625 -26.418 1.00 87.50 456 VAL A O 1
ATOM 3655 N N . GLU A 1 457 ? 15.874 -20.801 -26.919 1.00 86.88 457 GLU A N 1
ATOM 3656 C CA . GLU A 1 457 ? 15.075 -20.636 -28.134 1.00 86.88 457 GLU A CA 1
ATOM 3657 C C . GLU A 1 457 ? 13.702 -20.019 -27.832 1.00 86.88 457 GLU A C 1
ATOM 3659 O O . GLU A 1 457 ? 13.222 -19.163 -28.578 1.00 86.88 457 GLU A O 1
ATOM 3664 N N . ALA A 1 458 ? 13.090 -20.403 -26.707 1.00 88.31 458 ALA A N 1
ATOM 3665 C CA . ALA A 1 458 ? 11.807 -19.860 -26.271 1.00 88.31 458 ALA A CA 1
ATOM 3666 C C . ALA A 1 458 ? 11.938 -18.392 -25.839 1.00 88.31 458 ALA A C 1
ATOM 3668 O O . ALA A 1 458 ? 11.085 -17.569 -26.179 1.00 88.31 458 ALA A O 1
ATOM 3669 N N . LEU A 1 459 ? 13.021 -18.050 -25.131 1.00 88.31 459 LEU A N 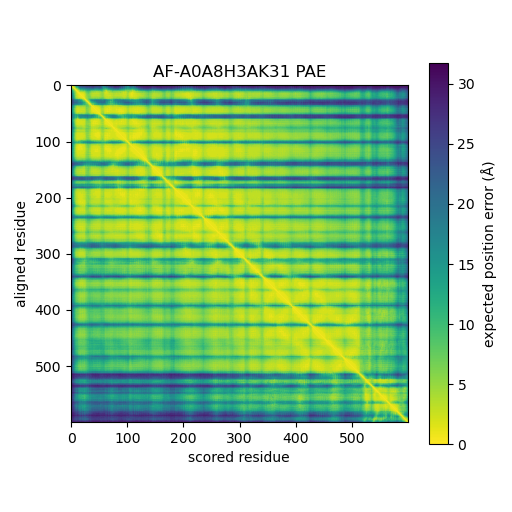1
ATOM 3670 C CA . LEU A 1 459 ? 13.326 -16.666 -24.765 1.00 88.31 459 LEU A CA 1
ATOM 3671 C C . LEU A 1 459 ? 13.569 -15.809 -26.008 1.00 88.31 459 LEU A C 1
ATOM 3673 O O . LEU A 1 459 ? 12.955 -14.751 -26.129 1.00 88.31 459 LEU A O 1
ATOM 3677 N N . ARG A 1 460 ? 14.375 -16.292 -26.961 1.00 85.12 460 ARG A N 1
ATOM 3678 C CA . ARG A 1 460 ? 14.648 -15.585 -28.220 1.00 85.12 460 ARG A CA 1
ATOM 3679 C C . ARG A 1 460 ? 13.359 -15.271 -28.970 1.00 85.12 460 ARG A C 1
ATOM 3681 O O . ARG A 1 460 ? 13.116 -14.121 -29.320 1.00 85.12 460 ARG A O 1
ATOM 3688 N N . GLN A 1 461 ? 12.497 -16.270 -29.156 1.00 86.62 461 GLN A N 1
ATOM 3689 C CA . GLN A 1 461 ? 11.225 -16.084 -29.854 1.00 86.62 461 GLN A CA 1
ATOM 3690 C C . GLN A 1 461 ? 10.333 -15.041 -29.163 1.00 86.62 461 GLN A C 1
ATOM 3692 O O . GLN A 1 461 ? 9.700 -14.224 -29.828 1.00 86.62 461 GLN A O 1
ATOM 3697 N N . ARG A 1 462 ? 10.280 -15.048 -27.826 1.00 89.12 462 ARG A N 1
ATOM 3698 C CA . ARG A 1 462 ? 9.445 -14.119 -27.051 1.00 89.12 462 ARG A CA 1
ATOM 3699 C C . ARG A 1 462 ? 10.007 -12.699 -27.022 1.00 89.12 462 ARG A C 1
ATOM 3701 O O . ARG A 1 462 ? 9.248 -11.741 -27.149 1.00 89.12 462 ARG A O 1
ATOM 3708 N N . PHE A 1 463 ? 11.321 -12.548 -26.871 1.00 88.62 463 PHE A N 1
ATOM 3709 C CA . PHE A 1 463 ? 11.981 -11.247 -26.755 1.00 88.62 463 PHE A CA 1
ATOM 3710 C C . PHE A 1 463 ? 12.400 -10.632 -28.095 1.00 88.62 463 PHE A C 1
ATOM 3712 O O . PHE A 1 463 ? 12.835 -9.482 -28.101 1.00 88.62 463 PHE A O 1
ATOM 3719 N N . GLN A 1 464 ? 12.194 -11.311 -29.230 1.00 84.38 464 GLN A N 1
ATOM 3720 C CA . GLN A 1 464 ? 12.504 -10.787 -30.569 1.00 84.38 464 GLN A CA 1
ATOM 3721 C C . GLN A 1 464 ? 11.922 -9.383 -30.813 1.00 84.38 464 GLN A C 1
ATOM 3723 O O . GLN A 1 464 ? 12.547 -8.524 -31.430 1.00 84.38 464 GLN A O 1
ATOM 3728 N N . ILE A 1 465 ? 10.746 -9.099 -30.252 1.00 81.38 465 ILE A N 1
ATOM 3729 C CA . ILE A 1 465 ? 10.092 -7.790 -30.361 1.00 81.38 465 ILE A CA 1
ATOM 3730 C C . ILE A 1 465 ? 10.833 -6.645 -29.644 1.00 81.38 465 ILE A C 1
ATOM 3732 O O . ILE A 1 465 ? 10.449 -5.488 -29.808 1.00 81.38 465 ILE A O 1
ATOM 3736 N N . TYR A 1 466 ? 11.844 -6.925 -28.814 1.00 82.50 466 TYR A N 1
ATOM 3737 C CA . TYR A 1 466 ? 12.647 -5.921 -28.101 1.00 82.50 466 TYR A CA 1
ATOM 3738 C C . TYR A 1 466 ? 13.946 -5.539 -28.807 1.00 82.50 466 TYR A C 1
ATOM 3740 O O . TYR A 1 466 ? 14.537 -4.543 -28.405 1.00 82.50 466 TYR A O 1
ATOM 3748 N N . VAL A 1 467 ? 14.387 -6.270 -29.836 1.00 81.12 467 VAL A N 1
ATOM 3749 C CA . VAL A 1 467 ? 15.704 -6.068 -30.477 1.00 81.12 467 VAL A CA 1
ATOM 3750 C C . VAL A 1 467 ? 15.937 -4.601 -30.852 1.00 81.12 467 VAL A C 1
ATOM 3752 O O . VAL A 1 467 ? 16.918 -3.994 -30.426 1.00 81.12 467 VAL A O 1
ATOM 3755 N N . GLY A 1 468 ? 14.985 -3.995 -31.568 1.00 76.62 468 GLY A N 1
ATOM 3756 C CA . GLY A 1 468 ? 15.098 -2.596 -31.983 1.00 76.62 468 GLY A CA 1
ATOM 3757 C C . GLY A 1 468 ? 15.101 -1.608 -30.812 1.00 76.62 468 GLY A C 1
ATOM 3758 O O . GLY A 1 468 ? 15.833 -0.624 -30.840 1.00 76.62 468 GLY A O 1
ATOM 3759 N N . ASP A 1 469 ? 14.316 -1.856 -29.761 1.00 79.50 469 ASP A N 1
ATOM 3760 C CA . ASP A 1 469 ? 14.267 -0.959 -28.599 1.00 79.50 469 ASP A CA 1
ATOM 3761 C C . ASP A 1 469 ? 15.515 -1.090 -27.718 1.00 79.50 469 ASP A C 1
ATOM 3763 O O . ASP A 1 469 ? 16.007 -0.095 -27.182 1.00 79.50 469 ASP A O 1
ATOM 3767 N N . TRP A 1 470 ? 16.065 -2.301 -27.616 1.00 85.88 470 TRP A N 1
ATOM 3768 C CA . TRP A 1 470 ? 17.341 -2.552 -26.965 1.00 85.88 470 TRP A CA 1
ATOM 3769 C C . TRP A 1 470 ? 18.472 -1.795 -27.662 1.00 85.88 470 TRP A C 1
ATOM 3771 O O . TRP A 1 470 ? 19.237 -1.097 -26.990 1.00 85.88 470 TRP A O 1
ATOM 3781 N N . TRP A 1 471 ? 18.534 -1.869 -28.995 1.00 81.25 471 TRP A N 1
ATOM 3782 C CA . TRP A 1 471 ? 19.570 -1.193 -29.771 1.00 81.25 471 TRP A CA 1
ATOM 3783 C C . TRP A 1 471 ? 19.532 0.326 -29.609 1.00 81.25 471 TRP A C 1
ATOM 3785 O O . TRP A 1 471 ? 20.563 0.941 -29.349 1.00 81.25 471 TRP A O 1
ATOM 3795 N N . LYS A 1 472 ? 18.341 0.937 -29.665 1.00 81.38 472 LYS A N 1
ATOM 3796 C CA . LYS A 1 472 ? 18.169 2.389 -29.462 1.00 81.38 472 LYS A CA 1
ATOM 3797 C C . LYS A 1 472 ? 18.790 2.870 -28.156 1.00 81.38 472 LYS A C 1
ATOM 3799 O O . LYS A 1 472 ? 19.476 3.890 -28.131 1.00 81.38 472 LYS A O 1
ATOM 3804 N N . VAL A 1 473 ? 18.544 2.137 -27.070 1.00 86.94 473 VAL A N 1
ATOM 3805 C CA . VAL A 1 473 ? 19.108 2.466 -25.756 1.00 86.94 473 VAL A CA 1
ATOM 3806 C C . VAL A 1 473 ? 20.615 2.256 -25.765 1.00 86.94 473 VAL A C 1
ATOM 3808 O O . VAL A 1 473 ? 21.338 3.138 -25.314 1.00 86.94 473 VAL A O 1
ATOM 3811 N N . TYR A 1 474 ? 21.094 1.137 -26.314 1.00 88.31 474 TYR A N 1
ATOM 3812 C CA . TYR A 1 474 ? 22.524 0.845 -26.392 1.00 88.31 474 TYR A CA 1
ATOM 3813 C C . TYR A 1 474 ? 23.295 1.946 -27.130 1.00 88.31 474 TYR A C 1
ATOM 3815 O O . TYR A 1 474 ? 24.233 2.504 -26.570 1.00 88.31 474 TYR A O 1
ATOM 3823 N N . VAL A 1 475 ? 22.866 2.308 -28.343 1.00 84.31 475 VAL A N 1
ATOM 3824 C CA . VAL A 1 475 ? 23.506 3.356 -29.153 1.00 84.31 475 VAL A CA 1
ATOM 3825 C C . VAL A 1 475 ? 23.501 4.688 -28.419 1.00 84.31 475 VAL A C 1
ATOM 3827 O O . VAL A 1 475 ? 24.511 5.388 -28.405 1.00 84.31 475 VAL A O 1
ATOM 3830 N N . ARG A 1 476 ? 22.391 5.038 -27.758 1.00 85.94 476 ARG A N 1
ATOM 3831 C CA . ARG A 1 476 ? 22.314 6.290 -27.004 1.00 85.94 476 ARG A CA 1
ATOM 3832 C C . ARG A 1 476 ? 23.262 6.298 -25.808 1.00 85.94 476 ARG A C 1
ATOM 3834 O O . ARG A 1 476 ? 23.939 7.298 -25.594 1.00 85.94 476 ARG A O 1
ATOM 3841 N N . LEU A 1 477 ? 23.325 5.207 -25.047 1.00 89.94 477 LEU A N 1
ATOM 3842 C CA . LEU A 1 477 ? 24.264 5.073 -23.934 1.00 89.94 477 LEU A CA 1
ATOM 3843 C C . LEU A 1 477 ? 25.716 5.118 -24.433 1.00 89.94 477 LEU A C 1
ATOM 3845 O O . LEU A 1 477 ? 26.535 5.818 -23.843 1.00 89.94 477 LEU A O 1
ATOM 3849 N N . ALA A 1 478 ? 26.019 4.445 -25.547 1.00 88.00 478 ALA A N 1
ATOM 3850 C CA . ALA A 1 478 ? 27.342 4.450 -26.163 1.00 88.00 478 ALA A CA 1
ATOM 3851 C C . ALA A 1 478 ? 27.741 5.864 -26.608 1.00 88.00 478 ALA A C 1
ATOM 3853 O O . ALA A 1 478 ? 28.823 6.328 -26.257 1.00 88.00 478 ALA A O 1
ATOM 3854 N N . PHE A 1 479 ? 26.837 6.587 -27.272 1.00 87.19 479 PHE A N 1
ATOM 3855 C CA . PHE A 1 479 ? 27.044 7.986 -27.639 1.00 87.19 479 PHE A CA 1
ATOM 3856 C C . PHE A 1 479 ? 27.305 8.870 -26.414 1.00 87.19 479 PHE A C 1
ATOM 3858 O O . PHE A 1 479 ? 28.266 9.626 -26.400 1.00 87.19 479 PHE A O 1
ATOM 3865 N N . LEU A 1 480 ? 26.496 8.755 -25.356 1.00 87.00 480 LEU A N 1
ATOM 3866 C CA . LEU A 1 480 ? 26.682 9.547 -24.132 1.00 87.00 480 LEU A CA 1
ATOM 3867 C C . LEU A 1 480 ? 27.963 9.175 -23.368 1.00 87.00 480 LEU A C 1
ATOM 3869 O O . LEU A 1 480 ? 28.492 9.995 -22.619 1.00 87.00 480 LEU A O 1
ATOM 3873 N N . SER A 1 481 ? 28.466 7.952 -23.554 1.00 89.06 481 SER A N 1
ATOM 3874 C CA . SER A 1 481 ? 29.758 7.524 -23.013 1.00 89.06 481 SER A CA 1
ATOM 3875 C C . SER A 1 481 ? 30.948 8.083 -23.804 1.00 89.06 481 SER A C 1
ATOM 3877 O O . SER A 1 481 ? 31.996 8.355 -23.221 1.00 89.06 481 SER A O 1
ATOM 3879 N N . SER A 1 482 ? 30.805 8.300 -25.116 1.00 86.94 482 SER A N 1
ATOM 3880 C CA . SER A 1 482 ? 31.855 8.907 -25.942 1.00 86.94 482 SER A CA 1
ATOM 3881 C C . SER A 1 482 ? 31.829 10.435 -25.903 1.00 86.94 482 SER A C 1
ATOM 3883 O O . SER A 1 482 ? 32.887 11.052 -25.836 1.00 86.94 482 SER A O 1
ATOM 3885 N N . GLU A 1 483 ? 30.634 11.025 -25.901 1.00 86.75 483 GLU A N 1
ATOM 3886 C CA . GLU A 1 483 ? 30.371 12.462 -26.028 1.00 86.75 483 GLU A CA 1
ATOM 3887 C C . GLU A 1 483 ? 29.549 12.960 -24.822 1.00 86.75 483 GLU A C 1
ATOM 3889 O O . GLU A 1 483 ? 28.316 13.066 -24.892 1.00 86.75 483 GLU A O 1
ATOM 3894 N N . PRO A 1 484 ? 30.194 13.233 -23.670 1.00 81.44 484 PRO A N 1
ATOM 3895 C CA . PRO A 1 484 ? 29.499 13.728 -22.490 1.00 81.44 484 PRO A CA 1
ATOM 3896 C C . PRO A 1 484 ? 28.943 15.137 -22.731 1.00 81.44 484 PRO A C 1
ATOM 3898 O O . PRO A 1 484 ? 29.600 16.005 -23.299 1.00 81.44 484 PRO A O 1
ATOM 3901 N N . LEU A 1 485 ? 27.725 15.387 -22.248 1.00 83.62 485 LEU A N 1
ATOM 3902 C CA . LEU A 1 485 ? 27.012 16.650 -22.487 1.00 83.62 485 LEU A CA 1
ATOM 3903 C C . LEU A 1 485 ? 27.531 17.818 -21.629 1.00 83.62 485 LEU A C 1
ATOM 3905 O O . LEU A 1 485 ? 27.251 18.978 -21.926 1.00 83.62 485 LEU A O 1
ATOM 3909 N N . SER A 1 486 ? 28.230 17.529 -20.528 1.00 85.88 486 SER A N 1
ATOM 3910 C CA . SER A 1 486 ? 28.722 18.547 -19.597 1.00 85.88 486 SER A CA 1
ATOM 3911 C C . SER A 1 486 ? 29.971 19.258 -20.119 1.00 85.88 486 SER A C 1
ATOM 3913 O O . SER A 1 486 ? 30.948 18.624 -20.502 1.00 85.88 486 SER A O 1
ATOM 3915 N N . THR A 1 487 ? 29.998 20.587 -19.999 1.00 88.00 487 THR A N 1
ATOM 3916 C CA . THR A 1 487 ? 31.196 21.406 -20.252 1.00 88.00 487 THR A CA 1
ATOM 3917 C C . THR A 1 487 ? 32.184 21.408 -19.079 1.00 88.00 487 THR A C 1
ATOM 3919 O O . THR A 1 487 ? 33.340 21.789 -19.248 1.00 88.00 487 THR A O 1
ATOM 3922 N N . ILE A 1 488 ? 31.759 20.974 -17.885 1.00 91.06 488 ILE A N 1
ATOM 3923 C CA . ILE A 1 488 ? 32.618 20.846 -16.699 1.00 91.06 488 ILE A CA 1
ATOM 3924 C C . ILE A 1 488 ? 33.409 19.530 -16.805 1.00 91.06 488 ILE A C 1
ATOM 3926 O O . ILE A 1 488 ? 32.774 18.472 -16.749 1.00 91.06 488 ILE A O 1
ATOM 3930 N N . PRO A 1 489 ? 34.759 19.545 -16.880 1.00 90.75 489 PRO A N 1
ATOM 3931 C CA . PRO A 1 489 ? 35.553 18.346 -17.175 1.00 90.75 489 PRO A CA 1
ATOM 3932 C C . PRO A 1 489 ? 35.351 17.190 -16.190 1.00 90.75 489 PRO A C 1
ATOM 3934 O O . PRO A 1 489 ? 35.186 16.045 -16.597 1.00 90.75 489 PRO A O 1
ATOM 3937 N N . ALA A 1 490 ? 35.321 17.475 -14.887 1.00 88.50 490 ALA A N 1
ATOM 3938 C CA . ALA A 1 490 ? 35.164 16.437 -13.869 1.00 88.50 490 ALA A CA 1
ATOM 3939 C C . ALA A 1 490 ? 33.762 15.795 -13.891 1.00 88.50 490 ALA A C 1
ATOM 3941 O O . ALA A 1 490 ? 33.641 14.580 -13.747 1.00 88.50 490 ALA A O 1
ATOM 3942 N N . LEU A 1 491 ? 32.712 16.585 -14.142 1.00 88.69 491 LEU A N 1
ATOM 3943 C CA . LEU A 1 491 ? 31.354 16.065 -14.324 1.00 88.69 491 LEU A CA 1
ATOM 3944 C C . LEU A 1 491 ? 31.218 15.302 -15.651 1.00 88.69 491 LEU A C 1
ATOM 3946 O O . LEU A 1 491 ? 30.542 14.281 -15.692 1.00 88.69 491 LEU A O 1
ATOM 3950 N N . ALA A 1 492 ? 31.888 15.755 -16.714 1.00 89.62 492 ALA A N 1
ATOM 3951 C CA . ALA A 1 492 ? 31.931 15.065 -18.001 1.00 89.62 492 ALA A CA 1
ATOM 3952 C C . ALA A 1 492 ? 32.589 13.679 -17.882 1.00 89.62 492 ALA A C 1
ATOM 3954 O O . ALA A 1 492 ? 32.067 12.703 -18.416 1.00 89.62 492 ALA A O 1
ATOM 3955 N N . MET A 1 493 ? 33.682 13.564 -17.117 1.00 90.56 493 MET A N 1
ATOM 3956 C CA . MET A 1 493 ? 34.293 12.268 -16.798 1.00 90.56 493 MET A CA 1
ATOM 3957 C C . MET A 1 493 ? 33.347 11.374 -15.986 1.00 90.56 493 MET A C 1
ATOM 3959 O O . MET A 1 493 ? 33.147 10.221 -16.354 1.00 90.56 493 MET A O 1
ATOM 3963 N N . ALA A 1 494 ? 32.698 11.905 -14.944 1.00 90.88 494 ALA A N 1
ATOM 3964 C CA . ALA A 1 494 ? 31.728 11.141 -14.153 1.00 90.88 494 ALA A CA 1
ATOM 3965 C C . ALA A 1 494 ? 30.520 10.669 -14.989 1.00 90.88 494 ALA A C 1
ATOM 3967 O O . ALA A 1 494 ? 30.026 9.558 -14.797 1.00 90.88 494 ALA A O 1
ATOM 3968 N N . GLN A 1 495 ? 30.049 11.492 -15.934 1.00 91.12 495 GLN A N 1
ATOM 3969 C CA . GLN A 1 495 ? 29.015 11.127 -16.909 1.00 91.12 495 GLN A CA 1
ATOM 3970 C C . GLN A 1 495 ? 29.477 9.984 -17.808 1.00 91.12 495 GLN A C 1
ATOM 3972 O O . GLN A 1 495 ? 28.767 8.989 -17.942 1.00 91.12 495 GLN A O 1
ATOM 3977 N N . LYS A 1 496 ? 30.672 10.110 -18.390 1.00 92.56 496 LYS A N 1
ATOM 3978 C CA . LYS A 1 496 ? 31.265 9.074 -19.231 1.00 92.56 496 LYS A CA 1
ATOM 3979 C C . LYS A 1 496 ? 31.355 7.740 -18.490 1.00 92.56 496 LYS A C 1
ATOM 3981 O O . LYS A 1 496 ? 30.808 6.750 -18.967 1.00 92.56 496 LYS A O 1
ATOM 3986 N N . GLU A 1 497 ? 31.947 7.729 -17.297 1.00 92.44 497 GLU A N 1
ATOM 3987 C CA . GLU A 1 497 ? 32.063 6.524 -16.466 1.00 92.44 497 GLU A CA 1
ATOM 3988 C C . GLU A 1 497 ? 30.691 5.920 -16.127 1.00 92.44 497 GLU A C 1
ATOM 3990 O O . GLU A 1 497 ? 30.501 4.703 -16.205 1.00 92.44 497 GLU A O 1
ATOM 3995 N N . LEU A 1 498 ? 29.705 6.757 -15.780 1.00 94.12 498 LEU A N 1
ATOM 3996 C CA . LEU A 1 498 ? 28.341 6.302 -15.516 1.00 94.12 498 LEU A CA 1
ATOM 3997 C C . LEU A 1 498 ? 27.750 5.579 -16.732 1.00 94.12 498 LEU A C 1
ATOM 3999 O O . LEU A 1 498 ? 27.207 4.479 -16.590 1.00 94.12 498 LEU A O 1
ATOM 4003 N N . TYR A 1 499 ? 27.830 6.189 -17.915 1.00 94.69 499 TYR A N 1
ATOM 4004 C CA . TYR A 1 499 ? 27.227 5.631 -19.122 1.00 94.69 499 TYR A CA 1
ATOM 4005 C C . TYR A 1 499 ? 27.996 4.422 -19.660 1.00 94.69 499 TYR A C 1
ATOM 4007 O O . TYR A 1 499 ? 27.358 3.490 -20.142 1.00 94.69 499 TYR A O 1
ATOM 4015 N N . GLU A 1 500 ? 29.316 4.340 -19.468 1.00 93.75 500 GLU A N 1
ATOM 4016 C CA . GLU A 1 500 ? 30.085 3.110 -19.708 1.00 93.75 500 GLU A CA 1
ATOM 4017 C C . GLU A 1 500 ? 29.567 1.949 -18.841 1.00 93.75 500 GLU A C 1
ATOM 4019 O O . GLU A 1 500 ? 29.367 0.828 -19.322 1.00 93.75 500 GLU A O 1
ATOM 4024 N N . VAL A 1 501 ? 29.283 2.196 -17.557 1.00 94.50 501 VAL A N 1
ATOM 4025 C CA . VAL A 1 501 ? 28.676 1.182 -16.681 1.00 94.50 501 VAL A CA 1
ATOM 4026 C C . VAL A 1 501 ? 27.263 0.822 -17.147 1.00 94.50 501 VAL A C 1
ATOM 4028 O O . VAL A 1 501 ? 26.924 -0.365 -17.164 1.00 94.50 501 VAL A O 1
ATOM 4031 N N . CYS A 1 502 ? 26.456 1.802 -17.564 1.00 94.75 502 CYS A N 1
ATOM 4032 C CA . CYS A 1 502 ? 25.122 1.554 -18.115 1.00 94.75 502 CYS A CA 1
ATOM 4033 C C . CYS A 1 502 ? 25.189 0.673 -19.367 1.00 94.75 502 CYS A C 1
ATOM 4035 O O . CYS A 1 502 ? 24.493 -0.339 -19.410 1.00 94.75 502 CYS A O 1
ATOM 4037 N N . CYS A 1 503 ? 26.070 0.980 -20.327 1.00 92.06 503 CYS A N 1
ATOM 4038 C CA . CYS A 1 503 ? 26.333 0.152 -21.508 1.00 92.06 503 CYS A CA 1
ATOM 4039 C C . CYS A 1 503 ? 26.653 -1.289 -21.110 1.00 92.06 503 CYS A C 1
ATOM 4041 O O . CYS A 1 503 ? 26.007 -2.221 -21.579 1.00 92.06 503 CYS A O 1
ATOM 4043 N N . ASN A 1 504 ? 27.588 -1.479 -20.177 1.00 91.81 504 ASN A N 1
ATOM 4044 C CA . ASN A 1 504 ? 27.988 -2.807 -19.710 1.00 91.81 504 ASN A CA 1
ATOM 4045 C C . ASN A 1 504 ? 26.842 -3.587 -19.046 1.00 91.81 504 ASN A C 1
ATOM 4047 O O . ASN A 1 504 ? 26.786 -4.812 -19.134 1.00 91.81 504 ASN A O 1
ATOM 4051 N N . VAL A 1 505 ? 25.938 -2.913 -18.330 1.00 92.19 505 VAL A N 1
ATOM 4052 C CA . VAL A 1 505 ? 24.733 -3.559 -17.784 1.00 92.19 505 VAL A CA 1
ATOM 4053 C C . VAL A 1 505 ? 23.748 -3.881 -18.905 1.00 92.19 505 VAL A C 1
ATOM 4055 O O . VAL A 1 505 ? 23.169 -4.964 -18.905 1.00 92.19 505 VAL A O 1
ATOM 4058 N N . TRP A 1 506 ? 23.567 -2.964 -19.851 1.00 92.75 506 TRP A N 1
ATOM 4059 C CA . TRP A 1 506 ? 22.603 -3.079 -20.935 1.00 92.75 506 TRP A CA 1
ATOM 4060 C C . TRP A 1 506 ? 22.972 -4.169 -21.947 1.00 92.75 506 TRP A C 1
ATOM 4062 O O . TRP A 1 506 ? 22.087 -4.869 -22.431 1.00 92.75 506 TRP A O 1
ATOM 4072 N N . VAL A 1 507 ? 24.267 -4.404 -22.183 1.00 90.00 507 VAL A N 1
ATOM 4073 C CA . VAL A 1 507 ? 24.769 -5.542 -22.975 1.00 90.00 507 VAL A CA 1
ATOM 4074 C C . VAL A 1 507 ? 24.259 -6.876 -22.435 1.00 90.00 507 VAL A C 1
ATOM 4076 O O . VAL A 1 507 ? 23.900 -7.745 -23.215 1.00 90.00 507 VAL A O 1
ATOM 4079 N N . LEU A 1 508 ? 24.107 -7.028 -21.118 1.00 88.56 508 LEU A N 1
ATOM 4080 C CA . LEU A 1 508 ? 23.583 -8.272 -20.543 1.00 88.56 508 LEU A CA 1
ATOM 4081 C C . LEU A 1 508 ? 22.121 -8.525 -20.927 1.00 88.56 508 LEU A C 1
ATOM 4083 O O . LEU A 1 508 ? 21.683 -9.669 -20.953 1.00 88.56 508 LEU A O 1
ATOM 4087 N N . VAL A 1 509 ? 21.347 -7.479 -21.229 1.00 85.94 509 VAL A N 1
ATOM 4088 C CA . VAL A 1 509 ? 19.976 -7.646 -21.735 1.00 85.94 509 VAL A CA 1
ATOM 4089 C C . VAL A 1 509 ? 20.001 -8.332 -23.110 1.00 85.94 509 VAL A C 1
ATOM 4091 O O . VAL A 1 509 ? 19.105 -9.123 -23.406 1.00 85.94 509 VAL A O 1
ATOM 4094 N N . ALA A 1 510 ? 21.059 -8.127 -23.906 1.00 83.38 510 ALA A N 1
ATOM 4095 C CA . ALA A 1 510 ? 21.251 -8.838 -25.168 1.00 83.38 510 ALA A CA 1
ATOM 4096 C C . ALA A 1 510 ? 21.411 -10.351 -24.970 1.00 83.38 510 ALA A C 1
ATOM 4098 O O . ALA A 1 510 ? 20.958 -11.104 -25.823 1.00 83.38 510 ALA A O 1
ATOM 4099 N N . ASP A 1 511 ? 21.946 -10.820 -23.836 1.00 77.50 511 ASP A N 1
ATOM 4100 C CA . ASP A 1 511 ? 22.053 -12.262 -23.547 1.00 77.50 511 ASP A CA 1
ATOM 4101 C C . ASP A 1 511 ? 20.674 -12.949 -23.481 1.00 77.50 511 ASP A C 1
ATOM 4103 O O . ASP A 1 511 ? 20.556 -14.154 -23.721 1.00 77.50 511 ASP A O 1
ATOM 4107 N N . VAL A 1 512 ? 19.623 -12.190 -23.146 1.00 78.88 512 VAL A N 1
ATOM 4108 C CA . VAL A 1 512 ? 18.229 -12.666 -23.112 1.00 78.88 512 VAL A CA 1
ATOM 4109 C C . VAL A 1 512 ? 17.549 -12.507 -24.474 1.00 78.88 512 VAL A C 1
ATOM 4111 O O . VAL A 1 512 ? 16.755 -13.362 -24.856 1.00 78.88 512 VAL A O 1
ATOM 4114 N N . ILE A 1 513 ? 17.858 -11.435 -25.208 1.00 77.44 513 ILE A N 1
ATOM 4115 C CA . ILE A 1 513 ? 17.248 -11.130 -26.514 1.00 77.44 513 ILE A CA 1
ATOM 4116 C C . ILE A 1 513 ? 17.870 -11.977 -27.647 1.00 77.44 513 ILE A C 1
ATOM 4118 O O . ILE A 1 513 ? 17.158 -12.412 -28.546 1.00 77.44 513 ILE A O 1
ATOM 4122 N N . GLN A 1 514 ? 19.172 -12.261 -27.558 1.00 69.44 514 GLN A N 1
ATOM 4123 C CA . GLN A 1 514 ? 19.983 -13.112 -28.437 1.00 69.44 514 GLN A CA 1
ATOM 4124 C C . GLN A 1 514 ? 19.918 -12.825 -29.943 1.00 69.44 514 GLN A C 1
ATOM 4126 O O . GLN A 1 514 ? 19.742 -13.745 -30.743 1.00 69.44 514 GLN A O 1
ATOM 4131 N N . GLU A 1 515 ? 20.136 -11.576 -30.339 1.00 62.47 515 GLU A N 1
ATOM 4132 C CA . GLU A 1 515 ? 20.338 -11.191 -31.741 1.00 62.47 515 GLU A CA 1
ATOM 4133 C C . GLU A 1 515 ? 21.538 -10.230 -31.846 1.00 62.47 515 GLU A C 1
ATOM 4135 O O . GLU A 1 515 ? 21.795 -9.471 -30.903 1.00 62.47 515 GLU A O 1
ATOM 4140 N N . PRO A 1 516 ? 22.296 -10.269 -32.958 1.00 52.16 516 PRO A N 1
ATOM 4141 C CA . PRO A 1 516 ? 23.351 -9.302 -33.228 1.00 52.16 516 PRO A CA 1
ATOM 4142 C C . PRO A 1 516 ? 22.777 -7.888 -33.444 1.00 52.16 516 PRO A C 1
ATOM 4144 O O . PRO A 1 516 ? 21.583 -7.728 -33.705 1.00 52.16 516 PRO A O 1
ATOM 4147 N N . PRO A 1 517 ? 23.622 -6.853 -33.317 1.00 51.81 517 PRO A N 1
ATOM 4148 C CA . PRO A 1 517 ? 23.224 -5.463 -33.516 1.00 51.81 517 PRO A CA 1
ATOM 4149 C C . PRO A 1 517 ? 22.595 -5.219 -34.897 1.00 51.81 517 PRO A C 1
ATOM 4151 O O . PRO A 1 517 ? 23.035 -5.777 -35.899 1.00 51.81 517 PRO A O 1
ATOM 4154 N N . ASP A 1 518 ? 21.562 -4.376 -34.929 1.00 58.06 518 ASP A N 1
ATOM 4155 C CA . ASP A 1 518 ? 20.866 -3.927 -36.139 1.00 58.06 518 ASP A CA 1
ATOM 4156 C C . ASP A 1 518 ? 21.270 -2.474 -36.417 1.00 58.06 518 ASP A C 1
ATOM 4158 O O . ASP A 1 518 ? 20.898 -1.594 -35.650 1.00 58.06 518 ASP A O 1
ATOM 4162 N N . ASP A 1 519 ? 22.007 -2.207 -37.498 1.00 55.19 519 ASP A N 1
ATOM 4163 C CA . ASP A 1 519 ? 22.610 -0.897 -37.829 1.00 55.19 519 ASP A CA 1
ATOM 4164 C C . ASP A 1 519 ? 21.600 0.206 -38.231 1.00 55.19 519 ASP A C 1
ATOM 4166 O O . ASP A 1 519 ? 21.936 1.166 -38.925 1.00 55.19 519 ASP A O 1
ATOM 4170 N N . ARG A 1 520 ? 20.332 0.101 -37.827 1.00 61.19 520 ARG A N 1
ATOM 4171 C CA . ARG A 1 520 ? 19.288 1.060 -38.207 1.00 61.19 520 ARG A CA 1
ATOM 4172 C C . ARG A 1 520 ? 19.273 2.302 -37.313 1.00 61.19 520 ARG A C 1
ATOM 4174 O O . ARG A 1 520 ? 19.243 2.213 -36.087 1.00 61.19 520 ARG A O 1
ATOM 4181 N N . GLU A 1 521 ? 19.220 3.467 -37.956 1.00 57.06 521 GLU A N 1
ATOM 4182 C CA . GLU A 1 521 ? 18.951 4.763 -37.328 1.00 57.06 521 GLU A CA 1
ATOM 4183 C C . GLU A 1 521 ? 17.444 4.941 -37.083 1.00 57.06 521 GLU A C 1
ATOM 4185 O O . GLU A 1 521 ? 16.612 4.697 -37.964 1.00 57.06 521 GLU A O 1
ATOM 4190 N N . TYR A 1 522 ? 17.086 5.380 -35.879 1.00 59.88 522 TYR A N 1
ATOM 4191 C CA . TYR A 1 522 ? 15.704 5.492 -35.417 1.00 59.88 522 TYR A CA 1
ATOM 4192 C C . TYR A 1 522 ? 15.395 6.946 -35.054 1.00 59.88 522 TYR A C 1
ATOM 4194 O O . TYR A 1 522 ? 16.205 7.514 -34.350 1.00 59.88 522 TYR A O 1
ATOM 4202 N N . PRO A 1 523 ? 14.262 7.536 -35.458 1.00 61.34 523 PRO A N 1
ATOM 4203 C CA . PRO A 1 523 ? 13.913 8.936 -35.182 1.00 61.34 523 PRO A CA 1
ATOM 4204 C C . PRO A 1 523 ? 13.131 9.127 -33.867 1.00 61.34 523 PRO A C 1
ATOM 4206 O O . PRO A 1 523 ? 12.856 8.158 -33.152 1.00 61.34 523 PRO A O 1
ATOM 4209 N N . ASP A 1 524 ? 12.742 10.375 -33.578 1.00 68.50 524 ASP A N 1
ATOM 4210 C CA . ASP A 1 524 ? 11.825 10.762 -32.496 1.00 68.50 524 ASP A CA 1
ATOM 4211 C C . ASP A 1 524 ? 10.555 9.892 -32.451 1.00 68.50 524 ASP A C 1
ATOM 4213 O O . ASP A 1 524 ? 9.973 9.521 -33.476 1.00 68.50 524 ASP A O 1
ATOM 4217 N N . CYS A 1 525 ? 10.107 9.560 -31.237 1.00 76.94 525 CYS A N 1
ATOM 4218 C CA . CYS A 1 525 ? 8.992 8.645 -31.022 1.00 76.94 525 CYS A CA 1
ATOM 4219 C C . CYS A 1 525 ? 7.911 9.248 -30.127 1.00 76.94 525 CYS A C 1
ATOM 4221 O O . CYS A 1 525 ? 8.163 9.589 -28.974 1.00 76.94 525 CYS A O 1
ATOM 4223 N N . HIS A 1 526 ? 6.682 9.275 -30.637 1.00 82.19 526 HIS A N 1
ATOM 4224 C CA . HIS A 1 526 ? 5.498 9.747 -29.922 1.00 82.19 526 HIS A CA 1
ATOM 4225 C C . HIS A 1 526 ? 4.994 8.761 -28.863 1.00 82.19 526 HIS A C 1
ATOM 4227 O O . HIS A 1 526 ? 4.224 9.155 -27.994 1.00 82.19 526 HIS A O 1
ATOM 4233 N N . ASN A 1 527 ? 5.429 7.494 -28.896 1.00 82.12 527 ASN A N 1
ATOM 4234 C CA . ASN A 1 527 ? 5.086 6.549 -27.837 1.00 82.12 527 ASN A CA 1
ATOM 4235 C C . ASN A 1 527 ? 5.721 7.012 -26.518 1.00 82.12 527 ASN A C 1
ATOM 4237 O O . ASN A 1 527 ? 6.944 6.952 -26.362 1.00 82.12 527 ASN A O 1
ATOM 4241 N N . LEU A 1 528 ? 4.888 7.392 -25.546 1.00 78.75 528 LEU A N 1
ATOM 4242 C CA . LEU A 1 528 ? 5.334 7.844 -24.227 1.00 78.75 528 LEU A CA 1
ATOM 4243 C C . LEU A 1 528 ? 6.141 6.792 -23.463 1.00 78.75 528 LEU A C 1
ATOM 4245 O O . LEU A 1 528 ? 6.892 7.162 -22.568 1.00 78.75 528 LEU A O 1
ATOM 4249 N N . ARG A 1 529 ? 6.044 5.505 -23.813 1.00 82.69 529 ARG A N 1
ATOM 4250 C CA . ARG A 1 529 ? 6.869 4.425 -23.240 1.00 82.69 529 ARG A CA 1
ATOM 4251 C C . ARG A 1 529 ? 8.111 4.083 -24.060 1.00 82.69 529 ARG A C 1
ATOM 4253 O O . ARG A 1 529 ? 8.787 3.095 -23.773 1.00 82.69 529 ARG A O 1
ATOM 4260 N N . CYS A 1 530 ? 8.436 4.880 -25.079 1.00 83.25 530 CYS A N 1
ATOM 4261 C CA . CYS A 1 530 ? 9.693 4.726 -25.797 1.00 83.25 530 CYS A CA 1
ATOM 4262 C C . CYS A 1 530 ? 10.865 4.929 -24.828 1.00 83.25 530 CYS A C 1
ATOM 4264 O O . CYS A 1 530 ? 10.904 5.893 -24.059 1.00 83.25 530 CYS A O 1
ATOM 4266 N N . SER A 1 531 ? 11.828 4.012 -24.870 1.00 75.12 531 SER A N 1
ATOM 4267 C CA . SER A 1 531 ? 13.023 4.062 -24.031 1.00 75.12 531 SER A CA 1
ATOM 4268 C C . SER A 1 531 ? 13.940 5.238 -24.375 1.00 75.12 531 SER A C 1
ATOM 4270 O O . SER A 1 531 ? 14.614 5.760 -23.492 1.00 75.12 531 SER A O 1
ATOM 4272 N N . ASN A 1 532 ? 13.912 5.695 -25.630 1.00 73.12 532 ASN A N 1
ATOM 4273 C CA . ASN A 1 532 ? 14.554 6.920 -26.087 1.00 73.12 532 ASN A CA 1
ATOM 4274 C C . ASN A 1 532 ? 13.604 7.680 -27.038 1.00 73.12 532 ASN A C 1
ATOM 4276 O O . ASN A 1 532 ? 13.519 7.325 -28.215 1.00 73.12 532 ASN A O 1
ATOM 4280 N N . PRO A 1 533 ? 12.826 8.661 -26.546 1.00 60.72 533 PRO A N 1
ATOM 4281 C CA . PRO A 1 533 ? 11.844 9.367 -27.366 1.00 60.72 533 PRO A CA 1
ATOM 4282 C C . PRO A 1 533 ? 12.470 10.404 -28.302 1.00 60.72 533 PRO A C 1
ATOM 4284 O O . PRO A 1 533 ? 11.775 10.850 -29.209 1.00 60.72 533 PRO A O 1
ATOM 4287 N N . THR A 1 534 ? 13.739 10.779 -28.093 1.00 62.22 534 THR A N 1
ATOM 4288 C CA . THR A 1 534 ? 14.415 11.832 -28.853 1.00 62.22 534 THR A CA 1
ATOM 4289 C C . THR A 1 534 ? 15.632 11.302 -29.617 1.00 62.22 534 THR A C 1
ATOM 4291 O O . THR A 1 534 ? 16.663 10.957 -29.031 1.00 62.22 534 THR A O 1
ATOM 4294 N N . ILE A 1 535 ? 15.529 11.229 -30.944 1.00 55.56 535 ILE A N 1
ATOM 4295 C CA . ILE A 1 535 ? 16.636 10.965 -31.861 1.00 55.56 535 ILE A CA 1
ATOM 4296 C C . ILE A 1 535 ? 16.474 11.832 -33.119 1.00 55.56 535 ILE A C 1
ATOM 4298 O O . ILE A 1 535 ? 15.439 11.845 -33.780 1.00 55.56 535 ILE A O 1
ATOM 4302 N N . SER A 1 536 ? 17.554 12.519 -33.482 1.00 47.88 536 SER A N 1
ATOM 4303 C CA . SER A 1 536 ? 17.606 13.575 -34.495 1.00 47.88 536 SER A CA 1
ATOM 4304 C C . SER A 1 536 ? 17.543 13.117 -35.967 1.00 47.88 536 SER A C 1
ATOM 4306 O O . SER A 1 536 ? 17.609 13.969 -36.850 1.00 47.88 536 SER A O 1
ATOM 4308 N N . SER A 1 537 ? 17.429 11.815 -36.264 1.00 53.53 537 SER A N 1
ATOM 4309 C CA . SER A 1 537 ? 17.480 11.266 -37.637 1.00 53.53 537 SER A CA 1
ATOM 4310 C C . SER A 1 537 ? 17.021 9.799 -37.719 1.00 53.53 537 SER A C 1
ATOM 4312 O O . SER A 1 537 ? 17.269 9.027 -36.798 1.00 53.53 537 SER A O 1
ATOM 4314 N N . GLY A 1 538 ? 16.371 9.393 -38.823 1.00 63.47 538 GLY A N 1
ATOM 4315 C CA . GLY A 1 538 ? 16.030 7.985 -39.100 1.00 63.47 538 GLY A CA 1
ATOM 4316 C C . GLY A 1 538 ? 14.678 7.758 -39.799 1.00 63.47 538 GLY A C 1
ATOM 4317 O O . GLY A 1 538 ? 13.945 8.699 -40.110 1.00 63.47 538 GLY A O 1
ATOM 4318 N N . VAL A 1 539 ? 14.331 6.485 -40.040 1.00 62.62 539 VAL A N 1
ATOM 4319 C CA . VAL A 1 539 ? 13.035 6.074 -40.626 1.00 62.62 539 VAL A CA 1
ATOM 4320 C C . VAL A 1 539 ? 11.946 6.064 -39.556 1.00 62.62 539 VAL A C 1
ATOM 4322 O O . VAL A 1 539 ? 12.074 5.350 -38.561 1.00 62.62 539 VAL A O 1
ATOM 4325 N N . TYR A 1 540 ? 10.851 6.802 -39.768 1.00 73.50 540 TYR A N 1
ATOM 4326 C CA . TYR A 1 540 ? 9.703 6.800 -38.857 1.00 73.50 540 TYR A CA 1
ATOM 4327 C C . TYR A 1 540 ? 8.507 6.074 -39.463 1.00 73.50 540 TYR A C 1
ATOM 4329 O O . TYR A 1 540 ? 8.279 6.022 -40.674 1.00 73.50 540 TYR A O 1
ATOM 4337 N N . TYR A 1 541 ? 7.709 5.524 -38.564 1.00 79.12 541 TYR A N 1
ATOM 4338 C CA . TYR A 1 541 ? 6.397 4.985 -38.852 1.00 79.12 541 TYR A CA 1
ATOM 4339 C C . TYR A 1 541 ? 5.367 6.046 -38.490 1.00 79.12 541 TYR A C 1
ATOM 4341 O O . TYR A 1 541 ? 5.499 6.724 -37.475 1.00 79.12 541 TYR A O 1
ATOM 4349 N N . SER A 1 542 ? 4.335 6.189 -39.309 1.00 83.31 542 SER A N 1
ATOM 4350 C CA . SER A 1 542 ? 3.196 7.053 -39.006 1.00 83.31 542 SER A CA 1
ATOM 4351 C C . SER A 1 542 ? 1.890 6.300 -39.198 1.00 83.31 542 SER A C 1
ATOM 4353 O O . SER A 1 542 ? 1.839 5.227 -39.818 1.00 83.31 542 SER A O 1
ATOM 4355 N N . CYS A 1 543 ? 0.805 6.822 -38.626 1.00 83.88 543 CYS A N 1
ATOM 4356 C CA . CYS A 1 543 ? -0.511 6.281 -38.936 1.00 83.88 543 CYS A CA 1
ATOM 4357 C C . CYS A 1 543 ? -0.839 6.577 -40.397 1.00 83.88 543 CYS A C 1
ATOM 4359 O O . CYS A 1 543 ? -0.946 7.731 -40.792 1.00 83.88 543 CYS A O 1
ATOM 4361 N N . SER A 1 544 ? -1.050 5.534 -41.194 1.00 83.25 544 SER A N 1
ATOM 4362 C CA . SER A 1 544 ? -1.428 5.695 -42.604 1.00 83.25 544 SER A CA 1
ATOM 4363 C C . SER A 1 544 ? -2.801 6.349 -42.804 1.00 83.25 544 SER A C 1
ATOM 4365 O O . SER A 1 544 ? -3.085 6.802 -43.905 1.00 83.25 544 SER A O 1
ATOM 4367 N N . SER A 1 545 ? -3.648 6.403 -41.767 1.00 83.19 545 SER A N 1
ATOM 4368 C CA . SER A 1 545 ? -4.979 7.014 -41.853 1.00 83.19 545 SER A CA 1
ATOM 4369 C C . SER A 1 545 ? -4.959 8.519 -41.584 1.00 83.19 545 SER A C 1
ATOM 4371 O O . SER A 1 545 ? -5.553 9.280 -42.337 1.00 83.19 545 SER A O 1
ATOM 4373 N N . CYS A 1 546 ? -4.315 8.972 -40.502 1.00 84.25 546 CYS A N 1
ATOM 4374 C CA . CYS A 1 546 ? -4.307 10.394 -40.127 1.00 84.25 546 CYS A CA 1
ATOM 4375 C C . CYS A 1 546 ? -2.970 11.098 -40.396 1.00 84.25 546 CYS A C 1
ATOM 4377 O O . CYS A 1 546 ? -2.889 12.313 -40.221 1.00 84.25 546 CYS A O 1
ATOM 4379 N N . HIS A 1 547 ? -1.924 10.349 -40.761 1.00 83.38 547 HIS A N 1
ATOM 4380 C CA . HIS A 1 547 ? -0.544 10.814 -40.948 1.00 83.38 547 HIS A CA 1
ATOM 4381 C C . HIS A 1 547 ? 0.043 11.579 -39.751 1.00 83.38 547 HIS A C 1
ATOM 4383 O O . HIS A 1 547 ? 1.027 12.301 -39.891 1.00 83.38 547 HIS A O 1
ATOM 4389 N N . ARG A 1 548 ? -0.551 11.425 -38.560 1.00 80.75 548 ARG A N 1
ATOM 4390 C CA . ARG A 1 548 ? -0.031 11.956 -37.295 1.00 80.75 548 ARG A CA 1
ATOM 4391 C C . ARG A 1 548 ? 0.668 10.861 -36.504 1.00 80.75 548 ARG A C 1
ATOM 4393 O O . ARG A 1 548 ? 0.486 9.681 -36.798 1.00 80.75 548 ARG A O 1
ATOM 4400 N N . GLY A 1 549 ? 1.444 11.283 -35.506 1.00 76.12 549 GLY A N 1
ATOM 4401 C CA . GLY A 1 549 ? 2.257 10.409 -34.667 1.00 76.12 549 GLY A CA 1
ATOM 4402 C C . GLY A 1 549 ? 3.436 9.843 -35.451 1.00 76.12 549 GLY A C 1
ATOM 4403 O O . GLY A 1 549 ? 3.257 9.050 -36.370 1.00 76.12 549 GLY A O 1
ATOM 4404 N N . GLU A 1 550 ? 4.641 10.261 -35.094 1.00 83.81 550 GLU A N 1
ATOM 4405 C CA . GLU A 1 550 ? 5.884 9.689 -35.614 1.00 83.81 550 GLU A CA 1
ATOM 4406 C C . GLU A 1 550 ? 6.409 8.671 -34.597 1.00 83.81 550 GLU A C 1
ATOM 4408 O O . GLU A 1 550 ? 6.557 8.984 -33.415 1.00 83.81 550 GLU A O 1
ATOM 4413 N N . TYR A 1 551 ? 6.646 7.437 -35.035 1.00 82.81 551 TYR A N 1
ATOM 4414 C CA . TYR A 1 551 ? 7.097 6.338 -34.188 1.00 82.81 551 TYR A CA 1
ATOM 4415 C C . TYR A 1 551 ? 8.410 5.772 -34.696 1.00 82.81 551 TYR A C 1
ATOM 4417 O O . TYR A 1 551 ? 8.583 5.534 -35.888 1.00 82.81 551 TYR A O 1
ATOM 4425 N N . CYS A 1 552 ? 9.301 5.435 -33.772 1.00 79.00 552 CYS A N 1
ATOM 4426 C CA . CYS A 1 552 ? 10.585 4.823 -34.098 1.00 79.00 552 CYS A CA 1
ATOM 4427 C C . CYS A 1 552 ? 10.497 3.312 -34.383 1.00 79.00 552 CYS A C 1
ATOM 4429 O O . CYS A 1 552 ? 11.491 2.681 -34.723 1.00 79.00 552 CYS A O 1
ATOM 4431 N N . SER A 1 553 ? 9.340 2.677 -34.190 1.00 79.25 553 SER A N 1
ATOM 4432 C CA . SER A 1 553 ? 9.114 1.274 -34.559 1.00 79.25 553 SER A CA 1
ATOM 4433 C C . SER A 1 553 ? 7.627 0.968 -34.701 1.00 79.25 553 SER A C 1
ATOM 4435 O O . SER A 1 553 ? 6.788 1.610 -34.064 1.00 79.25 553 SER A O 1
ATOM 4437 N N . VAL A 1 554 ? 7.306 -0.085 -35.462 1.00 80.25 554 VAL A N 1
ATOM 4438 C CA . VAL A 1 554 ? 5.946 -0.654 -35.531 1.00 80.25 554 VAL A CA 1
ATOM 4439 C C . VAL A 1 554 ? 5.433 -1.011 -34.137 1.00 80.25 554 VAL A C 1
ATOM 4441 O O . VAL A 1 554 ? 4.280 -0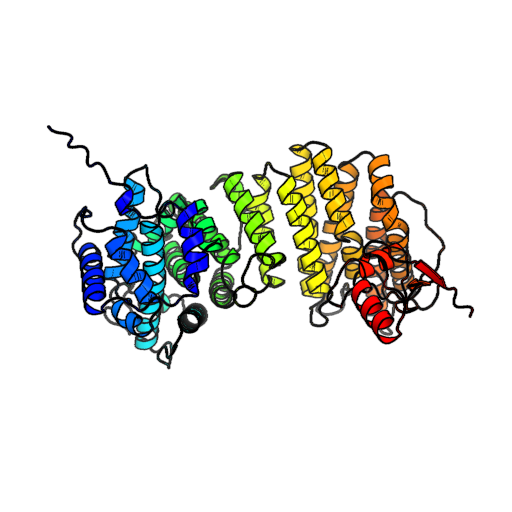.753 -33.818 1.00 80.25 554 VAL A O 1
ATOM 4444 N N . ARG A 1 555 ? 6.296 -1.548 -33.266 1.00 82.56 555 ARG A N 1
ATOM 4445 C CA . ARG A 1 555 ? 5.941 -1.849 -31.875 1.00 82.56 555 ARG A CA 1
ATOM 4446 C C . ARG A 1 555 ? 5.505 -0.597 -31.115 1.00 82.56 555 ARG A C 1
ATOM 4448 O O . ARG A 1 555 ? 4.471 -0.636 -30.459 1.00 82.56 555 ARG A O 1
ATOM 4455 N N . CYS A 1 556 ? 6.268 0.495 -31.202 1.00 83.88 556 CYS A N 1
ATOM 4456 C CA . CYS A 1 556 ? 5.900 1.751 -30.550 1.00 83.88 556 CYS A CA 1
ATOM 4457 C C . CYS A 1 556 ? 4.560 2.281 -31.067 1.00 83.88 556 CYS A C 1
ATOM 4459 O O . CYS A 1 556 ? 3.724 2.678 -30.263 1.00 83.88 556 CYS A O 1
ATOM 4461 N N . GLN A 1 557 ? 4.331 2.209 -32.381 1.00 84.44 557 GLN A N 1
ATOM 4462 C CA . GLN A 1 557 ? 3.051 2.580 -32.978 1.00 84.44 557 GLN A CA 1
ATOM 4463 C C . GLN A 1 557 ? 1.901 1.710 -32.463 1.00 84.44 557 GLN A C 1
ATOM 4465 O O . GLN A 1 557 ? 0.876 2.241 -32.062 1.00 84.44 557 GLN A O 1
ATOM 4470 N N . VAL A 1 558 ? 2.055 0.382 -32.455 1.00 85.00 558 VAL A N 1
ATOM 4471 C CA . VAL A 1 558 ? 1.017 -0.550 -31.983 1.00 85.00 558 VAL A CA 1
ATOM 4472 C C . VAL A 1 558 ? 0.704 -0.320 -30.507 1.00 85.00 558 VAL A C 1
ATOM 4474 O O . VAL A 1 558 ? -0.462 -0.324 -30.121 1.00 85.00 558 VAL A O 1
ATOM 4477 N N . LYS A 1 559 ? 1.722 -0.090 -29.673 1.00 83.12 559 LYS A N 1
ATOM 4478 C CA . LYS A 1 559 ? 1.514 0.148 -28.243 1.00 83.12 559 LYS A CA 1
ATOM 4479 C C . LYS A 1 559 ? 0.772 1.450 -27.970 1.00 83.12 559 LYS A C 1
ATOM 4481 O O . LYS A 1 559 ? -0.181 1.422 -27.198 1.00 83.12 559 LYS A O 1
ATOM 4486 N N . ASP A 1 560 ? 1.157 2.533 -28.635 1.00 84.44 560 ASP A N 1
ATOM 4487 C CA . ASP A 1 560 ? 0.481 3.832 -28.530 1.00 84.44 560 ASP A CA 1
ATOM 4488 C C . ASP A 1 560 ? -0.913 3.835 -29.187 1.00 84.44 560 ASP A C 1
ATOM 4490 O O . ASP A 1 560 ? -1.815 4.576 -28.801 1.00 84.44 560 ASP A O 1
ATOM 4494 N N . TRP A 1 561 ? -1.123 2.964 -30.180 1.00 83.94 561 TRP A N 1
ATOM 4495 C CA . TRP A 1 561 ? -2.431 2.746 -30.791 1.00 83.94 561 TRP A CA 1
ATOM 4496 C C . TRP A 1 561 ? -3.410 2.082 -29.823 1.00 83.94 561 TRP A C 1
ATOM 4498 O O . TRP A 1 561 ? -4.564 2.497 -29.748 1.00 83.94 561 TRP A O 1
ATOM 4508 N N . LEU A 1 562 ? -2.961 1.047 -29.109 1.00 82.00 562 LEU A N 1
ATOM 4509 C CA . LEU A 1 562 ? -3.814 0.224 -28.250 1.00 82.00 562 LEU A CA 1
ATOM 4510 C C . LEU A 1 562 ? -4.029 0.808 -26.852 1.00 82.00 562 LEU A C 1
ATOM 4512 O O . LEU A 1 562 ? -5.049 0.509 -26.236 1.00 82.00 562 LEU A O 1
ATOM 4516 N N . ASN A 1 563 ? -3.084 1.595 -26.337 1.00 79.00 563 ASN A N 1
ATOM 4517 C CA . ASN A 1 563 ? -3.074 1.988 -24.932 1.00 79.00 563 ASN A CA 1
ATOM 4518 C C . ASN A 1 563 ? -3.048 3.507 -24.767 1.00 79.00 563 ASN A C 1
ATOM 4520 O O . ASN A 1 563 ? -2.355 4.217 -25.490 1.00 79.00 563 ASN A O 1
ATOM 4524 N N . ASP A 1 564 ? -3.785 3.990 -23.772 1.00 75.81 564 ASP A N 1
ATOM 4525 C CA . ASP A 1 564 ? -3.722 5.369 -23.296 1.00 75.81 564 ASP A CA 1
ATOM 4526 C C . ASP A 1 564 ? -2.666 5.442 -22.184 1.00 75.81 564 ASP A C 1
ATOM 4528 O O . ASP A 1 564 ? -2.903 5.028 -21.048 1.00 75.81 564 ASP A O 1
ATOM 4532 N N . TYR A 1 565 ? -1.456 5.887 -22.523 1.00 73.12 565 TYR A N 1
ATOM 4533 C CA . TYR A 1 565 ? -0.331 5.966 -21.584 1.00 73.12 565 TYR A CA 1
ATOM 4534 C C . TYR A 1 565 ? -0.258 7.319 -20.855 1.00 73.12 565 TYR A C 1
ATOM 4536 O O . TYR A 1 565 ? 0.830 7.845 -20.632 1.00 73.12 565 TYR A O 1
ATOM 4544 N N . GLY A 1 566 ? -1.408 7.896 -20.491 1.00 59.50 566 GLY A N 1
ATOM 4545 C CA . GLY A 1 566 ? -1.500 9.247 -19.916 1.00 59.50 566 GLY A CA 1
ATOM 4546 C C . GLY A 1 566 ? -1.642 10.349 -20.971 1.00 59.50 566 GLY A C 1
ATOM 4547 O O . GLY A 1 566 ? -1.736 11.530 -20.639 1.00 59.50 566 GLY A O 1
ATOM 4548 N N . SER A 1 567 ? -1.704 9.954 -22.240 1.00 63.66 567 SER A N 1
ATOM 4549 C CA . SER A 1 567 ? -2.171 10.750 -23.365 1.00 63.66 567 SER A CA 1
ATOM 4550 C C . SER A 1 567 ? -3.176 9.910 -24.136 1.00 63.66 567 SER A C 1
ATOM 4552 O O . SER A 1 567 ? -2.902 8.734 -24.382 1.00 63.66 567 SER A O 1
ATOM 4554 N N . ILE A 1 568 ? -4.278 10.536 -24.569 1.00 76.19 568 ILE A N 1
ATOM 4555 C CA . ILE A 1 568 ? -5.325 9.900 -25.379 1.00 76.19 568 ILE A CA 1
ATOM 4556 C C . ILE A 1 568 ? -4.673 8.996 -26.430 1.00 76.19 568 ILE A C 1
ATOM 4558 O O . ILE A 1 568 ? -3.905 9.493 -27.258 1.00 76.19 568 ILE A O 1
ATOM 4562 N N . SER A 1 569 ? -4.979 7.692 -26.382 1.00 83.75 569 SER A N 1
ATOM 4563 C CA . SER A 1 569 ? -4.394 6.711 -27.308 1.00 83.75 569 SER A CA 1
ATOM 4564 C C . SER A 1 569 ? -4.504 7.188 -28.754 1.00 83.75 569 SER A C 1
ATOM 4566 O O . SER A 1 569 ? -5.485 7.841 -29.149 1.00 83.75 569 SER A O 1
ATOM 4568 N N . HIS A 1 570 ? -3.532 6.823 -29.587 1.00 85.19 570 HIS A N 1
ATOM 4569 C CA . HIS A 1 570 ? -3.568 7.256 -30.976 1.00 85.19 570 HIS A CA 1
ATOM 4570 C C . HIS A 1 570 ? -4.820 6.740 -31.696 1.00 85.19 570 HIS A C 1
ATOM 4572 O O . HIS A 1 570 ? -5.378 7.460 -32.517 1.00 85.19 570 HIS A O 1
ATOM 4578 N N . CYS A 1 571 ? -5.357 5.565 -31.355 1.00 83.81 571 CYS A N 1
ATOM 4579 C CA . CYS A 1 571 ? -6.619 5.112 -31.943 1.00 83.81 571 CYS A CA 1
ATOM 4580 C C . CYS A 1 571 ? -7.752 6.136 -31.732 1.00 83.81 571 CYS A C 1
ATOM 4582 O O . CYS A 1 571 ? -8.477 6.464 -32.675 1.00 83.81 571 CYS A O 1
ATOM 4584 N N . VAL A 1 572 ? -7.878 6.701 -30.528 1.00 82.81 572 VAL A N 1
ATOM 4585 C CA . VAL A 1 572 ? -8.908 7.703 -30.210 1.00 82.81 572 VAL A CA 1
ATOM 4586 C C . VAL A 1 572 ? -8.619 9.037 -30.908 1.00 82.81 572 VAL A C 1
ATOM 4588 O O . VAL A 1 572 ? -9.522 9.607 -31.523 1.00 82.81 572 VAL A O 1
ATOM 4591 N N . LEU A 1 573 ? -7.366 9.509 -30.899 1.00 83.75 573 LEU A N 1
ATOM 4592 C CA . LEU A 1 573 ? -6.974 10.735 -31.611 1.00 83.75 573 LEU A CA 1
ATOM 4593 C C . LEU A 1 573 ? -7.207 10.622 -33.124 1.00 83.75 573 LEU A C 1
ATOM 4595 O O . LEU A 1 573 ? -7.763 11.529 -33.743 1.00 83.75 573 LEU A O 1
ATOM 4599 N N . CYS A 1 574 ? -6.805 9.499 -33.719 1.00 84.94 574 CYS A N 1
ATOM 4600 C CA . CYS A 1 574 ? -6.989 9.196 -35.133 1.00 84.94 574 CYS A CA 1
ATOM 4601 C C . CYS A 1 574 ? -8.479 9.172 -35.485 1.00 84.94 574 CYS A C 1
ATOM 4603 O O . CYS A 1 574 ? -8.892 9.821 -36.442 1.00 84.94 574 CYS A O 1
ATOM 4605 N N . THR A 1 575 ? -9.297 8.508 -34.663 1.00 84.00 575 THR A N 1
ATOM 4606 C CA . THR A 1 575 ? -10.754 8.450 -34.838 1.00 84.00 575 THR A CA 1
ATOM 4607 C C . THR A 1 575 ? -11.381 9.844 -34.803 1.00 84.00 575 THR A C 1
ATOM 4609 O O . THR A 1 575 ? -12.136 10.200 -35.705 1.00 84.00 575 THR A O 1
ATOM 4612 N N . ALA A 1 576 ? -11.021 10.676 -33.821 1.00 81.88 576 ALA A N 1
ATOM 4613 C CA . ALA A 1 576 ? -11.516 12.049 -33.726 1.00 81.88 576 ALA A CA 1
ATOM 4614 C C . ALA A 1 576 ? -11.134 12.898 -34.955 1.00 81.88 576 ALA A C 1
ATOM 4616 O O . ALA A 1 576 ? -11.939 13.693 -35.444 1.00 81.88 576 ALA A O 1
ATOM 4617 N N . ILE A 1 577 ? -9.922 12.709 -35.486 1.00 83.75 577 ILE A N 1
ATOM 4618 C CA . ILE A 1 577 ? -9.458 13.370 -36.711 1.00 83.75 577 ILE A CA 1
ATOM 4619 C C . ILE A 1 577 ? -10.267 12.896 -37.924 1.00 83.75 577 ILE A C 1
ATOM 4621 O O . ILE A 1 577 ? -10.746 13.728 -38.688 1.00 83.75 577 ILE A O 1
ATOM 4625 N N . LEU A 1 578 ? -10.454 11.588 -38.099 1.00 82.19 578 LEU A N 1
ATOM 4626 C CA . LEU A 1 578 ? -11.173 11.036 -39.252 1.00 82.19 578 LEU A CA 1
ATOM 4627 C C . LEU A 1 578 ? -12.650 11.448 -39.258 1.00 82.19 578 LEU A C 1
ATOM 4629 O O . LEU A 1 578 ? -13.157 11.834 -40.310 1.00 82.19 578 LEU A O 1
ATOM 4633 N N . ILE A 1 579 ? -13.302 11.489 -38.087 1.00 81.88 579 ILE A N 1
ATOM 4634 C CA . ILE A 1 579 ? -14.663 12.031 -37.931 1.00 81.88 579 ILE A CA 1
ATOM 4635 C C . ILE A 1 579 ? -14.712 13.497 -38.373 1.00 81.88 579 ILE A C 1
ATOM 4637 O O . ILE A 1 579 ? -15.600 13.883 -39.131 1.00 81.88 579 ILE A O 1
ATOM 4641 N N . LYS A 1 580 ? -13.741 14.316 -37.946 1.00 83.12 580 LYS A N 1
ATOM 4642 C CA . LYS A 1 580 ? -13.675 15.738 -38.315 1.00 83.12 580 LYS A CA 1
ATOM 4643 C C . LYS A 1 580 ? -13.559 15.957 -39.831 1.00 83.12 580 LYS A C 1
ATOM 4645 O O . LYS A 1 580 ? -14.040 16.975 -40.320 1.00 83.12 580 LYS A O 1
ATOM 4650 N N . TYR A 1 581 ? -12.936 15.031 -40.559 1.00 83.19 581 TYR A N 1
ATOM 4651 C CA . TYR A 1 581 ? -12.693 15.145 -42.002 1.00 83.19 581 TYR A CA 1
ATOM 4652 C C . TYR A 1 581 ? -13.583 14.235 -42.870 1.00 83.19 581 TYR A C 1
ATOM 4654 O O . TYR A 1 581 ? -13.354 14.148 -44.073 1.00 83.19 581 TYR A O 1
ATOM 4662 N N . GLY A 1 582 ? -14.605 13.585 -42.298 1.00 75.00 582 GLY A N 1
ATOM 4663 C CA . GLY A 1 582 ? -15.572 12.771 -43.048 1.00 75.00 582 GLY A CA 1
ATOM 4664 C C . GLY A 1 582 ? -14.993 11.500 -43.683 1.00 75.00 582 GLY A C 1
ATOM 4665 O O . GLY A 1 582 ? -15.519 11.030 -44.688 1.00 75.00 582 GLY A O 1
ATOM 4666 N N . ALA A 1 583 ? -13.904 10.961 -43.129 1.00 75.94 583 ALA A N 1
ATOM 4667 C CA . ALA A 1 583 ? -13.231 9.765 -43.636 1.00 75.94 583 ALA A CA 1
ATOM 4668 C C . ALA A 1 583 ? -13.741 8.476 -42.961 1.00 75.94 583 ALA A C 1
ATOM 4670 O O . ALA A 1 583 ? -14.254 8.508 -41.841 1.00 75.94 583 ALA A O 1
ATOM 4671 N N . GLU A 1 584 ? -13.579 7.329 -43.632 1.00 68.62 584 GLU A N 1
ATOM 4672 C CA . GLU A 1 584 ? -13.952 6.019 -43.081 1.00 68.62 584 GLU A CA 1
ATOM 4673 C C . GLU A 1 584 ? -13.211 5.712 -41.768 1.00 68.62 584 GLU A C 1
ATOM 4675 O O . GLU A 1 584 ? -11.998 5.903 -41.643 1.00 68.62 584 GLU A O 1
ATOM 4680 N N . MET A 1 585 ? -13.960 5.203 -40.786 1.00 60.09 585 MET A N 1
ATOM 4681 C CA . MET A 1 585 ? -13.443 4.839 -39.466 1.00 60.09 585 MET A CA 1
ATOM 4682 C C . MET A 1 585 ? -12.445 3.670 -39.564 1.00 60.09 585 MET A C 1
ATOM 4684 O O . MET A 1 585 ? -12.708 2.695 -40.275 1.00 60.09 585 MET A O 1
ATOM 4688 N N . PRO A 1 586 ? -11.329 3.685 -38.813 1.00 59.00 586 PRO A N 1
ATOM 4689 C CA . PRO A 1 586 ? -10.462 2.522 -38.700 1.00 59.00 586 PRO A CA 1
ATOM 4690 C C . PRO A 1 586 ? -11.206 1.390 -37.984 1.00 59.00 586 PRO A C 1
ATOM 4692 O O . PRO A 1 586 ? -11.907 1.613 -36.998 1.00 59.00 586 PRO A O 1
ATOM 4695 N N . THR A 1 587 ? -11.018 0.148 -38.427 1.00 57.00 587 THR A N 1
ATOM 4696 C CA . THR A 1 587 ? -11.450 -1.023 -37.653 1.00 57.00 587 THR A CA 1
ATOM 4697 C C . THR A 1 587 ? -10.697 -1.064 -36.320 1.00 57.00 587 THR A C 1
ATOM 4699 O O . THR A 1 587 ? -9.470 -0.948 -36.328 1.00 57.00 587 THR A O 1
ATOM 4702 N N . GLN A 1 588 ? -11.399 -1.301 -35.202 1.00 50.56 588 GLN A N 1
ATOM 4703 C CA . GLN A 1 588 ? -10.851 -1.306 -33.827 1.00 50.56 588 GLN A CA 1
ATOM 4704 C C . GLN A 1 588 ? -9.590 -2.173 -33.618 1.00 50.56 588 GLN A C 1
ATOM 4706 O O . GLN A 1 588 ? -8.860 -1.960 -32.658 1.00 50.56 588 GLN A O 1
ATOM 4711 N N . PHE A 1 589 ? -9.306 -3.125 -34.512 1.00 46.78 589 PHE A N 1
ATOM 4712 C CA . PHE A 1 589 ? -8.241 -4.120 -34.351 1.00 46.78 589 PHE A CA 1
ATOM 4713 C C . PHE A 1 589 ? -7.015 -3.942 -35.265 1.00 46.78 589 PHE A C 1
ATOM 4715 O O . PHE A 1 589 ? -6.117 -4.778 -35.225 1.00 46.78 589 PHE A O 1
ATOM 4722 N N . GLY A 1 590 ? -6.936 -2.885 -36.084 1.00 53.06 590 GLY A N 1
ATOM 4723 C CA . GLY A 1 590 ? -5.849 -2.739 -37.061 1.00 53.06 590 GLY A CA 1
ATOM 4724 C C . GLY A 1 590 ? -5.170 -1.376 -37.030 1.00 53.06 590 GLY A C 1
ATOM 4725 O O . GLY A 1 590 ? -5.654 -0.441 -37.666 1.00 53.06 590 GLY A O 1
ATOM 4726 N N . ALA A 1 591 ? -4.013 -1.274 -36.370 1.00 54.59 591 ALA A N 1
ATOM 4727 C CA . ALA A 1 591 ? -3.107 -0.149 -36.587 1.00 54.59 591 ALA A CA 1
ATOM 4728 C C . ALA A 1 591 ? -2.632 -0.188 -38.051 1.00 54.59 591 ALA A C 1
ATOM 4730 O O . ALA A 1 591 ? -1.899 -1.095 -38.447 1.00 54.59 591 ALA A O 1
ATOM 4731 N N . ARG A 1 592 ? -3.072 0.762 -38.885 1.00 61.09 592 ARG A N 1
ATOM 4732 C CA . ARG A 1 592 ? -2.617 0.833 -40.278 1.00 61.09 592 ARG A CA 1
ATOM 4733 C C . ARG A 1 592 ? -1.276 1.577 -40.345 1.00 61.09 592 ARG A C 1
ATOM 4735 O O . ARG A 1 592 ? -1.228 2.797 -40.168 1.00 61.09 592 ARG A O 1
ATOM 4742 N N . VAL A 1 593 ? -0.199 0.843 -40.607 1.00 54.84 593 VAL A N 1
ATOM 4743 C CA . VAL A 1 593 ? 1.188 1.336 -40.608 1.00 54.84 593 VAL A CA 1
ATOM 4744 C C . VAL A 1 593 ? 1.559 1.923 -41.975 1.00 54.84 593 VAL A C 1
ATOM 4746 O O . VAL A 1 593 ? 1.472 1.221 -42.979 1.00 54.84 593 VAL A O 1
ATOM 4749 N N . ALA A 1 594 ? 2.011 3.181 -42.023 1.00 59.34 594 ALA A N 1
ATOM 4750 C CA . ALA A 1 594 ? 2.735 3.738 -43.170 1.00 59.34 594 ALA A CA 1
ATOM 4751 C C . ALA A 1 594 ? 4.198 3.978 -42.784 1.00 59.34 594 ALA A C 1
ATOM 4753 O O . ALA A 1 594 ? 4.479 4.605 -41.761 1.00 59.34 594 ALA A O 1
ATOM 4754 N N . VAL A 1 595 ? 5.125 3.494 -43.611 1.00 58.81 595 VAL A N 1
ATOM 4755 C CA . VAL A 1 595 ? 6.558 3.795 -43.485 1.00 58.81 595 VAL A CA 1
ATOM 4756 C C . VAL A 1 595 ? 6.837 5.076 -44.256 1.00 58.81 595 VAL A C 1
ATOM 4758 O O . VAL A 1 595 ? 6.508 5.155 -45.439 1.00 58.81 595 VAL A O 1
ATOM 4761 N N . VAL A 1 596 ? 7.429 6.072 -43.599 1.00 58.09 596 VAL A N 1
ATOM 4762 C CA . VAL A 1 596 ? 7.781 7.345 -44.233 1.00 58.09 596 VAL A CA 1
ATOM 4763 C C . VAL A 1 596 ? 9.271 7.597 -44.023 1.00 58.09 596 VAL A C 1
ATOM 4765 O O . VAL A 1 596 ? 9.768 7.608 -42.899 1.00 58.09 596 VAL A O 1
ATOM 4768 N N . SER A 1 597 ? 10.005 7.784 -45.117 1.00 45.81 597 SER A N 1
ATOM 4769 C CA . SER A 1 597 ? 11.407 8.198 -45.084 1.00 45.81 597 SER A CA 1
ATOM 4770 C C . SER A 1 597 ? 11.489 9.720 -45.209 1.00 45.81 597 SER A C 1
ATOM 4772 O O . SER A 1 597 ? 11.084 10.263 -46.238 1.00 45.81 597 SER A O 1
ATOM 4774 N N . LYS A 1 598 ? 12.037 10.415 -44.205 1.00 45.84 598 LYS A N 1
ATOM 4775 C CA . LYS A 1 598 ? 12.513 11.796 -44.386 1.00 45.84 598 LYS A CA 1
ATOM 4776 C C . LYS A 1 598 ? 13.866 11.718 -45.099 1.00 45.84 598 LYS A C 1
ATOM 4778 O O . LYS A 1 598 ? 14.824 11.193 -44.540 1.00 45.84 598 LYS A O 1
ATOM 4783 N N . GLY A 1 599 ? 13.910 12.161 -46.354 1.00 38.03 599 GLY A N 1
ATOM 4784 C CA . GLY A 1 599 ? 15.173 12.480 -47.020 1.00 38.03 599 GLY A CA 1
ATOM 4785 C C . GLY A 1 599 ? 15.756 13.751 -46.405 1.00 38.03 599 GLY A C 1
ATOM 4786 O O . GLY A 1 599 ? 14.984 14.631 -46.021 1.00 38.03 599 GLY A O 1
ATOM 4787 N N . TRP A 1 600 ? 17.081 13.785 -46.270 1.00 33.38 600 TRP A N 1
ATOM 4788 C CA . TRP A 1 600 ? 17.841 14.940 -45.787 1.00 33.38 600 TRP A CA 1
ATOM 4789 C C . TRP A 1 600 ? 17.599 16.193 -46.629 1.00 33.38 600 TRP A C 1
ATOM 4791 O O . TRP A 1 600 ? 17.522 16.052 -47.874 1.00 33.38 600 TRP A O 1
#

Solvent-accessible surface area (backbone atoms only — not comparable to full-atom values): 32733 Å² total; per-residue (Å²): 136,84,82,75,79,80,75,77,62,62,81,41,37,46,43,46,42,86,55,38,32,59,46,44,53,61,49,75,76,55,84,68,80,70,69,66,65,68,63,40,51,52,36,50,50,56,39,19,45,52,30,68,64,79,58,80,84,61,95,80,72,33,28,84,48,49,50,53,50,50,59,36,64,65,40,64,84,33,50,75,77,45,42,32,47,37,40,37,44,17,31,50,50,55,29,52,50,32,50,73,63,81,78,39,54,37,46,47,26,38,37,29,43,47,30,49,54,46,34,39,51,19,52,36,41,41,47,48,57,42,36,39,74,71,64,76,43,97,69,77,89,87,36,90,46,57,69,55,46,38,41,51,44,21,52,46,49,25,47,53,64,71,70,46,59,87,76,57,55,41,35,69,42,20,79,46,86,39,96,90,46,81,78,50,71,44,56,60,53,73,69,51,44,51,50,52,52,48,54,49,48,76,40,38,62,43,43,49,55,45,46,67,46,36,74,62,83,40,52,39,49,56,46,48,54,44,63,58,49,49,63,69,53,52,80,47,94,48,68,66,62,42,51,52,47,51,53,42,47,38,56,49,45,56,55,41,57,75,62,42,34,62,54,31,41,54,19,45,48,40,49,34,72,74,39,55,67,64,73,59,78,58,84,79,57,57,73,79,65,76,50,47,55,68,49,34,51,50,54,49,51,49,49,37,36,39,49,62,46,79,82,49,59,64,90,60,42,64,59,72,50,68,70,56,47,52,56,48,50,56,50,39,60,60,54,37,54,85,42,56,85,57,56,71,61,50,28,54,40,51,29,31,52,41,47,37,50,50,57,49,70,68,39,87,87,54,54,53,70,61,50,41,41,34,48,10,50,49,30,39,44,51,26,52,52,52,60,53,43,65,76,74,56,58,66,71,50,44,50,46,38,52,48,28,44,60,76,46,40,43,65,34,51,52,44,34,48,61,78,55,60,68,54,46,51,77,94,51,28,69,59,36,46,52,33,53,48,33,35,50,52,11,47,54,44,31,48,62,45,56,59,69,52,50,59,68,71,61,40,26,68,68,34,51,86,41,55,70,62,53,46,55,40,46,54,50,29,50,48,38,32,75,54,43,89,51,88,50,67,71,57,19,50,30,34,18,56,47,26,49,51,47,37,63,54,53,54,52,50,41,75,46,33,67,69,79,90,72,97,72,59,44,17,40,28,63,26,84,74,48,40,60,41,80,35,99,50,44,50,28,31,26,34,60,83,69,70,50,61,45,11,47,36,73,67,42,44,48,50,31,37,76,38,64,82,90,50,82,18,46,50,59,53,42,47,56,52,29,62,76,70,76,47,84,78,76,61,97,87,57,85,53,80,30,83,46,76,74,78,134

Secondary structure (DSSP, 8-state):
---------GGGT-SBHHHHHHHHHHHTTS-PPPP-HHHHHHHHHHHHHHHHS-PPPPTT--HHHHHHHHHHTTSGGGHHHH--HHHHHHHHHHHHHHHHTSS--TTTBHHHHHHHHHHHHHHHHHHHHHHHHTTS-SS----SSHHHHHHHHHHHHHHHHHH--HHHHHHHHTSS-BTTBTTPPPSS-HHHHHHHHHHHHHTHHHHHHHHHHH----HHHHHHHHHHHHHHHTTSS-HHHHHHHHHHHHHHHHHHHHH--HHHHHHHHHHHHH-GGGT---GGGGGTSPPPHHHHHHHHHHHHHHHH-SSS-TTT-PPPPHHHHHHHHHHIIIIIGGG---HHHHHHHHHHHHHHHHHHHHSTT--HHHHHHHHHHHHHHHHHHHHHHHHHS-HHHHHHHHHHHHHTTHHHHHHHHHTTPPP--GGGHHHHHHHHHHHHHHHHHHHHHHTTTS-HHHHHHHHGGGHHHHHHHHHHHHHHHHS-S-SSHHHHHHHHHHHHHHHHHHHHHHHHH--------------TT-S----SSS-EEEETTT---EESSHHHHHHHHH--SSS--HHHHHHHHHHHTTPPPPPTT---EEEE----